Protein 2A4K (pdb70)

CATH classification: 3.40.50.720

Nearest PDB structures (foldseek):
  2a4k-assembly1_A  TM=1.004E+00  e=2.371E-47  Thermus thermophilus
  4bnu-assembly1_A  TM=8.474E-01  e=8.443E-18  Pseudomonas aeruginosa PAO1
  4bo5-assembly1_B  TM=8.144E-01  e=1.724E-17  Pseudomonas aeruginosa PAO1
  4bnt-assembly1_A  TM=8.355E-01  e=8.589E-17  Pseudomonas aeruginosa PAO1
  4bny-assembly1_C  TM=8.023E-01  e=1.557E-16  Pseudomonas aeruginosa PAO1

Solvent-accessible surface area: 18572 Å² total; per-residue (Å²): 79,59,0,64,73,23,9,0,0,0,1,9,0,17,53,23,16,0,120,14,0,0,64,5,0,20,165,34,41,4,16,0,0,0,0,16,82,83,116,83,112,1,57,62,4,22,86,74,27,185,34,126,29,45,48,20,78,14,55,7,29,62,77,173,21,4,102,49,1,2,47,72,2,62,151,92,41,59,49,2,39,0,0,0,1,3,6,10,17,20,106,71,31,141,116,146,148,52,112,92,120,44,88,113,49,18,72,44,2,4,83,28,0,0,107,9,0,5,116,37,0,74,103,39,3,0,0,0,0,2,5,35,0,36,56,37,48,81,186,22,30,57,76,29,81,73,9,174,130,26,14,6,6,26,1,66,75,7,0,88,112,22,4,102,87,22,0,4,0,0,2,0,0,4,5,14,12,116,24,111,76,14,87,77,55,55,105,173,22,49,107,123,26,25,70,46,6,41,28,47,85,14,0,125,17,71,15,0,0,40,0,0,0,0,0,0,1,104,22,1,24,0,1,0,3,10,21,0,39,1,2,0,1,26,26,41,137,79,0,89,75,30,8,1,0,0,0,7,0,5,49,39,19,0,108,13,0,1,67,15,0,15,168,45,39,4,18,0,0,0,0,22,91,78,120,65,101,1,60,125,10,23,81,90,30,104,39,120,28,41,48,11,80,15,77,18,27,60,84,162,22,4,100,50,2,1,60,85,1,62,160,97,46,59,53,1,49,0,0,0,1,3,14,12,67,87,125,86,76,81,119,188,79,26,84,63,3,3,86,29,1,0,131,47,0,3,118,33,2,53,78,57,0,0,0,0,0,2,40,208,160,42,24,33,5,32,0,91,73,10,0,67,99,16,7,148,78,24,0,6,0,0,0,0,20,22,24,82,37,143,118,84,147,134,48,84,69,6,10,48,28,29,78,6,0,121,24,72,22,0,0,32,0,0,0,0,0,5,0,142,21,2,34,1,2,4,5,11,17,0,82,0,4,0,1,122,33,19,173

Secondary structure (DSSP, 8-state):
-TTTT-EEEEESTTSHHHHHHHHHHHHTT-EEEEEES-HHHHHHHHHT--SSEEEEE--TTSHHHHHHHHHHHHHHHS---EEEEGGGGTTTT--HHHHHHHHHHHHHHHHHHHHHHHHH--TT-EEEEE---TT--HHHHHHHHH-SSHHHHHHHHHHHHHTTTT-EEEEEEE-SB--GGGTTS-HHHHHHHHHTSTT-SPBPHHHHHHHHHHHHSGGGTT--S-EEEESTTTTT-/--TT-EEEEESTTSHHHHHHHHHHHHTT-EEEEEES-HHHHHHHHHT-SSSEEEEE--TTSHHHHHHHHHHHHHHHS---EEEEGGGG--HHHHHHHHHHHHHHHHHHHHHPPTT-EEEEE---HHHHHHHHHHHHHGGGT-EEEEEEE-SB--TTGGGGGSTTSS-B-HHHHHHHHHHHHSGGGTT--S-EEEESTTTT--

B-factor: mean 21.91, std 10.9, range [2.0, 64.1]

Sequence (439 aa):
GRLSGKTILVTGAASGIGRAALDLFAREGASLVAVDREERLLAEAVAALEAEAIAVVADVSDPKAVEAVFAEALEEFGRLHGVAHFAGVAHSALPLEAWEKVLRVNLTGSFLVARKAGEVLEEGGSLVLTGSVAGLGAFGLAHYAAGKLGVVGLARTLALELARKGVRVNVLLPGLIQTPMTAGLPPWAWEQEVGASPLGRAGRPEEVAQAALFLLSEESAYITGQALYVDGGRSIVRLSGKTILVTGAASGIGRAALDLFAREGASLVAVDREERLLAEAVAALEAEAIAVVADVSDPKAVEAVFAEALEEFGRLHGVAHFAGVAWEKVLRVNLTGSFLVARKAGEVLEEGGSLVLTGKLGVVGLARTLALELARKGVRVNVLLPGLIQAWEQEVGASPLGRAGRPEEVAQAALFLLSEESAYITGQALYVDGGRSIV

Structure (mmCIF, N/CA/C/O backbone):
data_2A4K
#
_entry.id   2A4K
#
_cell.length_a   55.013
_cell.length_b   91.565
_cell.length_c   54.847
_cell.angle_alpha   90.00
_cell.angle_beta   104.24
_cell.angle_gamma   90.00
#
_symmetry.space_group_name_H-M   'P 1 21 1'
#
loop_
_entity.id
_entity.type
_entity.pdbx_description
1 polymer '3-oxoacyl-[acyl carrier protein] reductase'
2 non-polymer 'UNKNOWN ATOM OR ION'
3 water water
#
loop_
_atom_site.group_PDB
_atom_site.id
_atom_site.type_symbol
_atom_site.label_atom_id
_atom_site.label_alt_id
_atom_site.label_comp_id
_atom_site.label_asym_id
_atom_site.label_entity_id
_atom_site.label_seq_id
_atom_site.pdbx_PDB_ins_code
_atom_site.Cartn_x
_atom_site.Cartn_y
_atom_site.Cartn_z
_atom_site.occupancy
_atom_site.B_iso_or_equiv
_atom_site.auth_seq_id
_atom_site.auth_comp_id
_atom_site.auth_asym_id
_atom_site.auth_atom_id
_atom_site.pdbx_PDB_model_num
ATOM 1 N N . GLY A 1 2 ? 22.084 26.676 29.121 1.00 20.14 2 GLY A N 1
ATOM 2 C CA . GLY A 1 2 ? 22.941 27.621 29.897 1.00 21.23 2 GLY A CA 1
ATOM 3 C C . GLY A 1 2 ? 23.840 26.896 30.883 1.00 22.59 2 GLY A C 1
ATOM 4 O O . GLY A 1 2 ? 23.674 25.695 31.118 1.00 20.48 2 GLY A O 1
ATOM 5 N N . ARG A 1 3 ? 24.780 27.639 31.468 1.00 23.14 3 ARG A N 1
ATOM 6 C CA . ARG A 1 3 ? 25.796 27.068 32.362 1.00 24.42 3 ARG A CA 1
ATOM 7 C C . ARG A 1 3 ? 25.245 26.571 33.697 1.00 23.73 3 ARG A C 1
ATOM 8 O O . ARG A 1 3 ? 25.891 25.759 34.359 1.00 26.72 3 ARG A O 1
ATOM 16 N N . LEU A 1 4 ? 24.062 27.051 34.078 1.00 21.00 4 LEU A N 1
ATOM 17 C CA . LEU A 1 4 ? 23.337 26.539 35.257 1.00 20.93 4 LEU A CA 1
ATOM 18 C C . LEU A 1 4 ? 21.952 25.951 34.931 1.00 21.71 4 LEU A C 1
ATOM 19 O O . LEU A 1 4 ? 21.088 25.913 35.808 1.00 19.41 4 LEU A O 1
ATOM 24 N N . SER A 1 5 ? 21.739 25.496 33.690 1.00 22.73 5 SER A N 1
ATOM 25 C CA . SER A 1 5 ? 20.413 24.976 33.276 1.00 25.07 5 SER A CA 1
ATOM 26 C C . SER A 1 5 ? 19.988 23.800 34.133 1.00 24.23 5 SER A C 1
ATOM 27 O O . SER A 1 5 ? 20.817 22.963 34.483 1.00 24.87 5 SER A O 1
ATOM 30 N N . GLY A 1 6 ? 18.699 23.745 34.467 1.00 23.52 6 GLY A N 1
ATOM 31 C CA . GLY A 1 6 ? 18.158 22.656 35.291 1.00 24.50 6 GLY A CA 1
ATOM 32 C C . GLY A 1 6 ? 18.572 22.673 36.766 1.00 23.64 6 GLY A C 1
ATOM 33 O O . GLY A 1 6 ? 18.251 21.748 37.502 1.00 24.81 6 GLY A O 1
ATOM 34 N N . LYS A 1 7 ? 19.270 23.724 37.195 1.00 20.62 7 LYS A N 1
ATOM 35 C CA . LYS A 1 7 ? 19.715 23.852 38.579 1.00 18.47 7 LYS A CA 1
ATOM 36 C C . LYS A 1 7 ? 18.906 24.907 39.313 1.00 15.76 7 LYS A C 1
ATOM 37 O O . LYS A 1 7 ? 18.545 25.925 38.732 1.00 16.11 7 LYS A O 1
ATOM 43 N N . THR A 1 8 ? 18.607 24.631 40.580 1.00 13.73 8 THR A N 1
ATOM 44 C CA . THR A 1 8 ? 18.053 25.607 41.505 1.00 14.75 8 THR A CA 1
ATOM 45 C C . THR A 1 8 ? 19.136 26.072 42.478 1.00 14.12 8 THR A C 1
ATOM 46 O O . THR A 1 8 ? 19.814 25.254 43.116 1.00 14.17 8 THR A O 1
ATOM 50 N N . ILE A 1 9 ? 19.261 27.392 42.590 1.00 14.17 9 ILE A N 1
ATOM 51 C CA . ILE A 1 9 ? 20.256 28.078 43.400 1.00 9.84 9 ILE A CA 1
ATOM 52 C C . ILE A 1 9 ? 19.578 29.008 44.426 1.00 10.68 9 ILE A C 1
ATOM 53 O O . ILE A 1 9 ? 18.711 29.803 44.073 1.00 9.63 9 ILE A O 1
ATOM 58 N N . LEU A 1 10 ? 19.994 28.893 45.688 1.00 11.25 10 LEU A N 1
ATOM 59 C CA . LEU A 1 10 ? 19.622 29.814 46.755 1.00 10.84 10 LEU A CA 1
ATOM 60 C C . LEU A 1 10 ? 20.756 30.852 46.911 1.00 12.32 10 LEU A C 1
ATOM 61 O O . LEU A 1 10 ? 21.952 30.498 47.005 1.00 12.39 10 LEU A O 1
ATOM 66 N N . VAL A 1 11 ? 20.366 32.124 46.934 1.00 12.19 11 VAL A N 1
ATOM 67 C CA . VAL A 1 11 ? 21.286 33.251 47.014 1.00 12.97 11 VAL A CA 1
ATOM 68 C C . VAL A 1 11 ? 20.921 34.131 48.212 1.00 14.07 11 VAL A C 1
ATOM 69 O O . VAL A 1 11 ? 19.844 34.752 48.222 1.00 13.79 11 VAL A O 1
ATOM 73 N N . THR A 1 12 ? 21.806 34.202 49.207 1.00 12.68 12 THR A N 1
ATOM 74 C CA . THR A 1 12 ? 21.606 35.156 50.304 1.00 13.18 12 THR A CA 1
ATOM 75 C C . THR A 1 12 ? 22.294 36.486 49.941 1.00 13.90 12 THR A C 1
ATOM 76 O O . THR A 1 12 ? 23.151 36.522 49.043 1.00 12.88 12 THR A O 1
ATOM 80 N N . GLY A 1 13 ? 21.921 37.573 50.628 1.00 15.39 13 GLY A N 1
ATOM 81 C CA . GLY A 1 13 ? 22.378 38.942 50.262 1.00 12.61 13 GLY A CA 1
ATOM 82 C C . GLY A 1 13 ? 22.018 39.284 48.820 1.00 14.21 13 GLY A C 1
ATOM 83 O O . GLY A 1 13 ? 22.773 39.972 48.137 1.00 13.33 13 GLY A O 1
ATOM 84 N N . ALA A 1 14 ? 20.858 38.798 48.366 1.00 15.67 14 ALA A N 1
ATOM 85 C CA . ALA A 1 14 ? 20.394 38.926 46.960 1.00 16.57 14 ALA A CA 1
ATOM 86 C C . ALA A 1 14 ? 19.964 40.332 46.508 1.00 18.60 14 ALA A C 1
ATOM 87 O O . ALA A 1 14 ? 19.846 40.582 45.302 1.00 17.50 14 ALA A O 1
ATOM 89 N N . ALA A 1 15 ? 19.698 41.231 47.456 1.00 19.83 15 ALA A N 1
ATOM 90 C CA . ALA A 1 15 ? 19.404 42.632 47.110 1.00 25.55 15 ALA A CA 1
ATOM 91 C C . ALA A 1 15 ? 20.668 43.529 47.060 1.00 27.97 15 ALA A C 1
ATOM 92 O O . ALA A 1 15 ? 20.627 44.606 46.477 1.00 31.33 15 ALA A O 1
ATOM 94 N N . SER A 1 16 ? 21.782 43.086 47.665 1.00 30.46 16 SER A N 1
ATOM 95 C CA . SER A 1 16 ? 23.066 43.838 47.637 1.00 29.57 16 SER A CA 1
ATOM 96 C C . SER A 1 16 ? 23.624 43.925 46.226 1.00 26.90 16 SER A C 1
ATOM 97 O O . SER A 1 16 ? 23.088 43.296 45.329 1.00 30.76 16 SER A O 1
ATOM 100 N N . GLY A 1 17 ? 24.678 44.723 46.035 1.00 24.01 17 GLY A N 1
ATOM 101 C CA . GLY A 1 17 ? 25.340 44.883 44.748 1.00 18.31 17 GLY A CA 1
ATOM 102 C C . GLY A 1 17 ? 25.801 43.582 44.116 1.00 16.32 17 GLY A C 1
ATOM 103 O O . GLY A 1 17 ? 25.358 43.225 43.012 1.00 16.88 17 GLY A O 1
ATOM 104 N N . ILE A 1 18 ? 26.686 42.873 44.818 1.00 15.41 18 ILE A N 1
ATOM 105 C CA . ILE A 1 18 ? 27.191 41.565 44.368 1.00 17.12 18 ILE A CA 1
ATOM 106 C C . ILE A 1 18 ? 26.082 40.506 44.274 1.00 15.77 18 ILE A C 1
ATOM 107 O O . ILE A 1 18 ? 25.978 39.809 43.267 1.00 14.86 18 ILE A O 1
ATOM 112 N N . GLY A 1 19 ? 25.256 40.401 45.314 1.00 16.83 19 GLY A N 1
ATOM 113 C CA . GLY A 1 19 ? 24.128 39.474 45.317 1.00 17.71 19 GLY A CA 1
ATOM 114 C C . GLY A 1 19 ? 23.189 39.662 44.132 1.00 20.80 19 GLY A C 1
ATOM 115 O O . GLY A 1 19 ? 22.782 38.672 43.501 1.00 19.86 19 GLY A O 1
ATOM 116 N N . ARG A 1 20 ? 22.864 40.926 43.824 1.00 20.97 20 ARG A N 1
ATOM 117 C CA . ARG A 1 20 ? 21.978 41.265 42.698 1.00 23.97 20 ARG A CA 1
ATOM 118 C C . ARG A 1 20 ? 22.589 40.986 41.314 1.00 22.32 20 ARG A C 1
ATOM 119 O O . ARG A 1 20 ? 21.887 40.520 40.402 1.00 21.76 20 ARG A O 1
ATOM 127 N N . ALA A 1 21 ? 23.882 41.281 41.152 1.00 20.93 21 ALA A N 1
ATOM 128 C CA . ALA A 1 21 ? 24.614 40.898 39.933 1.00 18.21 21 ALA A CA 1
ATOM 129 C C . ALA A 1 21 ? 24.644 39.362 39.798 1.00 16.41 21 ALA A C 1
ATOM 130 O O . ALA A 1 21 ? 24.630 38.846 38.697 1.00 17.44 21 ALA A O 1
ATOM 132 N N . ALA A 1 22 ? 24.670 38.634 40.910 1.00 15.89 22 ALA A N 1
ATOM 133 C CA . ALA A 1 22 ? 24.622 37.163 40.810 1.00 18.28 22 ALA A CA 1
ATOM 134 C C . ALA A 1 22 ? 23.225 36.649 40.378 1.00 20.02 22 ALA A C 1
ATOM 135 O O . ALA A 1 22 ? 23.116 35.774 39.495 1.00 19.39 22 ALA A O 1
ATOM 137 N N . LEU A 1 23 ? 22.167 37.200 40.975 1.00 19.89 23 LEU A N 1
ATOM 138 C CA . LEU A 1 23 ? 20.793 36.881 40.545 1.00 20.73 23 LEU A CA 1
ATOM 139 C C . LEU A 1 23 ? 20.609 37.017 39.036 1.00 20.49 23 LEU A C 1
ATOM 140 O O . LEU A 1 23 ? 20.046 36.134 38.388 1.00 22.08 23 LEU A O 1
ATOM 145 N N . ASP A 1 24 ? 21.081 38.134 38.495 1.00 21.55 24 ASP A N 1
ATOM 146 C CA . ASP A 1 24 ? 20.933 38.458 37.071 1.00 22.70 24 ASP A CA 1
ATOM 147 C C . ASP A 1 24 ? 21.723 37.507 36.202 1.00 21.22 24 ASP A C 1
ATOM 148 O O . ASP A 1 24 ? 21.207 37.039 35.190 1.00 22.30 24 ASP A O 1
ATOM 153 N N . LEU A 1 25 ? 22.972 37.229 36.600 1.00 17.42 25 LEU A N 1
ATOM 154 C CA . LEU A 1 25 ? 23.848 36.306 35.864 1.00 15.38 25 LEU A CA 1
ATOM 155 C C . LEU A 1 25 ? 23.351 34.865 35.912 1.00 12.63 25 LEU A C 1
ATOM 156 O O . LEU A 1 25 ? 23.312 34.207 34.880 1.00 13.23 25 LEU A O 1
ATOM 161 N N . PHE A 1 26 ? 22.975 34.379 37.098 1.00 12.37 26 PHE A N 1
ATOM 162 C CA . PHE A 1 26 ? 22.471 33.002 37.247 1.00 12.92 26 PHE A CA 1
ATOM 163 C C . PHE A 1 26 ? 21.147 32.801 36.467 1.00 14.42 26 PHE A C 1
ATOM 164 O O . PHE A 1 26 ? 20.947 31.758 35.838 1.00 13.16 26 PHE A O 1
ATOM 172 N N . ALA A 1 27 ? 20.262 33.801 36.519 1.00 12.59 27 ALA A N 1
ATOM 173 C CA . ALA A 1 27 ? 19.035 33.808 35.713 1.00 15.52 27 ALA A CA 1
ATOM 174 C C . ALA A 1 27 ? 19.345 33.734 34.206 1.00 16.56 27 ALA A C 1
ATOM 175 O O . ALA A 1 27 ? 18.775 32.899 33.506 1.00 15.21 27 ALA A O 1
ATOM 177 N N . ARG A 1 28 ? 20.259 34.581 33.716 1.00 17.95 28 ARG A N 1
ATOM 178 C CA . ARG A 1 28 ? 20.686 34.530 32.298 1.00 21.49 28 ARG A CA 1
ATOM 179 C C . ARG A 1 28 ? 21.260 33.179 31.892 1.00 20.80 28 ARG A C 1
ATOM 180 O O . ARG A 1 28 ? 21.188 32.814 30.722 1.00 20.62 28 ARG A O 1
ATOM 188 N N . GLU A 1 29 ? 21.806 32.432 32.861 1.00 19.12 29 GLU A N 1
ATOM 189 C CA . GLU A 1 29 ? 22.381 31.098 32.613 1.00 15.99 29 GLU A CA 1
ATOM 190 C C . GLU A 1 29 ? 21.443 29.918 32.891 1.00 16.69 29 GLU A C 1
ATOM 191 O O . GLU A 1 29 ? 21.889 28.763 32.920 1.00 13.44 29 GLU A O 1
ATOM 197 N N . GLY A 1 30 ? 20.156 30.197 33.113 1.00 16.44 30 GLY A N 1
ATOM 198 C CA . GLY A 1 30 ? 19.158 29.130 33.141 1.00 15.73 30 GLY A CA 1
ATOM 199 C C . GLY A 1 30 ? 18.762 28.597 34.510 1.00 17.86 30 GLY A C 1
ATOM 200 O O . GLY A 1 30 ? 17.906 27.716 34.599 1.00 17.93 30 GLY A O 1
ATOM 201 N N . ALA A 1 31 ? 19.369 29.135 35.569 1.00 16.35 31 ALA A N 1
ATOM 202 C CA . ALA A 1 31 ? 19.058 28.724 36.935 1.00 16.38 31 ALA A CA 1
ATOM 203 C C . ALA A 1 31 ? 17.668 29.182 37.362 1.00 15.31 31 ALA A C 1
ATOM 204 O O . ALA A 1 31 ? 17.208 30.231 36.929 1.00 14.18 31 ALA A O 1
ATOM 206 N N . SER A 1 32 ? 17.018 28.395 38.217 1.00 14.96 32 SER A N 1
ATOM 207 C CA . SER A 1 32 ? 15.838 28.877 38.957 1.00 15.69 32 SER A CA 1
ATOM 208 C C . SER A 1 32 ? 16.310 29.281 40.370 1.00 16.08 32 SER A C 1
ATOM 209 O O . SER A 1 32 ? 17.281 28.723 40.898 1.00 13.13 32 SER A O 1
ATOM 212 N N . LEU A 1 33 ? 15.655 30.276 40.965 1.00 16.30 33 LEU A N 1
ATOM 213 C CA . LEU A 1 33 ? 16.261 31.005 42.083 1.00 14.41 33 LEU A CA 1
ATOM 214 C C . LEU A 1 33 ? 15.342 31.236 43.291 1.00 16.54 33 LEU A C 1
ATOM 215 O O . LEU A 1 33 ? 14.145 31.512 43.133 1.00 15.89 33 LEU A O 1
ATOM 220 N N . VAL A 1 34 ? 15.934 31.088 44.483 1.00 12.53 34 VAL A N 1
ATOM 221 C CA . VAL A 1 34 ? 15.347 31.466 45.744 1.00 10.68 34 VAL A CA 1
ATOM 222 C C . VAL A 1 34 ? 16.197 32.657 46.218 1.00 13.63 34 VAL A C 1
ATOM 223 O O . VAL A 1 34 ? 17.336 32.468 46.670 1.00 11.57 34 VAL A O 1
ATOM 227 N N . ALA A 1 35 ? 15.666 33.877 46.078 1.00 12.54 35 ALA A N 1
ATOM 228 C CA . ALA A 1 35 ? 16.418 35.084 46.421 1.00 14.79 35 ALA A CA 1
ATOM 229 C C . ALA A 1 35 ? 16.074 35.535 47.843 1.00 16.65 35 ALA A C 1
ATOM 230 O O . ALA A 1 35 ? 14.903 35.825 48.152 1.00 17.04 35 ALA A O 1
ATOM 232 N N . VAL A 1 36 ? 17.106 35.575 48.690 1.00 15.36 36 VAL A N 1
ATOM 233 C CA . VAL A 1 36 ? 16.970 35.865 50.114 1.00 15.76 36 VAL A CA 1
ATOM 234 C C . VAL A 1 36 ? 17.744 37.125 50.546 1.00 18.93 36 VAL A C 1
ATOM 235 O O . VAL A 1 36 ? 18.934 37.312 50.197 1.00 18.88 36 VAL A O 1
ATOM 239 N N . ASP A 1 37 ? 17.055 37.975 51.312 1.00 18.66 37 ASP A N 1
ATOM 240 C CA . ASP A 1 37 ? 17.623 39.197 51.875 1.00 22.28 37 ASP A CA 1
ATOM 241 C C . ASP A 1 37 ? 16.723 39.744 53.002 1.00 24.83 37 ASP A C 1
ATOM 242 O O . ASP A 1 37 ? 15.558 39.350 53.118 1.00 25.53 37 ASP A O 1
ATOM 247 N N . ARG A 1 38 ? 17.276 40.642 53.817 1.00 29.03 38 ARG A N 1
ATOM 248 C CA . ARG A 1 38 ? 16.566 41.305 54.929 1.00 34.04 38 ARG A CA 1
ATOM 249 C C . ARG A 1 38 ? 15.705 42.489 54.494 1.00 35.18 38 ARG A C 1
ATOM 250 O O . ARG A 1 38 ? 14.616 42.680 55.027 1.00 34.45 38 ARG A O 1
ATOM 258 N N . GLU A 1 39 ? 16.196 43.274 53.531 1.00 38.75 39 GLU A N 1
ATOM 259 C CA . GLU A 1 39 ? 15.472 44.450 53.021 1.00 40.74 39 GLU A CA 1
ATOM 260 C C . GLU A 1 39 ? 14.411 44.050 51.989 1.00 40.24 39 GLU A C 1
ATOM 261 O O . GLU A 1 39 ? 14.743 43.664 50.864 1.00 41.60 39 GLU A O 1
ATOM 267 N N . GLU A 1 40 ? 13.144 44.154 52.393 1.00 40.62 40 GLU A N 1
ATOM 268 C CA . GLU A 1 40 ? 11.977 43.732 51.598 1.00 41.01 40 GLU A CA 1
ATOM 269 C C . GLU A 1 40 ? 11.773 44.481 50.277 1.00 40.43 40 GLU A C 1
ATOM 270 O O . GLU A 1 40 ? 11.631 43.844 49.221 1.00 40.76 40 GLU A O 1
ATOM 276 N N . ARG A 1 41 ? 11.756 45.815 50.332 1.00 39.51 41 ARG A N 1
ATOM 277 C CA . ARG A 1 41 ? 11.478 46.634 49.143 1.00 39.30 41 ARG A CA 1
ATOM 278 C C . ARG A 1 41 ? 12.576 46.524 48.085 1.00 38.32 41 ARG A C 1
ATOM 279 O O . ARG A 1 41 ? 12.289 46.531 46.877 1.00 38.17 41 ARG A O 1
ATOM 281 N N . LEU A 1 42 ? 13.822 46.425 48.551 1.00 36.59 42 LEU A N 1
ATOM 282 C CA . LEU A 1 42 ? 14.972 46.219 47.678 1.00 36.56 42 LEU A CA 1
ATOM 283 C C . LEU A 1 42 ? 14.980 44.830 47.035 1.00 33.84 42 LEU A C 1
ATOM 284 O O . LEU A 1 42 ? 15.377 44.694 45.877 1.00 34.72 42 LEU A O 1
ATOM 289 N N . LEU A 1 43 ? 14.532 43.821 47.783 1.00 31.11 43 LEU A N 1
ATOM 290 C CA . LEU A 1 43 ? 14.443 42.437 47.291 1.00 29.57 43 LEU A CA 1
ATOM 291 C C . LEU A 1 43 ? 13.262 42.223 46.334 1.00 31.43 43 LEU A C 1
ATOM 292 O O . LEU A 1 43 ? 13.377 41.469 45.355 1.00 30.34 43 LEU A O 1
ATOM 297 N N . ALA A 1 44 ? 12.130 42.874 46.626 1.00 32.04 44 ALA A N 1
ATOM 298 C CA . ALA A 1 44 ? 10.927 42.769 45.789 1.00 32.36 44 ALA A CA 1
ATOM 299 C C . ALA A 1 44 ? 11.179 43.342 44.401 1.00 31.48 44 ALA A C 1
ATOM 300 O O . ALA A 1 44 ? 10.766 42.750 43.401 1.00 32.84 44 ALA A O 1
ATOM 302 N N . GLU A 1 45 ? 11.869 44.480 44.350 1.00 30.68 45 GLU A N 1
ATOM 303 C CA . GLU A 1 45 ? 12.196 45.149 43.086 1.00 32.71 45 GLU A CA 1
ATOM 304 C C . GLU A 1 45 ? 13.214 44.355 42.258 1.00 32.84 45 GLU A C 1
ATOM 305 O O . GLU A 1 45 ? 13.036 44.167 41.047 1.00 32.55 45 GLU A O 1
ATOM 307 N N . ALA A 1 46 ? 14.269 43.892 42.933 1.00 31.62 46 ALA A N 1
ATOM 308 C CA . ALA A 1 46 ? 15.321 43.076 42.341 1.00 28.93 46 ALA A CA 1
ATOM 309 C C . ALA A 1 46 ? 14.780 41.819 41.652 1.00 26.98 46 ALA A C 1
ATOM 310 O O . ALA A 1 46 ? 15.178 41.509 40.525 1.00 26.08 46 ALA A O 1
ATOM 312 N N . VAL A 1 47 ? 13.878 41.108 42.326 1.00 26.77 47 VAL A N 1
ATOM 313 C CA . VAL A 1 47 ? 13.310 39.855 41.798 1.00 29.85 47 VAL A CA 1
ATOM 314 C C . VAL A 1 47 ? 12.309 40.081 40.651 1.00 32.35 47 VAL A C 1
ATOM 315 O O . VAL A 1 47 ? 12.281 39.302 39.691 1.00 33.46 47 VAL A O 1
ATOM 319 N N . ALA A 1 48 ? 11.512 41.145 40.762 1.00 34.34 48 ALA A N 1
ATOM 320 C CA . ALA A 1 48 ? 10.489 41.490 39.767 1.00 37.20 48 ALA A CA 1
ATOM 321 C C . ALA A 1 48 ? 11.089 41.707 38.384 1.00 38.20 48 ALA A C 1
ATOM 322 O O . ALA A 1 48 ? 10.482 41.329 37.380 1.00 39.26 48 ALA A O 1
ATOM 324 N N . ALA A 1 49 ? 12.286 42.300 38.352 1.00 39.06 49 ALA A N 1
ATOM 325 C CA . ALA A 1 49 ? 13.017 42.585 37.110 1.00 38.96 49 ALA A CA 1
ATOM 326 C C . ALA A 1 49 ? 13.604 41.352 36.411 1.00 39.49 49 ALA A C 1
ATOM 327 O O . ALA A 1 49 ? 13.933 41.427 35.219 1.00 40.33 49 ALA A O 1
ATOM 329 N N . LEU A 1 50 ? 13.743 40.233 37.133 1.00 38.47 50 LEU A N 1
ATOM 330 C CA . LEU A 1 50 ? 14.284 39.002 36.545 1.00 39.42 50 LEU A CA 1
ATOM 331 C C . LEU A 1 50 ? 13.253 38.351 35.634 1.00 41.01 50 LEU A C 1
ATOM 332 O O . LEU A 1 50 ? 12.048 38.458 35.880 1.00 43.43 50 LEU A O 1
ATOM 337 N N . GLU A 1 51 ? 13.725 37.682 34.587 1.00 41.00 51 GLU A N 1
ATOM 338 C CA . GLU A 1 51 ? 12.836 36.939 33.690 1.00 43.06 51 GLU A CA 1
ATOM 339 C C . GLU A 1 51 ? 13.057 35.443 33.877 1.00 41.95 51 GLU A C 1
ATOM 340 O O . GLU A 1 51 ? 13.160 34.679 32.910 1.00 44.04 51 GLU A O 1
ATOM 346 N N . ALA A 1 52 ? 13.123 35.034 35.140 1.00 38.84 52 ALA A N 1
ATOM 347 C CA . ALA A 1 52 ? 13.412 33.650 35.490 1.00 33.93 52 ALA A CA 1
ATOM 348 C C . ALA A 1 52 ? 12.380 33.122 36.481 1.00 29.66 52 ALA A C 1
ATOM 349 O O . ALA A 1 52 ? 11.596 33.904 37.041 1.00 28.95 52 ALA A O 1
ATOM 351 N N . GLU A 1 53 ? 12.368 31.798 36.663 1.00 25.97 53 GLU A N 1
ATOM 352 C CA . GLU A 1 53 ? 11.617 31.152 37.738 1.00 24.45 53 GLU A CA 1
ATOM 353 C C . GLU A 1 53 ? 12.287 31.551 39.023 1.00 22.54 53 GLU A C 1
ATOM 354 O O . GLU A 1 53 ? 13.428 31.153 39.264 1.00 21.92 53 GLU A O 1
ATOM 360 N N . ALA A 1 54 ? 11.584 32.325 39.847 1.00 21.51 54 ALA A N 1
ATOM 361 C CA . ALA A 1 54 ? 12.165 32.852 41.074 1.00 19.93 54 ALA A CA 1
ATOM 362 C C . ALA A 1 54 ? 11.123 33.185 42.132 1.00 21.36 54 ALA A C 1
ATOM 363 O O . ALA A 1 54 ? 10.062 33.705 41.816 1.00 21.70 54 ALA A O 1
ATOM 365 N N . ILE A 1 55 ? 11.441 32.860 43.389 1.00 20.94 55 ILE A N 1
ATOM 366 C CA . ILE A 1 55 ? 10.694 33.355 44.544 1.00 19.19 55 ILE A CA 1
ATOM 367 C C . ILE A 1 55 ? 11.603 34.255 45.389 1.00 18.82 55 ILE A C 1
ATOM 368 O O . ILE A 1 55 ? 12.835 34.090 45.399 1.00 17.77 55 ILE A O 1
ATOM 373 N N . ALA A 1 56 ? 10.986 35.219 46.066 1.00 20.10 56 ALA A N 1
ATOM 374 C CA . ALA A 1 56 ? 11.670 36.152 46.959 1.00 22.16 56 ALA A CA 1
ATOM 375 C C . ALA A 1 56 ? 11.253 35.828 48.385 1.00 23.99 56 ALA A C 1
ATOM 376 O O . ALA A 1 56 ? 10.054 35.653 48.660 1.00 25.97 56 ALA A O 1
ATOM 378 N N . VAL A 1 57 ? 12.235 35.727 49.285 1.00 23.87 57 VAL A N 1
ATOM 379 C CA . VAL A 1 57 ? 11.960 35.454 50.691 1.00 23.39 57 VAL A CA 1
ATOM 380 C C . VAL A 1 57 ? 12.706 36.440 51.603 1.00 25.08 57 VAL A C 1
ATOM 381 O O . VAL A 1 57 ? 13.946 36.466 51.628 1.00 24.72 57 VAL A O 1
ATOM 385 N N . VAL A 1 58 ? 11.933 37.235 52.349 1.00 24.15 58 VAL A N 1
ATOM 386 C CA . VAL A 1 58 ? 12.449 38.158 53.367 1.00 23.49 58 VAL A CA 1
ATOM 387 C C . VAL A 1 58 ? 12.814 37.367 54.632 1.00 22.56 58 VAL A C 1
ATOM 388 O O . VAL A 1 58 ? 11.957 36.754 55.247 1.00 23.23 58 VAL A O 1
ATOM 392 N N . ALA A 1 59 ? 14.095 37.388 55.006 1.00 21.90 59 ALA A N 1
ATOM 393 C CA . ALA A 1 59 ? 14.612 36.635 56.154 1.00 20.21 59 ALA A CA 1
ATOM 394 C C . ALA A 1 59 ? 15.942 37.203 56.639 1.00 19.46 59 ALA A C 1
ATOM 395 O O . ALA A 1 59 ? 16.708 37.777 55.836 1.00 19.60 59 ALA A O 1
ATOM 397 N N . ASP A 1 60 ? 16.199 37.031 57.942 1.00 18.83 60 ASP A N 1
ATOM 398 C CA . ASP A 1 60 ? 17.485 37.361 58.600 1.00 17.98 60 ASP A CA 1
ATOM 399 C C . ASP A 1 60 ? 18.239 36.050 58.771 1.00 15.33 60 ASP A C 1
ATOM 400 O O . ASP A 1 60 ? 17.857 35.217 59.593 1.00 15.95 60 ASP A O 1
ATOM 405 N N . VAL A 1 61 ? 19.310 35.856 58.003 1.00 14.68 61 VAL A N 1
ATOM 406 C CA . VAL A 1 61 ? 20.060 34.582 58.063 1.00 13.20 61 VAL A CA 1
ATOM 407 C C . VAL A 1 61 ? 20.955 34.391 59.313 1.00 18.25 61 VAL A C 1
ATOM 408 O O . VAL A 1 61 ? 21.619 33.356 59.439 1.00 19.86 61 VAL A O 1
ATOM 412 N N . SER A 1 62 ? 20.977 35.365 60.228 1.00 19.48 62 SER A N 1
ATOM 413 C CA . SER A 1 62 ? 21.574 35.121 61.543 1.00 22.03 62 SER A CA 1
ATOM 414 C C . SER A 1 62 ? 20.564 34.492 62.509 1.00 22.65 62 SER A C 1
ATOM 415 O O . SER A 1 62 ? 20.940 34.046 63.587 1.00 22.63 62 SER A O 1
ATOM 418 N N . ASP A 1 63 ? 19.291 34.439 62.108 1.00 23.33 63 ASP A N 1
ATOM 419 C CA . ASP A 1 63 ? 18.233 33.784 62.903 1.00 21.53 63 ASP A CA 1
ATOM 420 C C . ASP A 1 63 ? 18.073 32.309 62.468 1.00 19.87 63 ASP A C 1
ATOM 421 O O . ASP A 1 63 ? 17.644 32.044 61.338 1.00 20.73 63 ASP A O 1
ATOM 426 N N . PRO A 1 64 ? 18.408 31.352 63.364 1.00 20.22 64 PRO A N 1
ATOM 427 C CA . PRO A 1 64 ? 18.343 29.918 63.055 1.00 20.72 64 PRO A CA 1
ATOM 428 C C . PRO A 1 64 ? 16.967 29.440 62.558 1.00 23.12 64 PRO A C 1
ATOM 429 O O . PRO A 1 64 ? 16.918 28.512 61.748 1.00 23.44 64 PRO A O 1
ATOM 433 N N . LYS A 1 65 ? 15.882 30.063 63.032 1.00 23.37 65 LYS A N 1
ATOM 434 C CA . LYS A 1 65 ? 14.516 29.685 62.615 1.00 26.05 65 LYS A CA 1
ATOM 435 C C . LYS A 1 65 ? 14.128 30.259 61.255 1.00 23.77 65 LYS A C 1
ATOM 436 O O . LYS A 1 65 ? 13.360 29.638 60.513 1.00 23.56 65 LYS A O 1
ATOM 442 N N . ALA A 1 66 ? 14.646 31.448 60.939 1.00 22.16 66 ALA A N 1
ATOM 443 C CA . ALA A 1 66 ? 14.506 32.027 59.601 1.00 21.01 66 ALA A CA 1
ATOM 444 C C . ALA A 1 66 ? 15.221 31.166 58.541 1.00 20.59 66 ALA A C 1
ATOM 445 O O . ALA A 1 66 ? 14.682 30.951 57.472 1.00 23.68 66 ALA A O 1
ATOM 447 N N . VAL A 1 67 ? 16.425 30.681 58.860 1.00 21.75 67 VAL A N 1
ATOM 448 C CA . VAL A 1 67 ? 17.229 29.784 57.997 1.00 18.60 67 VAL A CA 1
ATOM 449 C C . VAL A 1 67 ? 16.506 28.460 57.717 1.00 19.59 67 VAL A C 1
ATOM 450 O O . VAL A 1 67 ? 16.415 28.044 56.563 1.00 17.43 67 VAL A O 1
ATOM 454 N N . GLU A 1 68 ? 15.993 27.804 58.763 1.00 22.32 68 GLU A N 1
ATOM 455 C CA . GLU A 1 68 ? 15.208 26.564 58.582 1.00 25.35 68 GLU A CA 1
ATOM 456 C C . GLU A 1 68 ? 14.018 26.806 57.651 1.00 23.00 68 GLU A C 1
ATOM 457 O O . GLU A 1 68 ? 13.764 26.016 56.744 1.00 24.08 68 GLU A O 1
ATOM 463 N N . ALA A 1 69 ? 13.313 27.913 57.880 1.00 21.85 69 ALA A N 1
ATOM 464 C CA . ALA A 1 69 ? 12.145 28.289 57.092 1.00 22.17 69 ALA A CA 1
ATOM 465 C C . ALA A 1 69 ? 12.486 28.611 55.633 1.00 21.95 69 ALA A C 1
ATOM 466 O O . ALA A 1 69 ? 11.799 28.133 54.736 1.00 23.17 69 ALA A O 1
ATOM 468 N N . VAL A 1 70 ? 13.539 29.390 55.388 1.00 21.26 70 VAL A N 1
ATOM 469 C CA . VAL A 1 70 ? 13.908 29.723 53.998 1.00 23.00 70 VAL A CA 1
ATOM 470 C C . VAL A 1 70 ? 14.320 28.490 53.173 1.00 20.54 70 VAL A C 1
ATOM 471 O O . VAL A 1 70 ? 13.963 28.382 51.994 1.00 21.38 70 VAL A O 1
ATOM 475 N N . PHE A 1 71 ? 15.047 27.561 53.789 1.00 17.85 71 PHE A N 1
ATOM 476 C CA . PHE A 1 71 ? 15.381 26.301 53.115 1.00 17.21 71 PHE A CA 1
ATOM 477 C C . PHE A 1 71 ? 14.163 25.397 52.897 1.00 16.48 71 PHE A C 1
ATOM 478 O O . PHE A 1 71 ? 14.091 24.724 51.876 1.00 19.65 71 PHE A O 1
ATOM 486 N N . ALA A 1 72 ? 13.215 25.394 53.836 1.00 17.45 72 ALA A N 1
ATOM 487 C CA . ALA A 1 72 ? 11.981 24.596 53.713 1.00 20.85 72 ALA A CA 1
ATOM 488 C C . ALA A 1 72 ? 11.120 25.123 52.567 1.00 20.36 72 ALA A C 1
ATOM 489 O O . ALA A 1 72 ? 10.590 24.352 51.788 1.00 19.17 72 ALA A O 1
ATOM 491 N N . GLU A 1 73 ? 11.016 26.446 52.482 1.00 21.11 73 GLU A N 1
ATOM 492 C CA . GLU A 1 73 ? 10.320 27.127 51.405 1.00 23.54 73 GLU A CA 1
ATOM 493 C C . GLU A 1 73 ? 10.927 26.826 50.036 1.00 23.01 73 GLU A C 1
ATOM 494 O O . GLU A 1 73 ? 10.191 26.578 49.071 1.00 23.24 73 GLU A O 1
ATOM 500 N N . ALA A 1 74 ? 12.258 26.848 49.961 1.00 20.98 74 ALA A N 1
ATOM 501 C CA . ALA A 1 74 ? 12.996 26.514 48.738 1.00 21.32 74 ALA A CA 1
ATOM 502 C C . ALA A 1 74 ? 12.698 25.107 48.221 1.00 20.36 74 ALA A C 1
ATOM 503 O O . ALA A 1 74 ? 12.508 24.920 47.025 1.00 23.16 74 ALA A O 1
ATOM 505 N N . LEU A 1 75 ? 12.664 24.124 49.116 1.00 20.16 75 LEU A N 1
ATOM 506 C CA . LEU A 1 75 ? 12.332 22.734 48.737 1.00 20.22 75 LEU A CA 1
ATOM 507 C C . LEU A 1 75 ? 10.852 22.536 48.343 1.00 20.58 75 LEU A C 1
ATOM 508 O O . LEU A 1 75 ? 10.562 21.796 47.403 1.00 16.68 75 LEU A O 1
ATOM 513 N N . GLU A 1 76 ? 9.941 23.205 49.054 1.00 20.30 76 GLU A N 1
ATOM 514 C CA . GLU A 1 76 ? 8.507 23.130 48.762 1.00 25.34 76 GLU A CA 1
ATOM 515 C C . GLU A 1 76 ? 8.196 23.716 47.390 1.00 23.88 76 GLU A C 1
ATOM 516 O O . GLU A 1 76 ? 7.360 23.182 46.662 1.00 24.24 76 GLU A O 1
ATOM 522 N N . GLU A 1 77 ? 8.894 24.793 47.041 1.00 22.31 77 GLU A N 1
ATOM 523 C CA . GLU A 1 77 ? 8.755 25.428 45.734 1.00 22.52 77 GLU A CA 1
ATOM 524 C C . GLU A 1 77 ? 9.370 24.605 44.598 1.00 22.76 77 GLU A C 1
ATOM 525 O O . GLU A 1 77 ? 8.703 24.373 43.590 1.00 21.49 77 GLU A O 1
ATOM 531 N N . PHE A 1 78 ? 10.629 24.173 44.767 1.00 21.98 78 PHE A N 1
ATOM 532 C CA . PHE A 1 78 ? 11.408 23.581 43.656 1.00 19.86 78 PHE A CA 1
ATOM 533 C C . PHE A 1 78 ? 11.788 22.074 43.757 1.00 19.84 78 PHE A C 1
ATOM 534 O O . PHE A 1 78 ? 12.395 21.527 42.831 1.00 18.73 78 PHE A O 1
ATOM 542 N N . GLY A 1 79 ? 11.446 21.410 44.860 1.00 20.96 79 GLY A N 1
ATOM 543 C CA . GLY A 1 79 ? 11.707 19.968 45.002 1.00 23.11 79 GLY A CA 1
ATOM 544 C C . GLY A 1 79 ? 13.108 19.580 45.480 1.00 26.15 79 GLY A C 1
ATOM 545 O O . GLY A 1 79 ? 13.240 18.780 46.423 1.00 25.79 79 GLY A O 1
ATOM 546 N N . ARG A 1 80 ? 14.136 20.136 44.824 1.00 24.63 80 ARG A N 1
ATOM 547 C CA . ARG A 1 80 ? 15.541 19.921 45.186 1.00 25.18 80 ARG A CA 1
ATOM 548 C C . ARG A 1 80 ? 16.425 21.182 45.009 1.00 25.74 80 ARG A C 1
ATOM 549 O O . ARG A 1 80 ? 16.057 22.123 44.293 1.00 24.62 80 ARG A O 1
ATOM 552 N N . LEU A 1 81 ? 17.577 21.188 45.682 1.00 21.90 81 LEU A N 1
ATOM 553 C CA . LEU A 1 81 ? 18.489 22.324 45.679 1.00 20.25 81 LEU A CA 1
ATOM 554 C C . LEU A 1 81 ? 19.884 21.885 45.208 1.00 17.01 81 LEU A C 1
ATOM 555 O O . LEU A 1 81 ? 20.429 20.898 45.689 1.00 13.24 81 LEU A O 1
ATOM 560 N N . HIS A 1 82 ? 20.443 22.633 44.261 1.00 15.50 82 HIS A N 1
ATOM 561 C CA . HIS A 1 82 ? 21.742 22.293 43.658 1.00 14.84 82 HIS A CA 1
ATOM 562 C C . HIS A 1 82 ? 22.898 23.194 44.113 1.00 10.82 82 HIS A C 1
ATOM 563 O O . HIS A 1 82 ? 24.054 22.767 44.113 1.00 6.98 82 HIS A O 1
ATOM 570 N N . GLY A 1 83 ? 22.594 24.430 44.505 1.00 10.84 83 GLY A N 1
ATOM 571 C CA . GLY A 1 83 ? 23.648 25.335 44.983 1.00 11.91 83 GLY A CA 1
ATOM 572 C C . GLY A 1 83 ? 23.199 26.432 45.926 1.00 12.94 83 GLY A C 1
ATOM 573 O O . GLY A 1 83 ? 22.015 26.822 45.947 1.00 13.29 83 GLY A O 1
ATOM 574 N N . VAL A 1 84 ? 24.154 26.923 46.713 1.00 10.84 84 VAL A N 1
ATOM 575 C CA . VAL A 1 84 ? 23.938 28.044 47.623 1.00 10.49 84 VAL A CA 1
ATOM 576 C C . VAL A 1 84 ? 25.117 28.999 47.481 1.00 11.84 84 VAL A C 1
ATOM 577 O O . VAL A 1 84 ? 26.285 28.601 47.657 1.00 12.19 84 VAL A O 1
ATOM 581 N N . ALA A 1 85 ? 24.795 30.244 47.144 1.00 10.81 85 ALA A N 1
ATOM 582 C CA . ALA A 1 85 ? 25.764 31.327 47.054 1.00 9.06 85 ALA A CA 1
ATOM 583 C C . ALA A 1 85 ? 25.451 32.299 48.198 1.00 10.98 85 ALA A C 1
ATOM 584 O O . ALA A 1 85 ? 24.489 33.090 48.134 1.00 11.36 85 ALA A O 1
ATOM 586 N N . HIS A 1 86 ? 26.262 32.217 49.252 1.00 8.27 86 HIS A N 1
ATOM 587 C CA . HIS A 1 86 ? 26.039 32.990 50.473 1.00 7.43 86 HIS A CA 1
ATOM 588 C C . HIS A 1 86 ? 26.715 34.348 50.441 1.00 7.75 86 HIS A C 1
ATOM 589 O O . HIS A 1 86 ? 27.767 34.530 51.061 1.00 6.61 86 HIS A O 1
ATOM 596 N N . PHE A 1 87 ? 26.110 35.315 49.742 1.00 8.87 87 PHE A N 1
ATOM 597 C CA . PHE A 1 87 ? 26.703 36.671 49.691 1.00 12.01 87 PHE A CA 1
ATOM 598 C C . PHE A 1 87 ? 26.416 37.524 50.932 1.00 13.74 87 PHE A C 1
ATOM 599 O O . PHE A 1 87 ? 26.998 38.586 51.067 1.00 15.76 87 PHE A O 1
ATOM 607 N N . ALA A 1 88 ? 25.523 37.075 51.819 1.00 14.47 88 ALA A N 1
ATOM 608 C CA . ALA A 1 88 ? 25.291 37.738 53.122 1.00 15.94 88 ALA A CA 1
ATOM 609 C C . ALA A 1 88 ? 26.544 37.668 54.003 1.00 16.25 88 ALA A C 1
ATOM 610 O O . ALA A 1 88 ? 26.673 38.417 54.978 1.00 16.91 88 ALA A O 1
ATOM 612 N N . GLY A 1 89 ? 27.460 36.765 53.655 1.00 15.98 89 GLY A N 1
ATOM 613 C CA . GLY A 1 89 ? 28.757 36.627 54.344 1.00 17.87 89 GLY A CA 1
ATOM 614 C C . GLY A 1 89 ? 29.634 37.858 54.231 1.00 18.52 89 GLY A C 1
ATOM 615 O O . GLY A 1 89 ? 30.589 38.018 54.991 1.00 20.98 89 GLY A O 1
ATOM 616 N N . VAL A 1 90 ? 29.315 38.736 53.284 1.00 21.22 90 VAL A N 1
ATOM 617 C CA . VAL A 1 90 ? 29.996 40.039 53.180 1.00 22.89 90 VAL A CA 1
ATOM 618 C C . VAL A 1 90 ? 29.034 41.239 53.327 1.00 26.27 90 VAL A C 1
ATOM 619 O O . VAL A 1 90 ? 29.375 42.365 52.949 1.00 28.56 90 VAL A O 1
ATOM 623 N N . ALA A 1 91 ? 27.838 41.006 53.875 1.00 28.56 91 ALA A N 1
ATOM 624 C CA . ALA A 1 91 ? 26.889 42.105 54.149 1.00 28.97 91 ALA A CA 1
ATOM 625 C C . ALA A 1 91 ? 27.537 43.176 55.029 1.00 29.44 91 ALA A C 1
ATOM 626 O O . ALA A 1 91 ? 28.273 42.858 55.980 1.00 26.24 91 ALA A O 1
ATOM 628 N N . HIS A 1 92 ? 27.268 44.432 54.667 1.00 32.50 92 HIS A N 1
ATOM 629 C CA . HIS A 1 92 ? 27.722 45.648 55.379 1.00 36.63 92 HIS A CA 1
ATOM 630 C C . HIS A 1 92 ? 29.237 45.821 55.365 1.00 38.41 92 HIS A C 1
ATOM 631 O O . HIS A 1 92 ? 29.816 46.425 56.268 1.00 38.97 92 HIS A O 1
ATOM 638 N N . SER A 1 93 ? 29.853 45.287 54.313 1.00 42.55 93 SER A N 1
ATOM 639 C CA . SER A 1 93 ? 31.300 45.359 54.060 1.00 47.41 93 SER A CA 1
ATOM 640 C C . SER A 1 93 ? 31.857 46.789 54.115 1.00 49.11 93 SER A C 1
ATOM 641 O O . SER A 1 93 ? 32.817 47.055 54.839 1.00 49.42 93 SER A O 1
ATOM 644 N N . ALA A 1 94 ? 31.238 47.697 53.360 1.00 51.47 94 ALA A N 1
ATOM 645 C CA . ALA A 1 94 ? 31.640 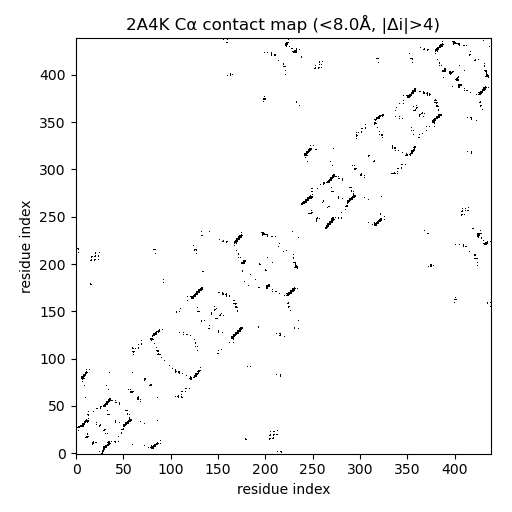49.108 53.333 1.00 53.36 94 ALA A CA 1
ATOM 646 C C . ALA A 1 94 ? 31.039 49.924 54.488 1.00 53.87 94 ALA A C 1
ATOM 647 O O . ALA A 1 94 ? 30.880 51.143 54.370 1.00 55.33 94 ALA A O 1
ATOM 649 N N . LEU A 1 95 ? 30.722 49.244 55.597 1.00 54.99 95 LEU A N 1
ATOM 650 C CA . LEU A 1 95 ? 30.126 49.847 56.810 1.00 54.53 95 LEU A CA 1
ATOM 651 C C . LEU A 1 95 ? 28.877 50.682 56.497 1.00 54.41 95 LEU A C 1
ATOM 652 O O . LEU A 1 95 ? 27.908 50.695 57.259 1.00 54.14 95 LEU A O 1
ATOM 657 N N . PRO A 1 100 ? 34.117 52.413 63.510 1.00 52.56 100 PRO A N 1
ATOM 658 C CA . PRO A 1 100 ? 34.341 52.258 64.943 1.00 53.38 100 PRO A CA 1
ATOM 659 C C . PRO A 1 100 ? 34.521 50.789 65.321 1.00 54.14 100 PRO A C 1
ATOM 660 O O . PRO A 1 100 ? 33.554 50.022 65.292 1.00 55.51 100 PRO A O 1
ATOM 664 N N . LEU A 1 101 ? 35.756 50.420 65.669 1.00 53.11 101 LEU A N 1
ATOM 665 C CA . LEU A 1 101 ? 36.150 49.053 66.031 1.00 52.83 101 LEU A CA 1
ATOM 666 C C . LEU A 1 101 ? 35.042 48.171 66.649 1.00 53.86 101 LEU A C 1
ATOM 667 O O . LEU A 1 101 ? 34.888 47.004 66.264 1.00 52.24 101 LEU A O 1
ATOM 672 N N . GLU A 1 102 ? 34.292 48.746 67.594 1.00 54.83 102 GLU A N 1
ATOM 673 C CA . GLU A 1 102 ? 33.189 48.072 68.293 1.00 56.51 102 GLU A CA 1
ATOM 674 C C . GLU A 1 102 ? 32.071 47.633 67.342 1.00 55.93 102 GLU A C 1
ATOM 675 O O . GLU A 1 102 ? 31.628 46.481 67.383 1.00 56.22 102 GLU A O 1
ATOM 681 N N . ALA A 1 103 ? 31.631 48.564 66.496 1.00 54.92 103 ALA A N 1
ATOM 682 C CA . ALA A 1 103 ? 30.595 48.323 65.494 1.00 53.39 103 ALA A CA 1
ATOM 683 C C . ALA A 1 103 ? 31.082 47.406 64.370 1.00 51.81 103 ALA A C 1
ATOM 684 O O . ALA A 1 103 ? 30.295 46.637 63.808 1.00 51.55 103 ALA A O 1
ATOM 686 N N . TRP A 1 104 ? 32.374 47.504 64.051 1.00 47.91 104 TRP A N 1
ATOM 687 C CA . TRP A 1 104 ? 33.015 46.656 63.050 1.00 45.19 104 TRP A CA 1
ATOM 688 C C . TRP A 1 104 ? 33.090 45.196 63.507 1.00 43.51 104 TRP A C 1
ATOM 689 O O . TRP A 1 104 ? 32.891 44.286 62.692 1.00 41.84 104 TRP A O 1
ATOM 700 N N . GLU A 1 105 ? 33.375 44.984 64.795 1.00 40.82 105 GLU A N 1
ATOM 701 C CA . GLU A 1 105 ? 33.475 43.635 65.353 1.00 40.58 105 GLU A CA 1
ATOM 702 C C . GLU A 1 105 ? 32.120 42.915 65.351 1.00 38.46 105 GLU A C 1
ATOM 703 O O . GLU A 1 105 ? 32.057 41.727 65.001 1.00 35.19 105 GLU A O 1
ATOM 709 N N . LYS A 1 106 ? 31.050 43.632 65.722 1.00 37.32 106 LYS A N 1
ATOM 710 C CA . LYS A 1 106 ? 29.702 43.043 65.748 1.00 36.09 106 LYS A CA 1
ATOM 711 C C . LYS A 1 106 ? 29.218 42.666 64.342 1.00 33.41 106 LYS A C 1
ATOM 712 O O . LYS A 1 106 ? 28.547 41.662 64.190 1.00 31.51 106 LYS A O 1
ATOM 718 N N . VAL A 1 107 ? 29.582 43.460 63.334 1.00 31.68 107 VAL A N 1
ATOM 719 C CA . VAL A 1 107 ? 29.292 43.150 61.926 1.00 30.47 107 VAL A CA 1
ATOM 720 C C . VAL A 1 107 ? 29.968 41.835 61.520 1.00 29.94 107 VAL A C 1
ATOM 721 O O . VAL A 1 107 ? 29.328 40.965 60.915 1.00 29.22 107 VAL A O 1
ATOM 725 N N . LEU A 1 108 ? 31.252 41.696 61.855 1.00 28.68 108 LEU A N 1
ATOM 726 C CA . LEU A 1 108 ? 31.989 40.458 61.553 1.00 28.60 108 LEU A CA 1
ATOM 727 C C . LEU A 1 108 ? 31.445 39.263 62.327 1.00 24.24 108 LEU A C 1
ATOM 728 O O . LEU A 1 108 ? 31.307 38.178 61.771 1.00 22.62 108 LEU A O 1
ATOM 733 N N . ARG A 1 109 ? 31.141 39.481 63.604 1.00 22.92 109 ARG A N 1
ATOM 734 C CA . ARG A 1 109 ? 30.601 38.434 64.479 1.00 20.72 109 ARG A CA 1
ATOM 735 C C . ARG A 1 109 ? 29.249 37.897 63.967 1.00 19.65 109 ARG A C 1
ATOM 736 O O . ARG A 1 109 ? 29.076 36.682 63.803 1.00 15.88 109 ARG A O 1
ATOM 744 N N . VAL A 1 110 ? 28.318 38.815 63.703 1.00 18.71 110 VAL A N 1
ATOM 745 C CA . VAL A 1 110 ? 26.987 38.511 63.165 1.00 19.80 110 VAL A CA 1
ATOM 746 C C . VAL A 1 110 ? 27.059 37.851 61.780 1.00 18.27 110 VAL A C 1
ATOM 747 O O . VAL A 1 110 ? 26.293 36.928 61.495 1.00 18.75 110 VAL A O 1
ATOM 751 N N . ASN A 1 111 ? 27.968 38.326 60.926 1.00 16.62 111 ASN A N 1
ATOM 752 C CA . ASN A 1 111 ? 28.183 37.713 59.614 1.00 16.79 111 ASN A CA 1
ATOM 753 C C . ASN A 1 111 ? 28.673 36.275 59.727 1.00 17.70 111 ASN A C 1
ATOM 754 O O . ASN A 1 111 ? 28.235 35.416 58.966 1.00 17.81 111 ASN A O 1
ATOM 759 N N . LEU A 1 112 ? 29.563 36.018 60.687 1.00 16.41 112 LEU A N 1
ATOM 760 C CA . LEU A 1 112 ? 30.095 34.667 60.919 1.00 16.21 112 LEU A CA 1
ATOM 761 C C . LEU A 1 112 ? 28.983 33.730 61.430 1.00 17.14 112 LEU A C 1
ATOM 762 O O . LEU A 1 112 ? 28.926 32.548 61.042 1.00 18.83 112 LEU A O 1
ATOM 767 N N . THR A 1 113 ? 28.100 34.262 62.276 1.00 14.85 113 THR A N 1
ATOM 768 C CA . THR A 1 113 ? 26.925 33.511 62.726 1.00 16.59 113 THR A CA 1
ATOM 769 C C . THR A 1 113 ? 26.067 33.062 61.546 1.00 14.58 113 THR A C 1
ATOM 770 O O . THR A 1 113 ? 25.710 31.897 61.469 1.00 14.86 113 THR A O 1
ATOM 774 N N . GLY A 1 114 ? 25.752 33.986 60.639 1.00 16.00 114 GLY A N 1
ATOM 775 C CA . GLY A 1 114 ? 24.955 33.676 59.438 1.00 14.81 114 GLY A CA 1
ATOM 776 C C . GLY A 1 114 ? 25.614 32.636 58.549 1.00 15.79 114 GLY A C 1
ATOM 777 O O . GLY A 1 114 ? 24.922 31.792 57.990 1.00 17.99 114 GLY A O 1
ATOM 778 N N . SER A 1 115 ? 26.947 32.703 58.430 1.00 13.93 115 SER A N 1
ATOM 779 C CA . SER A 1 115 ? 27.754 31.775 57.610 1.00 14.90 115 SER A CA 1
ATOM 780 C C . SER A 1 115 ? 27.710 30.363 58.159 1.00 13.70 115 SER A C 1
ATOM 781 O O . SER A 1 115 ? 27.587 29.418 57.398 1.00 12.84 115 SER A O 1
ATOM 784 N N . PHE A 1 116 ? 27.814 30.241 59.485 1.00 14.99 116 PHE A N 1
ATOM 785 C CA . PHE A 1 116 ? 27.666 28.969 60.174 1.00 16.71 116 PHE A CA 1
ATOM 786 C C . PHE A 1 116 ? 26.322 28.327 59.873 1.00 15.76 116 PHE A C 1
ATOM 787 O O . PHE A 1 116 ? 26.273 27.171 59.497 1.00 17.66 116 PHE A O 1
ATOM 795 N N . LEU A 1 117 ? 25.241 29.086 60.037 1.00 14.34 117 LEU A N 1
ATOM 796 C CA . LEU A 1 117 ? 23.879 28.545 59.949 1.00 11.73 117 LEU A CA 1
ATOM 797 C C . LEU A 1 117 ? 23.483 28.194 58.535 1.00 12.02 117 LEU A C 1
ATOM 798 O O . LEU A 1 117 ? 22.841 27.156 58.312 1.00 11.82 117 LEU A O 1
ATOM 803 N N . VAL A 1 118 ? 23.837 29.058 57.579 1.00 11.73 118 VAL A N 1
ATOM 804 C CA . VAL A 1 118 ? 23.529 28.7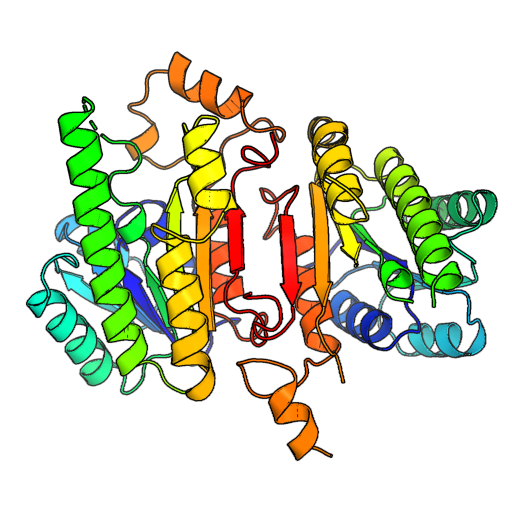72 56.160 1.00 12.11 118 VAL A CA 1
ATOM 805 C C . VAL A 1 118 ? 24.361 27.552 55.670 1.00 13.02 118 VAL A C 1
ATOM 806 O O . VAL A 1 118 ? 23.825 26.653 55.027 1.00 12.22 118 VAL A O 1
ATOM 810 N N . ALA A 1 119 ? 25.644 27.518 56.036 1.00 13.68 119 ALA A N 1
ATOM 811 C CA . ALA A 1 119 ? 26.533 26.400 55.703 1.00 16.11 119 ALA A CA 1
ATOM 812 C C . ALA A 1 119 ? 26.051 25.045 56.204 1.00 17.61 119 ALA A C 1
ATOM 813 O O . ALA A 1 119 ? 26.088 24.067 55.445 1.00 18.10 119 ALA A O 1
ATOM 815 N N . ARG A 1 120 ? 25.621 24.983 57.470 1.00 16.90 120 ARG A N 1
ATOM 816 C CA . ARG A 1 120 ? 25.125 23.731 58.062 1.00 19.35 120 ARG A CA 1
ATOM 817 C C . ARG A 1 120 ? 23.840 23.268 57.423 1.00 16.53 120 ARG A C 1
ATOM 818 O O . ARG A 1 120 ? 23.708 22.086 57.104 1.00 15.33 120 ARG A O 1
ATOM 826 N N . LYS A 1 121 ? 22.899 24.192 57.239 1.00 15.52 121 LYS A N 1
ATOM 827 C CA . LYS A 1 121 ? 21.628 23.832 56.605 1.00 16.85 121 LYS A CA 1
ATOM 828 C C . LYS A 1 121 ? 21.820 23.448 55.135 1.00 15.04 121 LYS A C 1
ATOM 829 O O . LYS A 1 121 ? 21.210 22.478 54.689 1.00 16.57 121 LYS A O 1
ATOM 833 N N . ALA A 1 122 ? 22.655 24.196 54.400 1.00 13.81 122 ALA A N 1
ATOM 834 C CA . ALA A 1 122 ? 22.981 23.835 53.022 1.00 15.07 122 ALA A CA 1
ATOM 835 C C . ALA A 1 122 ? 23.589 22.429 52.995 1.00 16.04 122 ALA A C 1
ATOM 836 O O . ALA A 1 122 ? 23.238 21.610 52.140 1.00 16.79 122 ALA A O 1
ATOM 838 N N . GLY A 1 123 ? 24.482 22.148 53.942 1.00 13.48 123 GLY A N 1
ATOM 839 C CA . GLY A 1 123 ? 25.071 20.827 54.066 1.00 15.23 123 GLY A CA 1
ATOM 840 C C . GLY A 1 123 ? 24.051 19.707 54.222 1.00 18.28 123 GLY A C 1
ATOM 841 O O . GLY A 1 123 ? 24.239 18.604 53.680 1.00 18.34 123 GLY A O 1
ATOM 842 N N . GLU A 1 124 ? 22.981 19.979 54.967 1.00 19.45 124 GLU A N 1
ATOM 843 C CA . GLU A 1 124 ? 21.905 19.001 55.168 1.00 22.34 124 GLU A CA 1
ATOM 844 C C . GLU A 1 124 ? 21.083 18.742 53.918 1.00 18.38 124 GLU A C 1
ATOM 845 O O . GLU A 1 124 ? 20.768 17.597 53.640 1.00 17.63 124 GLU A O 1
ATOM 851 N N . VAL A 1 125 ? 20.741 19.794 53.174 1.00 18.61 125 VAL A N 1
ATOM 852 C CA . VAL A 1 125 ? 19.718 19.693 52.100 1.00 18.04 125 VAL A CA 1
ATOM 853 C C . VAL A 1 125 ? 20.271 19.559 50.668 1.00 19.24 125 VAL A C 1
ATOM 854 O O . VAL A 1 125 ? 19.574 19.061 49.758 1.00 17.99 125 VAL A O 1
ATOM 858 N N . LEU A 1 126 ? 21.508 20.025 50.463 1.00 18.30 126 LEU A N 1
ATOM 859 C CA . LEU A 1 126 ? 22.171 19.885 49.169 1.00 18.61 126 LEU A CA 1
ATOM 860 C C . LEU A 1 126 ? 22.362 18.425 48.819 1.00 20.96 126 LEU A C 1
ATOM 861 O O . LEU A 1 126 ? 22.728 17.617 49.662 1.00 20.52 126 LEU A O 1
ATOM 866 N N . GLU A 1 127 ? 22.099 18.079 47.573 1.00 25.68 127 GLU A N 1
ATOM 867 C CA . GLU A 1 127 ? 22.248 16.687 47.183 1.00 29.47 127 GLU A CA 1
ATOM 868 C C . GLU A 1 127 ? 23.613 16.430 46.575 1.00 28.72 127 GLU A C 1
ATOM 869 O O . GLU A 1 127 ? 24.401 17.366 46.382 1.00 28.21 127 GLU A O 1
ATOM 875 N N . GLU A 1 128 ? 23.881 15.158 46.288 1.00 27.83 128 GLU A N 1
ATOM 876 C CA . GLU A 1 128 ? 25.133 14.720 45.672 1.00 27.48 128 GLU A CA 1
ATOM 877 C C . GLU A 1 128 ? 25.510 15.610 44.493 1.00 23.36 128 GLU A C 1
ATOM 878 O O . GLU A 1 128 ? 24.674 15.882 43.640 1.00 21.07 128 GLU A O 1
ATOM 881 N N . GLY A 1 129 ? 26.767 16.059 44.470 1.00 21.47 129 GLY A N 1
ATOM 882 C CA . GLY A 1 129 ? 27.288 16.944 43.419 1.00 20.99 129 GLY A CA 1
ATOM 883 C C . GLY A 1 129 ? 26.977 18.425 43.627 1.00 20.53 129 GLY A C 1
ATOM 884 O O . GLY A 1 129 ? 27.350 19.264 42.788 1.00 19.93 129 GLY A O 1
ATOM 885 N N . GLY A 1 130 ? 26.299 18.751 44.733 1.00 14.47 130 GLY A N 1
ATOM 886 C CA . GLY A 1 130 ? 25.936 20.145 45.052 1.00 13.20 130 GLY A CA 1
ATOM 887 C C . GLY A 1 130 ? 27.116 21.034 45.417 1.00 14.54 130 GLY A C 1
ATOM 888 O O . GLY A 1 130 ? 28.248 20.549 45.631 1.00 15.12 130 GLY A O 1
ATOM 889 N N . SER A 1 131 ? 26.859 22.344 45.499 1.00 13.15 131 SER A N 1
ATOM 890 C CA . SER A 1 131 ? 27.923 23.320 45.675 1.00 8.48 131 SER A CA 1
ATOM 891 C C . SER A 1 131 ? 27.497 24.466 46.584 1.00 7.24 131 SER A C 1
ATOM 892 O O . SER A 1 131 ? 26.557 25.199 46.283 1.00 4.75 131 SER A O 1
ATOM 895 N N . LEU A 1 132 ? 28.186 24.589 47.712 1.00 6.96 132 LEU A N 1
ATOM 896 C CA . LEU A 1 132 ? 28.021 25.701 48.637 1.00 8.24 132 LEU A CA 1
ATOM 897 C C . LEU A 1 132 ? 29.183 26.710 48.502 1.00 9.71 132 LEU A C 1
ATOM 898 O O . LEU A 1 132 ? 30.351 26.347 48.675 1.00 7.58 132 LEU A O 1
ATOM 903 N N . VAL A 1 133 ? 28.852 27.965 48.177 1.00 10.09 133 VAL A N 1
ATOM 904 C CA . VAL A 1 133 ? 29.860 29.019 48.025 1.00 10.00 133 VAL A CA 1
ATOM 905 C C . VAL A 1 133 ? 29.722 29.989 49.189 1.00 12.08 133 VAL A C 1
ATOM 906 O O . VAL A 1 133 ? 28.703 30.691 49.313 1.00 13.14 133 VAL A O 1
ATOM 910 N N . LEU A 1 134 ? 30.733 30.003 50.060 1.00 10.25 134 LEU A N 1
ATOM 911 C CA . LEU A 1 134 ? 30.766 30.949 51.167 1.00 9.87 134 LEU A CA 1
ATOM 912 C C . LEU A 1 134 ? 31.527 32.198 50.715 1.00 12.07 134 LEU A C 1
ATOM 913 O O . LEU A 1 134 ? 32.116 32.203 49.633 1.00 9.55 134 LEU A O 1
ATOM 918 N N . THR A 1 135 ? 31.499 33.258 51.521 1.00 10.25 135 THR A N 1
ATOM 919 C CA . THR A 1 135 ? 32.217 34.484 51.177 1.00 10.65 135 THR A CA 1
ATOM 920 C C . THR A 1 135 ? 32.938 35.104 52.385 1.00 11.89 135 THR A C 1
ATOM 921 O O . THR A 1 135 ? 32.562 34.881 53.551 1.00 14.23 135 THR A O 1
ATOM 925 N N . GLY A 1 136 ? 33.980 35.880 52.100 1.00 13.47 136 GLY A N 1
ATOM 926 C CA . GLY A 1 136 ? 34.676 36.701 53.115 1.00 13.54 136 GLY A CA 1
ATOM 927 C C . GLY A 1 136 ? 35.327 37.839 52.355 1.00 13.40 136 GLY A C 1
ATOM 928 O O . GLY A 1 136 ? 35.530 37.701 51.168 1.00 15.82 136 GLY A O 1
ATOM 929 N N . SER A 1 137 ? 35.649 38.946 53.027 1.00 12.80 137 SER A N 1
ATOM 930 C CA . SER A 1 137 ? 36.206 40.148 52.398 1.00 13.82 137 SER A CA 1
ATOM 931 C C . SER A 1 137 ? 37.654 40.373 52.828 1.00 15.73 137 SER A C 1
ATOM 932 O O . SER A 1 137 ? 37.965 40.357 54.029 1.00 14.22 137 SER A O 1
ATOM 935 N N . VAL A 1 138 ? 38.531 40.574 51.845 1.00 14.41 138 VAL A N 1
ATOM 936 C CA . VAL A 1 138 ? 39.955 40.875 52.103 1.00 14.60 138 VAL A CA 1
ATOM 937 C C . VAL A 1 138 ? 40.319 42.342 51.791 1.00 15.10 138 VAL A C 1
ATOM 938 O O . VAL A 1 138 ? 41.504 42.693 51.764 1.00 17.41 138 VAL A O 1
ATOM 942 N N . ALA A 1 139 ? 39.300 43.175 51.567 1.00 13.39 139 ALA A N 1
ATOM 943 C CA . ALA A 1 139 ? 39.454 44.625 51.412 1.00 16.18 139 ALA A CA 1
ATOM 944 C C . ALA A 1 139 ? 39.861 45.269 52.745 1.00 18.53 139 ALA A C 1
ATOM 945 O O . ALA A 1 139 ? 39.336 44.913 53.806 1.00 17.26 139 ALA A O 1
ATOM 947 N N . GLY A 1 140 ? 40.809 46.204 52.676 1.00 20.78 140 GLY A N 1
ATOM 948 C CA . GLY A 1 140 ? 41.317 46.927 53.850 1.00 20.64 140 GLY A CA 1
ATOM 949 C C . GLY A 1 140 ? 42.136 46.15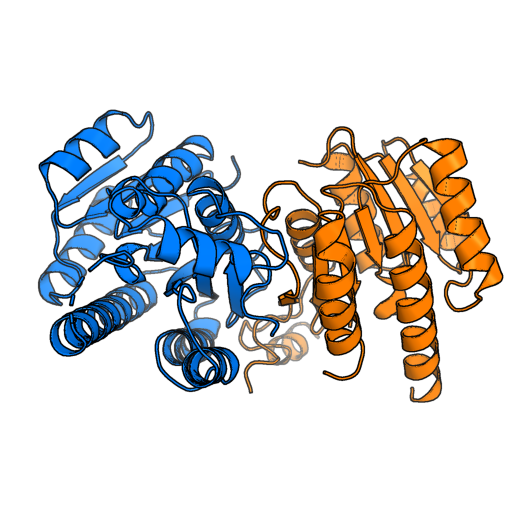8 54.884 1.00 22.53 140 GLY A C 1
ATOM 950 O O . GLY A 1 140 ? 42.374 46.691 55.948 1.00 24.53 140 GLY A O 1
ATOM 951 N N . LEU A 1 141 ? 42.578 44.926 54.593 1.00 22.29 141 LEU A N 1
ATOM 952 C CA . LEU A 1 141 ? 43.332 44.120 55.571 1.00 20.81 141 LEU A CA 1
ATOM 953 C C . LEU A 1 141 ? 44.824 44.441 55.596 1.00 21.97 141 LEU A C 1
ATOM 954 O O . LEU A 1 141 ? 45.408 44.728 54.547 1.00 23.16 141 LEU A O 1
ATOM 959 N N . GLY A 1 142 ? 45.432 44.383 56.788 1.00 20.84 142 GLY A N 1
ATOM 960 C CA . GLY A 1 142 ? 46.896 44.451 56.950 1.00 19.02 142 GLY A CA 1
ATOM 961 C C . GLY A 1 142 ? 47.509 43.056 57.160 1.00 20.62 142 GLY A C 1
ATOM 962 O O . GLY A 1 142 ? 46.822 42.034 57.003 1.00 20.79 142 GLY A O 1
ATOM 963 N N . ALA A 1 143 ? 48.791 43.030 57.529 1.00 20.16 143 ALA A N 1
ATOM 964 C CA . ALA A 1 143 ? 49.610 41.821 57.710 1.00 20.55 143 ALA A CA 1
ATOM 965 C C . ALA A 1 143 ? 48.964 40.671 58.474 1.00 23.40 143 ALA A C 1
ATOM 966 O O . ALA A 1 143 ? 49.077 39.525 58.047 1.00 24.68 143 ALA A O 1
ATOM 968 N N . PHE A 1 144 ? 48.302 40.971 59.595 1.00 25.22 144 PHE A N 1
ATOM 969 C CA . PHE A 1 144 ? 47.667 39.937 60.420 1.00 26.51 144 PHE A CA 1
ATOM 970 C C . PHE A 1 144 ? 46.324 39.446 59.857 1.00 23.97 144 PHE A C 1
ATOM 971 O O . PHE A 1 144 ? 46.001 38.256 59.954 1.00 22.64 144 PHE A O 1
ATOM 979 N N . GLY A 1 145 ? 45.555 40.360 59.276 1.00 19.83 145 GLY A N 1
ATOM 980 C CA . GLY A 1 145 ? 44.310 40.012 58.609 1.00 20.95 145 GLY A CA 1
ATOM 981 C C . GLY A 1 145 ? 44.553 39.004 57.499 1.00 20.83 145 GLY A C 1
ATOM 982 O O . GLY A 1 145 ? 43.826 38.007 57.384 1.00 19.98 145 GLY A O 1
ATOM 983 N N . LEU A 1 146 ? 45.592 39.274 56.704 1.00 21.05 146 LEU A N 1
ATOM 984 C CA . LEU A 1 146 ? 46.013 38.420 55.594 1.00 21.25 146 LEU A CA 1
ATOM 985 C C . LEU A 1 146 ? 46.539 37.063 56.079 1.00 21.29 146 LEU A C 1
ATOM 986 O O . LEU A 1 146 ? 46.242 36.025 55.468 1.00 19.99 146 LEU A O 1
ATOM 991 N N . ALA A 1 147 ? 47.321 37.064 57.166 1.00 19.89 147 ALA A N 1
ATOM 992 C CA . ALA A 1 147 ? 47.816 35.815 57.747 1.00 19.35 147 ALA A CA 1
ATOM 993 C C . ALA A 1 147 ? 46.656 34.933 58.210 1.00 21.23 147 ALA A C 1
ATOM 994 O O . ALA A 1 147 ? 46.682 33.712 58.004 1.00 24.40 147 ALA A O 1
ATOM 996 N N . HIS A 1 148 ? 45.634 35.551 58.816 1.00 23.03 148 HIS A N 1
ATOM 997 C CA . HIS A 1 148 ? 44.414 34.853 59.257 1.00 21.01 148 HIS A CA 1
ATOM 998 C C . HIS A 1 148 ? 43.719 34.143 58.078 1.00 21.53 148 HIS A C 1
ATOM 999 O O . HIS A 1 148 ? 43.318 32.981 58.199 1.00 19.68 148 HIS A O 1
ATOM 1006 N N . TYR A 1 149 ? 43.589 34.836 56.945 1.00 21.00 149 TYR A N 1
ATOM 1007 C CA . TYR A 1 149 ? 43.023 34.215 55.739 1.00 20.95 149 TYR A CA 1
ATOM 1008 C C . TYR A 1 149 ? 43.969 33.179 55.129 1.00 19.26 149 TYR A C 1
ATOM 1009 O O . TYR A 1 149 ? 43.564 32.039 54.900 1.00 18.77 149 TYR A O 1
ATOM 1018 N N . ALA A 1 150 ? 45.226 33.562 54.910 1.00 17.68 150 ALA A N 1
ATOM 1019 C CA . ALA A 1 150 ? 46.221 32.650 54.350 1.00 19.25 150 ALA A CA 1
ATOM 1020 C C . ALA A 1 150 ? 46.366 31.330 55.119 1.00 21.47 150 ALA A C 1
ATOM 1021 O O . ALA A 1 150 ? 46.482 30.274 54.483 1.00 22.38 150 ALA A O 1
ATOM 1023 N N . ALA A 1 151 ? 46.363 31.378 56.462 1.00 21.55 151 ALA A N 1
ATOM 1024 C CA . ALA A 1 151 ? 46.531 30.141 57.281 1.00 22.49 151 ALA A CA 1
ATOM 1025 C C . ALA A 1 151 ? 45.390 29.103 57.112 1.00 21.37 151 ALA A C 1
ATOM 1026 O O . ALA A 1 151 ? 45.619 27.885 57.198 1.00 20.16 151 ALA A O 1
ATOM 1028 N N . GLY A 1 152 ? 44.173 29.595 56.882 1.00 19.88 152 GLY A N 1
ATOM 1029 C CA . GLY A 1 152 ? 43.021 28.734 56.608 1.00 20.68 152 GLY A CA 1
ATOM 1030 C C . GLY A 1 152 ? 42.491 27.867 57.744 1.00 23.01 152 GLY A C 1
ATOM 1031 O O . GLY A 1 152 ? 41.644 26.994 57.514 1.00 24.66 152 GLY A O 1
ATOM 1032 N N . LYS A 1 153 ? 42.963 28.125 58.964 1.00 21.73 153 LYS A N 1
ATOM 1033 C CA . LYS A 1 153 ? 42.561 27.377 60.156 1.00 22.28 153 LYS A CA 1
ATOM 1034 C C . LYS A 1 153 ? 41.277 27.875 60.823 1.00 21.02 153 LYS A C 1
ATOM 1035 O O . LYS A 1 153 ? 40.494 27.061 61.334 1.00 21.12 153 LYS A O 1
ATOM 1041 N N . LEU A 1 154 ? 41.077 29.200 60.828 1.00 17.75 154 LEU A N 1
ATOM 1042 C CA . LEU A 1 154 ? 39.967 29.846 61.555 1.00 13.72 154 LEU A CA 1
ATOM 1043 C C . LEU A 1 154 ? 39.055 30.698 60.665 1.00 11.98 154 LEU A C 1
ATOM 1044 O O . LEU A 1 154 ? 39.249 30.757 59.442 1.00 9.53 154 LEU A O 1
ATOM 1049 N N . GLY A 1 155 ? 38.053 31.347 61.264 1.00 10.52 155 GLY A N 1
ATOM 1050 C CA . GLY A 1 155 ? 37.099 32.187 60.507 1.00 11.23 155 GLY A CA 1
ATOM 1051 C C . GLY A 1 155 ? 36.433 31.440 59.359 1.00 12.51 155 GLY A C 1
ATOM 1052 O O . GLY A 1 155 ? 36.333 30.209 59.398 1.00 13.56 155 GLY A O 1
ATOM 1053 N N . VAL A 1 156 ? 36.005 32.168 58.328 1.00 12.88 156 VAL A N 1
ATOM 1054 C CA . VAL A 1 156 ? 35.250 31.576 57.203 1.00 12.88 156 VAL A CA 1
ATOM 1055 C C . VAL A 1 156 ? 36.019 30.486 56.406 1.00 14.33 156 VAL A C 1
ATOM 1056 O O . VAL A 1 156 ? 35.416 29.493 55.963 1.00 15.66 156 VAL A O 1
ATOM 1060 N N . VAL A 1 157 ? 37.333 30.662 56.241 1.00 13.53 157 VAL A N 1
ATOM 1061 C CA . VAL A 1 157 ? 38.135 29.682 55.496 1.00 14.15 157 VAL A CA 1
ATOM 1062 C C . VAL A 1 157 ? 38.255 28.356 56.267 1.00 13.90 157 VAL A C 1
ATOM 1063 O O . VAL A 1 157 ? 38.190 27.282 55.663 1.00 11.50 157 VAL A O 1
ATOM 1067 N N . GLY A 1 158 ? 38.437 28.457 57.584 1.00 14.61 158 GLY A N 1
ATOM 1068 C CA . GLY A 1 158 ? 38.420 27.310 58.494 1.00 14.61 158 GLY A CA 1
ATOM 1069 C C . GLY A 1 158 ? 37.094 26.570 58.417 1.00 15.60 158 GLY A C 1
ATOM 1070 O O . GLY A 1 158 ? 37.082 25.355 58.242 1.00 16.72 158 GLY A O 1
ATOM 1071 N N . LEU A 1 159 ? 35.982 27.298 58.528 1.00 14.32 159 LEU A N 1
ATOM 1072 C CA . LEU A 1 159 ? 34.649 26.709 58.368 1.00 15.50 159 LEU A CA 1
ATOM 1073 C C . LEU A 1 159 ? 34.509 25.915 57.053 1.00 14.09 159 LEU A C 1
ATOM 1074 O O . LEU A 1 159 ? 34.186 24.738 57.081 1.00 14.83 159 LEU A O 1
ATOM 1079 N N . ALA A 1 160 ? 34.763 26.576 55.925 1.00 13.55 160 ALA A N 1
ATOM 1080 C CA . ALA A 1 160 ? 34.675 25.966 54.584 1.00 14.60 160 ALA A CA 1
ATOM 1081 C C . ALA A 1 160 ? 35.560 24.728 54.403 1.00 13.16 160 ALA A C 1
ATOM 1082 O O . ALA A 1 160 ? 35.123 23.727 53.829 1.00 13.88 160 ALA A O 1
ATOM 1084 N N . ARG A 1 161 ? 36.794 24.800 54.893 1.00 13.92 161 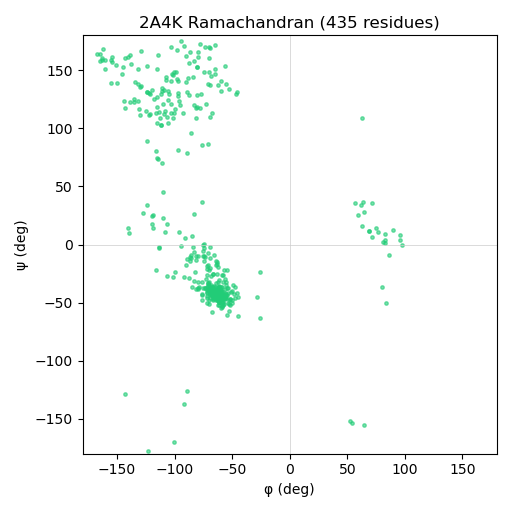ARG A N 1
ATOM 1085 C CA . ARG A 1 161 ? 37.724 23.683 54.773 1.00 18.44 161 ARG A CA 1
ATOM 1086 C C . ARG A 1 161 ? 37.304 22.491 55.641 1.00 18.40 161 ARG A C 1
ATOM 1087 O O . ARG A 1 161 ? 37.401 21.347 55.194 1.00 18.59 161 ARG A O 1
ATOM 1095 N N . THR A 1 162 ? 36.813 22.773 56.854 1.00 19.36 162 THR A N 1
ATOM 1096 C CA . THR A 1 162 ? 36.238 21.755 57.757 1.00 17.57 162 THR A CA 1
ATOM 1097 C C . THR A 1 162 ? 34.980 21.137 57.156 1.00 17.01 162 THR A C 1
ATOM 1098 O O . THR A 1 162 ? 34.843 19.928 57.152 1.00 17.12 162 THR A O 1
ATOM 1102 N N . LEU A 1 163 ? 34.066 21.961 56.651 1.00 14.53 163 LEU A N 1
ATOM 1103 C CA . LEU A 1 163 ? 32.848 21.436 56.010 1.00 16.20 163 LEU A CA 1
ATOM 1104 C C . LEU A 1 163 ? 33.136 20.645 54.719 1.00 15.63 163 LEU A C 1
ATOM 1105 O O . LEU A 1 163 ? 32.510 19.623 54.482 1.00 15.27 163 LEU A O 1
ATOM 1110 N N . ALA A 1 164 ? 34.083 21.123 53.907 1.00 14.98 164 ALA A N 1
ATOM 1111 C CA . ALA A 1 164 ? 34.503 20.417 52.681 1.00 16.65 164 ALA A CA 1
ATOM 1112 C C . ALA A 1 164 ? 34.855 18.952 52.971 1.00 15.51 164 ALA A C 1
ATOM 1113 O O . ALA A 1 164 ? 34.398 18.063 52.257 1.00 12.90 164 ALA A O 1
ATOM 1115 N N . LEU A 1 165 ? 35.644 18.723 54.027 1.00 15.25 165 LEU A N 1
ATOM 1116 C CA . LEU A 1 165 ? 36.002 17.366 54.469 1.00 17.73 165 LEU A CA 1
ATOM 1117 C C . LEU A 1 165 ? 34.800 16.525 54.938 1.00 18.62 165 LEU A C 1
ATOM 1118 O O . LEU A 1 165 ? 34.697 15.337 54.615 1.00 21.99 165 LEU A O 1
ATOM 1123 N N . GLU A 1 166 ? 33.898 17.148 55.681 1.00 19.28 166 GLU A N 1
ATOM 1124 C CA . GLU A 1 166 ? 32.734 16.456 56.231 1.00 21.74 166 GLU A CA 1
ATOM 1125 C C . GLU A 1 166 ? 31.686 16.089 55.171 1.00 20.69 166 GLU A C 1
ATOM 1126 O O . GLU A 1 166 ? 31.118 15.000 55.243 1.00 19.60 166 GLU A O 1
ATOM 1132 N N . LEU A 1 167 ? 31.456 16.991 54.200 1.00 18.83 167 LEU A N 1
ATOM 1133 C CA . LEU A 1 167 ? 30.429 16.844 53.136 1.00 16.42 167 LEU A CA 1
ATOM 1134 C C . LEU A 1 167 ? 30.893 16.127 51.858 1.00 16.88 167 LEU A C 1
ATOM 1135 O O . LEU A 1 167 ? 30.077 15.760 51.008 1.00 16.62 167 LEU A O 1
ATOM 1140 N N . ALA A 1 168 ? 32.202 15.937 51.721 1.00 18.16 168 ALA A N 1
ATOM 1141 C CA . ALA A 1 168 ? 32.799 15.258 50.574 1.00 19.01 168 ALA A CA 1
ATOM 1142 C C . ALA A 1 168 ? 32.233 13.827 50.366 1.00 21.53 168 ALA A C 1
ATOM 1143 O O . ALA A 1 168 ? 32.168 13.336 49.237 1.00 20.46 168 ALA A O 1
ATOM 1145 N N . ARG A 1 169 ? 31.817 13.174 51.449 1.00 24.41 169 ARG A N 1
ATOM 1146 C CA . ARG A 1 169 ? 31.230 11.824 51.353 1.00 29.63 169 ARG A CA 1
ATOM 1147 C C . ARG A 1 169 ? 29.880 11.861 50.633 1.00 30.55 169 ARG A C 1
ATOM 1148 O O . ARG A 1 169 ? 29.600 11.017 49.790 1.00 32.59 169 ARG A O 1
ATOM 1150 N N . LYS A 1 170 ? 29.069 12.860 50.967 1.00 31.03 170 LYS A N 1
ATOM 1151 C CA . LYS A 1 170 ? 27.795 13.146 50.302 1.00 32.73 170 LYS A CA 1
ATOM 1152 C C . LYS A 1 170 ? 27.999 13.705 48.869 1.00 30.34 170 LYS A C 1
ATOM 1153 O O . LYS A 1 170 ? 27.039 13.872 48.126 1.00 32.82 170 LYS A O 1
ATOM 1159 N N . GLY A 1 171 ? 29.248 13.991 48.488 1.00 28.39 171 GLY A N 1
ATOM 1160 C CA . GLY A 1 171 ? 29.565 14.581 47.179 1.00 25.94 171 GLY A CA 1
ATOM 1161 C C . GLY A 1 171 ? 29.422 16.111 47.082 1.00 25.19 171 GLY A C 1
ATOM 1162 O O . GLY A 1 171 ? 29.511 16.674 45.977 1.00 26.31 171 GLY A O 1
ATOM 1163 N N . VAL A 1 172 ? 29.215 16.782 48.221 1.00 19.34 172 VAL A N 1
ATOM 1164 C CA . VAL A 1 172 ? 28.999 18.235 48.237 1.00 17.39 172 VAL A CA 1
ATOM 1165 C C . VAL A 1 172 ? 30.335 18.996 48.317 1.00 15.15 172 VAL A C 1
ATOM 1166 O O . VAL A 1 172 ? 31.173 18.734 49.188 1.00 11.19 172 VAL A O 1
ATOM 1170 N N . ARG A 1 173 ? 30.509 19.946 47.398 1.00 13.35 173 ARG A N 1
ATOM 1171 C CA . ARG A 1 173 ? 31.676 20.842 47.387 1.00 11.38 173 ARG A CA 1
ATOM 1172 C C . ARG A 1 173 ? 31.469 22.111 48.229 1.00 13.05 173 ARG A C 1
ATOM 1173 O O . ARG A 1 173 ? 30.351 22.662 48.302 1.00 14.62 173 ARG A O 1
ATOM 1181 N N . VAL A 1 174 ? 32.536 22.562 48.890 1.00 11.05 174 VAL A N 1
ATOM 1182 C CA . VAL A 1 174 ? 32.493 23.798 49.662 1.00 9.19 174 VAL A CA 1
ATOM 1183 C C . VAL A 1 174 ? 33.746 24.592 49.357 1.00 10.92 174 VAL A C 1
ATOM 1184 O O . VAL A 1 174 ? 34.858 24.092 49.487 1.00 13.88 174 VAL A O 1
ATOM 1188 N N . ASN A 1 175 ? 33.533 25.837 48.940 1.00 9.73 175 ASN A N 1
ATOM 1189 C CA . ASN A 1 175 ? 34.585 26.746 48.561 1.00 8.59 175 ASN A CA 1
ATOM 1190 C C . ASN A 1 175 ? 34.261 28.126 49.106 1.00 7.91 175 ASN A C 1
ATOM 1191 O O . ASN A 1 175 ? 33.113 28.409 49.478 1.00 7.71 175 ASN A O 1
ATOM 1196 N N . VAL A 1 176 ? 35.260 28.996 49.151 1.00 9.04 176 VAL A N 1
ATOM 1197 C CA . VAL A 1 176 ? 35.024 30.379 49.582 1.00 10.43 176 VAL A CA 1
ATOM 1198 C C . VAL A 1 176 ? 35.584 31.428 48.600 1.00 11.32 176 VAL A C 1
ATOM 1199 O O . VAL A 1 176 ? 36.683 31.282 48.080 1.00 14.32 176 VAL A O 1
ATOM 1203 N N . LEU A 1 177 ? 34.777 32.456 48.349 1.00 12.00 177 LEU A N 1
ATOM 1204 C CA . LEU A 1 177 ? 35.120 33.603 47.549 1.00 11.69 177 LEU A CA 1
ATOM 1205 C C . LEU A 1 177 ? 35.560 34.737 48.457 1.00 13.03 177 LEU A C 1
ATOM 1206 O O . LEU A 1 177 ? 34.828 35.096 49.386 1.00 10.30 177 LEU A O 1
ATOM 1211 N N . LEU A 1 178 ? 36.738 35.302 48.169 1.00 11.42 178 LEU A N 1
ATOM 1212 C CA . LEU A 1 178 ? 37.300 36.417 48.927 1.00 11.46 178 LEU A CA 1
ATOM 1213 C C . LEU A 1 178 ? 37.419 37.681 48.040 1.00 13.20 178 LEU A C 1
ATOM 1214 O O . LEU A 1 178 ? 38.503 37.989 47.524 1.00 14.14 178 LEU A O 1
ATOM 1219 N N . PRO A 1 179 ? 36.300 38.419 47.842 1.00 14.31 179 PRO A N 1
ATOM 1220 C CA . PRO A 1 179 ? 36.434 39.670 47.052 1.00 12.31 179 PRO A CA 1
ATOM 1221 C C . PRO A 1 179 ? 37.307 40.704 47.750 1.00 10.91 179 PRO A C 1
ATOM 1222 O O . PRO A 1 179 ? 37.305 40.768 48.978 1.00 9.55 179 PRO A O 1
ATOM 1226 N N . GLY A 1 180 ? 38.049 41.494 46.973 1.00 11.74 180 GLY A N 1
ATOM 1227 C CA . GLY A 1 180 ? 38.792 42.641 47.515 1.00 12.98 180 GLY A CA 1
ATOM 1228 C C . GLY A 1 180 ? 37.921 43.884 47.499 1.00 13.67 180 GLY A C 1
ATOM 1229 O O . GLY A 1 180 ? 36.819 43.878 48.026 1.00 15.10 180 GLY A O 1
ATOM 1230 N N . LEU A 1 181 ? 38.418 44.954 46.890 1.00 15.22 181 LEU A N 1
ATOM 1231 C CA . LEU A 1 181 ? 37.628 46.183 46.714 1.00 15.92 181 LEU A CA 1
ATOM 1232 C C . LEU A 1 181 ? 36.690 46.026 45.513 1.00 11.97 181 LEU A C 1
ATOM 1233 O O . LEU A 1 181 ? 37.141 45.819 44.400 1.00 11.56 181 LEU A O 1
ATOM 1238 N N . ILE A 1 182 ? 35.387 46.103 45.753 1.00 10.76 182 ILE A N 1
ATOM 1239 C CA . ILE A 1 182 ? 34.391 45.929 44.698 1.00 12.18 182 ILE A CA 1
ATOM 1240 C C . ILE A 1 182 ? 33.554 47.194 44.639 1.00 13.10 182 ILE A C 1
ATOM 1241 O O . ILE A 1 182 ? 33.072 47.641 45.664 1.00 13.12 182 ILE A O 1
ATOM 1246 N N . GLN A 1 183 ? 33.397 47.769 43.448 1.00 16.64 183 GLN A N 1
ATOM 1247 C CA . GLN A 1 183 ? 32.608 48.992 43.255 1.00 22.54 183 GLN A CA 1
ATOM 1248 C C . GLN A 1 183 ? 31.068 48.762 43.281 1.00 25.37 183 GLN A C 1
ATOM 1249 O O . GLN A 1 183 ? 30.442 48.578 42.242 1.00 26.11 183 GLN A O 1
ATOM 1255 N N . THR A 1 184 ? 30.479 48.773 44.477 1.00 30.27 184 THR A N 1
ATOM 1256 C CA . THR A 1 184 ? 29.014 48.699 44.654 1.00 34.53 184 THR A CA 1
ATOM 1257 C C . THR A 1 184 ? 28.467 50.105 44.991 1.00 37.80 184 THR A C 1
ATOM 1258 O O . THR A 1 184 ? 29.266 51.016 45.226 1.00 38.13 184 THR A O 1
ATOM 1262 N N . PRO A 1 185 ? 27.119 50.303 44.992 1.00 40.84 185 PRO A N 1
ATOM 1263 C CA . PRO A 1 185 ? 26.587 51.639 45.331 1.00 42.14 185 PRO A CA 1
ATOM 1264 C C . PRO A 1 185 ? 26.946 52.121 46.744 1.00 42.91 185 PRO A C 1
ATOM 1265 O O . PRO A 1 185 ? 27.210 53.305 46.932 1.00 43.25 185 PRO A O 1
ATOM 1269 N N . MET A 1 186 ? 26.965 51.206 47.712 1.00 44.28 186 MET A N 1
ATOM 1270 C CA . MET A 1 186 ? 27.365 51.507 49.093 1.00 45.64 186 MET A CA 1
ATOM 1271 C C . MET A 1 186 ? 28.834 51.953 49.260 1.00 46.88 186 MET A C 1
ATOM 1272 O O . MET A 1 186 ? 29.202 52.468 50.321 1.00 48.36 186 MET A O 1
ATOM 1274 N N . THR A 1 187 ? 29.658 51.752 48.228 1.00 47.06 187 THR A N 1
ATOM 1275 C CA . THR A 1 187 ? 31.067 52.179 48.252 1.00 47.58 187 THR A CA 1
ATOM 1276 C C . THR A 1 187 ? 31.250 53.629 47.811 1.00 48.54 187 THR A C 1
ATOM 1277 O O . THR A 1 187 ? 32.333 54.185 47.980 1.00 49.36 187 THR A O 1
ATOM 1281 N N . ALA A 1 188 ? 30.195 54.222 47.242 1.00 48.91 188 ALA A N 1
ATOM 1282 C CA . ALA A 1 188 ? 30.186 55.626 46.813 1.00 48.66 188 ALA A CA 1
ATOM 1283 C C . ALA A 1 188 ? 30.415 56.565 47.991 1.00 48.31 188 ALA A C 1
ATOM 1284 O O . ALA A 1 188 ? 31.178 57.526 47.881 1.00 48.82 188 ALA A O 1
ATOM 1286 N N . GLY A 1 189 ? 29.762 56.270 49.115 1.00 47.14 189 GLY A N 1
ATOM 1287 C CA . GLY A 1 189 ? 29.951 57.017 50.357 1.00 47.47 189 GLY A CA 1
ATOM 1288 C C . GLY A 1 189 ? 31.242 56.710 51.110 1.00 47.47 189 GLY A C 1
ATOM 1289 O O . GLY A 1 189 ? 31.247 56.681 52.348 1.00 48.64 189 GLY A O 1
ATOM 1290 N N . LEU A 1 190 ? 32.329 56.465 50.371 1.00 44.87 190 LEU A N 1
ATOM 1291 C CA . LEU A 1 190 ? 33.656 56.325 50.966 1.00 42.62 190 LEU A CA 1
ATOM 1292 C C . LEU A 1 190 ? 34.451 57.597 50.739 1.00 39.61 190 LEU A C 1
ATOM 1293 O O . LEU A 1 190 ? 34.359 58.192 49.661 1.00 39.70 190 LEU A O 1
ATOM 1298 N N . PRO A 1 191 ? 35.235 58.025 51.749 1.00 37.37 191 PRO A N 1
ATOM 1299 C CA . PRO A 1 191 ? 36.152 59.125 51.473 1.00 34.84 191 PRO A CA 1
ATOM 1300 C C . PRO A 1 191 ? 37.108 58.695 50.359 1.00 32.30 191 PRO A C 1
ATOM 1301 O O . PRO A 1 191 ? 37.638 57.571 50.420 1.00 30.68 191 PRO A O 1
ATOM 1305 N N . PRO A 1 192 ? 37.292 59.554 49.326 1.00 30.16 192 PRO A N 1
ATOM 1306 C CA . PRO A 1 192 ? 38.230 59.301 48.214 1.00 28.05 192 PRO A CA 1
ATOM 1307 C C . PRO A 1 192 ? 39.656 58.881 48.618 1.00 25.27 192 PRO A C 1
ATOM 1308 O O . PRO A 1 192 ? 40.263 58.072 47.921 1.00 25.58 192 PRO A O 1
ATOM 1312 N N . TRP A 1 193 ? 40.176 59.414 49.722 1.00 22.86 193 TRP A N 1
ATOM 1313 C CA . TRP A 1 193 ? 41.515 59.037 50.214 1.00 20.53 193 TRP A CA 1
ATOM 1314 C C . TRP A 1 193 ? 41.585 57.538 50.570 1.00 18.49 193 TRP A C 1
ATOM 1315 O O . TRP A 1 193 ? 42.616 56.894 50.333 1.00 15.51 193 TRP A O 1
ATOM 1326 N N . ALA A 1 194 ? 40.488 57.002 51.118 1.00 16.50 194 ALA A N 1
ATOM 1327 C CA . ALA A 1 194 ? 40.404 55.583 51.518 1.00 18.07 194 ALA A CA 1
ATOM 1328 C C . ALA A 1 194 ? 40.224 54.652 50.310 1.00 17.24 194 ALA A C 1
ATOM 1329 O O . ALA A 1 194 ? 40.869 53.610 50.215 1.00 16.51 194 ALA A O 1
ATOM 1331 N N . TRP A 1 195 ? 39.356 55.052 49.390 1.00 19.51 195 TRP A N 1
ATOM 1332 C CA . TRP A 1 195 ? 39.203 54.400 48.093 1.00 22.85 195 TRP A CA 1
ATOM 1333 C C . TRP A 1 195 ? 40.540 54.265 47.337 1.00 24.31 195 TRP A C 1
ATOM 1334 O O . TRP A 1 195 ? 40.867 53.171 46.845 1.00 24.51 195 TRP A O 1
ATOM 1345 N N . GLU A 1 196 ? 41.304 55.361 47.273 1.00 23.49 196 GLU A N 1
ATOM 1346 C CA . GLU A 1 196 ? 42.616 55.394 46.593 1.00 25.26 196 GLU A CA 1
ATOM 1347 C C . GLU A 1 196 ? 43.694 54.610 47.315 1.00 25.40 196 GLU A C 1
ATOM 1348 O O . GLU A 1 196 ? 44.540 53.990 46.681 1.00 25.57 196 GLU A O 1
ATOM 1354 N N . GLN A 1 197 ? 43.679 54.652 48.643 1.00 24.75 197 GLN A N 1
ATOM 1355 C CA . GLN A 1 197 ? 44.572 53.825 49.439 1.00 26.05 197 GLN A CA 1
ATOM 1356 C C . GLN A 1 197 ? 44.367 52.349 49.048 1.00 24.25 197 GLN A C 1
ATOM 1357 O O . GLN A 1 197 ? 45.329 51.629 48.832 1.00 22.64 197 GLN A O 1
ATOM 1363 N N . GLU A 1 198 ? 43.101 51.929 48.936 1.00 24.53 198 GLU A N 1
ATOM 1364 C CA . GLU A 1 198 ? 42.737 50.546 48.562 1.00 24.88 198 GLU A CA 1
ATOM 1365 C C . GLU A 1 198 ? 43.037 50.169 47.108 1.00 23.89 198 GLU A C 1
ATOM 1366 O O . GLU A 1 198 ? 43.491 49.057 46.863 1.00 25.53 198 GLU A O 1
ATOM 1372 N N . VAL A 1 199 ? 42.782 51.083 46.161 1.00 23.44 199 VAL A N 1
ATOM 1373 C CA . VAL A 1 199 ? 43.147 50.885 44.740 1.00 21.41 199 VAL A CA 1
ATOM 1374 C C . VAL A 1 199 ? 44.669 50.744 44.655 1.00 22.39 199 VAL A C 1
ATOM 1375 O O . VAL A 1 199 ? 45.173 49.790 44.047 1.00 22.81 199 VAL A O 1
ATOM 1379 N N . GLY A 1 200 ? 45.392 51.670 45.294 1.00 20.97 200 GLY A N 1
ATOM 1380 C CA . GLY A 1 200 ? 46.856 51.627 45.376 1.00 19.98 200 GLY A CA 1
ATOM 1381 C C . GLY A 1 200 ? 47.468 50.367 45.995 1.00 21.34 200 GLY A C 1
ATOM 1382 O O . GLY A 1 200 ? 48.643 50.065 45.748 1.00 22.69 200 GLY A O 1
ATOM 1383 N N . ALA A 1 201 ? 46.693 49.637 46.802 1.00 21.10 201 ALA A N 1
ATOM 1384 C CA . ALA A 1 201 ? 47.166 48.369 47.410 1.00 20.55 201 ALA A CA 1
ATOM 1385 C C . ALA A 1 201 ? 46.961 47.106 46.522 1.00 19.54 201 ALA A C 1
ATOM 1386 O O . ALA A 1 201 ? 47.497 46.032 46.819 1.00 14.39 201 ALA A O 1
ATOM 1388 N N . SER A 1 202 ? 46.194 47.263 45.444 1.00 18.94 202 SER A N 1
ATOM 1389 C CA . SER A 1 202 ? 45.903 46.189 44.489 1.00 19.52 202 SER A CA 1
ATOM 1390 C C . SER A 1 202 ? 46.786 46.323 43.246 1.00 16.13 202 SER A C 1
ATOM 1391 O O . SER A 1 202 ? 46.629 47.282 42.497 1.00 16.55 202 SER A O 1
ATOM 1394 N N . PRO A 1 203 ? 47.714 45.362 43.020 1.00 15.50 203 PRO A N 1
ATOM 1395 C CA . PRO A 1 203 ? 48.641 45.388 41.856 1.00 14.44 203 PRO A CA 1
ATOM 1396 C C . PRO A 1 203 ? 47.963 45.730 40.509 1.00 16.05 203 PRO A C 1
ATOM 1397 O O . PRO A 1 203 ? 48.515 46.520 39.741 1.00 16.22 203 PRO A O 1
ATOM 1401 N N . LEU A 1 204 ? 46.774 45.181 40.241 1.00 15.52 204 LEU A N 1
ATOM 1402 C CA . LEU A 1 204 ? 46.052 45.501 38.996 1.00 17.42 204 LEU A CA 1
ATOM 1403 C C . LEU A 1 204 ? 45.579 46.978 38.879 1.00 18.60 204 LEU A C 1
ATOM 1404 O O . LEU A 1 204 ? 45.142 47.414 37.817 1.00 18.51 204 LEU A O 1
ATOM 1409 N N . GLY A 1 205 ? 45.695 47.744 39.962 1.00 19.38 205 GLY A N 1
ATOM 1410 C CA . GLY A 1 205 ? 45.403 49.187 39.934 1.00 18.50 205 GLY A CA 1
ATOM 1411 C C . GLY A 1 205 ? 43.986 49.647 39.630 1.00 17.80 205 GLY A C 1
ATOM 1412 O O . GLY A 1 205 ? 43.802 50.669 38.969 1.00 18.41 205 GLY A O 1
ATOM 1413 N N . ARG A 1 206 ? 42.991 48.905 40.122 1.00 16.07 206 ARG A N 1
ATOM 1414 C CA . ARG A 1 206 ? 41.574 49.266 40.012 1.00 15.04 206 ARG A CA 1
ATOM 1415 C C . ARG A 1 206 ? 40.718 48.488 41.032 1.00 15.18 206 ARG A C 1
ATOM 1416 O O . ARG A 1 206 ? 41.198 47.542 41.680 1.00 13.47 206 ARG A O 1
ATOM 1424 N N . ALA A 1 207 ? 39.464 48.916 41.172 1.00 14.17 207 ALA A N 1
ATOM 1425 C CA . ALA A 1 207 ? 38.437 48.198 41.919 1.00 14.89 207 ALA A CA 1
ATOM 1426 C C . ALA A 1 207 ? 37.858 47.087 41.063 1.00 14.66 207 ALA A C 1
ATOM 1427 O O . ALA A 1 207 ? 37.862 47.188 39.846 1.00 15.27 207 ALA A O 1
ATOM 1429 N N . GLY A 1 208 ? 37.362 46.025 41.694 1.00 16.55 208 GLY A N 1
ATOM 1430 C CA . GLY A 1 208 ? 36.617 44.973 40.978 1.00 16.02 208 GLY A CA 1
ATOM 1431 C C . GLY A 1 208 ? 35.186 45.413 40.721 1.00 16.46 208 GLY A C 1
ATOM 1432 O O . GLY A 1 208 ? 34.704 46.343 41.375 1.00 17.17 208 GLY A O 1
ATOM 1433 N N . ARG A 1 209 ? 34.513 44.762 39.771 1.00 16.04 209 ARG A N 1
ATOM 1434 C CA . ARG A 1 209 ? 33.070 44.981 39.517 1.00 18.34 209 ARG A CA 1
ATOM 1435 C C . ARG A 1 209 ? 32.231 43.862 40.163 1.00 13.93 209 ARG A C 1
ATOM 1436 O O . ARG A 1 209 ? 32.705 42.727 40.236 1.00 14.59 209 ARG A O 1
ATOM 1444 N N . PRO A 1 210 ? 30.985 44.170 40.622 1.00 12.85 210 PRO A N 1
ATOM 1445 C CA . PRO A 1 210 ? 30.065 43.147 41.166 1.00 12.35 210 PRO A CA 1
ATOM 1446 C C . PRO A 1 210 ? 29.924 41.886 40.284 1.00 14.97 210 PRO A C 1
ATOM 1447 O O . PRO A 1 210 ? 29.919 40.752 40.795 1.00 10.08 210 PRO A O 1
ATOM 1451 N N . GLU A 1 211 ? 29.828 42.117 38.971 1.00 17.34 211 GLU A N 1
ATOM 1452 C CA . GLU A 1 211 ? 29.712 41.092 37.936 1.00 17.89 211 GLU A CA 1
ATOM 1453 C C . GLU A 1 211 ? 30.883 40.105 37.943 1.00 16.23 211 GLU A C 1
ATOM 1454 O O . GLU A 1 211 ? 30.701 38.935 37.620 1.00 14.78 211 GLU A O 1
ATOM 1460 N N . GLU A 1 212 ? 32.078 40.580 38.311 1.00 13.99 212 GLU A N 1
ATOM 1461 C CA . GLU A 1 212 ? 33.288 39.734 38.300 1.00 13.92 212 GLU A CA 1
ATOM 1462 C C . GLU A 1 212 ? 33.261 38.736 39.462 1.00 13.52 212 GLU A C 1
ATOM 1463 O O . GLU A 1 212 ? 33.684 37.590 39.319 1.00 14.25 212 GLU A O 1
ATOM 1469 N N . VAL A 1 213 ? 32.750 39.176 40.603 1.00 13.11 213 VAL A N 1
ATOM 1470 C CA . VAL A 1 213 ? 32.582 38.301 41.775 1.00 13.27 213 VAL A CA 1
ATOM 1471 C C . VAL A 1 213 ? 31.478 37.268 41.460 1.00 13.33 213 VAL A C 1
ATOM 1472 O O . VAL A 1 213 ? 31.593 36.103 41.853 1.00 12.78 213 VAL A O 1
ATOM 1476 N N . ALA A 1 214 ? 30.435 37.704 40.739 1.00 11.02 214 ALA A N 1
ATOM 1477 C CA . ALA A 1 214 ? 29.337 36.819 40.310 1.00 11.26 214 ALA A CA 1
ATOM 1478 C C . ALA A 1 214 ? 29.805 35.740 39.326 1.00 11.06 214 ALA A C 1
ATOM 1479 O O . ALA A 1 214 ? 29.324 34.628 39.371 1.00 13.76 214 ALA A O 1
ATOM 1481 N N . GLN A 1 215 ? 30.737 36.078 38.433 1.00 11.76 215 GLN A N 1
ATOM 1482 C CA . GLN A 1 215 ? 31.311 35.103 37.504 1.00 10.79 215 GLN A CA 1
ATOM 1483 C C . GLN A 1 215 ? 32.169 34.064 38.256 1.00 11.40 215 GLN A C 1
ATOM 1484 O O . GLN A 1 215 ? 32.158 32.884 37.898 1.00 11.01 215 GLN A O 1
ATOM 1490 N N . ALA A 1 216 ? 32.894 34.487 39.299 1.00 10.33 216 ALA A N 1
ATOM 1491 C CA . ALA A 1 216 ? 33.691 33.538 40.085 1.00 9.70 216 ALA A CA 1
ATOM 1492 C C . ALA A 1 216 ? 32.771 32.534 40.795 1.00 10.08 216 ALA A C 1
ATOM 1493 O O . ALA A 1 216 ? 33.055 31.337 40.818 1.00 10.78 216 ALA A O 1
ATOM 1495 N N . ALA A 1 217 ? 31.663 33.032 41.339 1.00 7.42 217 ALA A N 1
ATOM 1496 C CA . ALA A 1 217 ? 30.665 32.198 41.989 1.00 9.42 217 ALA A CA 1
ATOM 1497 C C . ALA A 1 217 ? 29.996 31.236 40.998 1.00 10.33 217 ALA A C 1
ATOM 1498 O O . ALA A 1 217 ? 29.803 30.071 41.310 1.00 9.58 217 ALA A O 1
ATOM 1500 N N . LEU A 1 218 ? 29.668 31.715 39.798 1.00 11.34 218 LEU A N 1
ATOM 1501 C CA . LEU A 1 218 ? 29.058 30.856 38.770 1.00 10.90 218 LEU A CA 1
ATOM 1502 C C . LEU A 1 218 ? 29.972 29.692 38.411 1.00 10.25 218 LEU A C 1
ATOM 1503 O O . LEU A 1 218 ? 29.500 28.556 38.239 1.00 9.83 218 LEU A O 1
ATOM 1508 N N . PHE A 1 219 ? 31.275 29.972 38.287 1.00 12.67 219 PHE A N 1
ATOM 1509 C CA . PHE A 1 219 ? 32.278 28.911 38.048 1.00 11.48 219 PHE A CA 1
ATOM 1510 C C . PHE A 1 219 ? 32.230 27.869 39.164 1.00 10.11 219 PHE A C 1
ATOM 1511 O O . PHE A 1 219 ? 32.165 26.665 38.904 1.00 9.87 219 PHE A O 1
ATOM 1519 N N . LEU A 1 220 ? 32.210 28.348 40.401 1.00 10.74 220 LEU A N 1
ATOM 1520 C CA . LEU A 1 220 ? 32.170 27.470 41.581 1.00 11.75 220 LEU A CA 1
ATOM 1521 C C . LEU A 1 220 ? 30.852 26.692 41.778 1.00 12.36 220 LEU A C 1
ATOM 1522 O O . LEU A 1 220 ? 30.864 25.616 42.350 1.00 13.36 220 LEU A O 1
ATOM 1527 N N . LEU A 1 221 ? 29.732 27.221 41.292 1.00 12.86 221 LEU A N 1
ATOM 1528 C CA . LEU A 1 221 ? 28.440 26.529 41.387 1.00 12.80 221 LEU A CA 1
ATOM 1529 C C . LEU A 1 221 ? 28.161 25.563 40.224 1.00 12.32 221 LEU A C 1
ATOM 1530 O O . LEU A 1 221 ? 27.436 24.590 40.395 1.00 13.38 221 LEU A O 1
ATOM 1535 N N . SER A 1 222 ? 28.723 25.839 39.047 1.00 12.77 222 SER A N 1
ATOM 1536 C CA . SER A 1 222 ? 28.477 25.038 37.828 1.00 12.00 222 SER A CA 1
ATOM 1537 C C . SER A 1 222 ? 29.278 23.740 37.830 1.00 13.20 222 SER A C 1
ATOM 1538 O O . SER A 1 222 ? 30.131 23.542 38.688 1.00 12.88 222 SER A O 1
ATOM 1541 N N . GLU A 1 223 ? 29.013 22.876 36.851 1.00 14.37 223 GLU A N 1
ATOM 1542 C CA . GLU A 1 223 ? 29.688 21.561 36.745 1.00 17.83 223 GLU A CA 1
ATOM 1543 C C . GLU A 1 223 ? 31.138 21.628 36.229 1.00 17.40 223 GLU A C 1
ATOM 1544 O O . GLU A 1 223 ? 31.864 20.624 36.204 1.00 17.80 223 GLU A O 1
ATOM 1550 N N . GLU A 1 224 ? 31.551 22.819 35.842 1.00 16.63 224 GLU A N 1
ATOM 1551 C CA . GLU A 1 224 ? 32.899 23.061 35.355 1.00 19.99 224 GLU A CA 1
ATOM 1552 C C . GLU A 1 224 ? 33.939 23.081 36.481 1.00 17.02 224 GLU A C 1
ATOM 1553 O O . GLU A 1 224 ? 35.137 23.064 36.218 1.00 19.51 224 GLU A O 1
ATOM 1559 N N . SER A 1 225 ? 33.477 23.087 37.733 1.00 13.79 225 SER A N 1
ATOM 1560 C CA . SER A 1 225 ? 34.369 23.010 38.874 1.00 12.00 225 SER A CA 1
ATOM 1561 C C . SER A 1 225 ? 33.995 21.815 39.769 1.00 11.36 225 SER A C 1
ATOM 1562 O O . SER A 1 225 ? 34.126 21.889 41.000 1.00 10.47 225 SER A O 1
ATOM 1565 N N . ALA A 1 226 ? 33.525 20.728 39.161 1.00 11.50 226 ALA A N 1
ATOM 1566 C CA . ALA A 1 226 ? 33.071 19.531 39.918 1.00 11.89 226 ALA A CA 1
ATOM 1567 C C . ALA A 1 226 ? 34.163 18.839 40.744 1.00 8.51 226 ALA A C 1
ATOM 1568 O O . ALA A 1 226 ? 33.853 18.094 41.651 1.00 9.88 226 ALA A O 1
ATOM 1570 N N . TYR A 1 227 ? 35.434 19.075 40.445 1.00 7.71 227 TYR A N 1
ATOM 1571 C CA . TYR A 1 227 ? 36.502 18.406 41.223 1.00 12.16 227 TYR A CA 1
ATOM 1572 C C . TYR A 1 227 ? 37.226 19.363 42.191 1.00 11.99 227 TYR A C 1
ATOM 1573 O O . TYR A 1 227 ? 38.326 19.070 42.661 1.00 11.75 227 TYR A O 1
ATOM 1582 N N . ILE A 1 228 ? 36.600 20.510 42.468 1.00 12.69 228 ILE A N 1
ATOM 1583 C CA . ILE A 1 228 ? 37.223 21.563 43.275 1.00 11.67 228 ILE A CA 1
ATOM 1584 C C . ILE A 1 228 ? 36.453 21.788 44.596 1.00 12.13 228 ILE A C 1
ATOM 1585 O O . ILE A 1 228 ? 35.258 22.174 44.591 1.00 6.54 228 ILE A O 1
ATOM 1590 N N . THR A 1 229 ? 37.154 21.561 45.715 1.00 9.64 229 THR A N 1
ATOM 1591 C CA . THR A 1 229 ? 36.588 21.781 47.036 1.00 9.98 229 THR A CA 1
ATOM 1592 C C . THR A 1 229 ? 37.684 22.161 48.050 1.00 11.64 229 THR A C 1
ATOM 1593 O O . THR A 1 229 ? 38.850 21.808 47.863 1.00 10.74 229 THR A O 1
ATOM 1597 N N . GLY A 1 230 ? 37.290 22.886 49.102 1.00 9.67 230 GLY A N 1
ATOM 1598 C CA . GLY A 1 230 ? 38.211 23.434 50.100 1.00 10.16 230 GLY A CA 1
ATOM 1599 C C . GLY A 1 230 ? 39.048 24.650 49.685 1.00 13.04 230 GLY A C 1
ATOM 1600 O O . GLY A 1 230 ? 40.022 25.002 50.375 1.00 10.38 230 GLY A O 1
ATOM 1601 N N . GLN A 1 231 ? 38.683 25.298 48.576 1.00 10.66 231 GLN A N 1
ATOM 1602 C CA . GLN A 1 231 ? 39.502 26.382 48.019 1.00 12.69 231 GLN A CA 1
ATOM 1603 C C . GLN A 1 231 ? 39.057 27.800 48.404 1.00 10.55 231 GLN A C 1
ATOM 1604 O O . GLN A 1 231 ? 37.867 28.090 48.456 1.00 11.78 231 GLN A O 1
ATOM 1610 N N . ALA A 1 232 ? 40.029 28.663 48.659 1.00 8.41 232 ALA A N 1
ATOM 1611 C CA . ALA A 1 232 ? 39.794 30.086 48.855 1.00 10.18 232 ALA A CA 1
ATOM 1612 C C . ALA A 1 232 ? 40.217 30.794 47.575 1.00 9.62 232 ALA A C 1
ATOM 1613 O O . ALA A 1 232 ? 41.411 30.787 47.201 1.00 8.86 232 ALA A O 1
ATOM 1615 N N . LEU A 1 233 ? 39.224 31.365 46.895 1.00 9.14 233 LEU A N 1
ATOM 1616 C CA . LEU A 1 233 ? 39.432 32.054 45.627 1.00 9.91 233 LEU A CA 1
ATOM 1617 C C . LEU A 1 233 ? 39.323 33.559 45.837 1.00 11.84 233 LEU A C 1
ATOM 1618 O O . LEU A 1 233 ? 38.225 34.105 46.098 1.00 9.78 233 LEU A O 1
ATOM 1623 N N . TYR A 1 234 ? 40.485 34.208 45.722 1.00 12.28 234 TYR A N 1
ATOM 1624 C CA . TYR A 1 234 ? 40.650 35.644 45.885 1.00 13.86 234 TYR A CA 1
ATOM 1625 C C . TYR A 1 234 ? 40.308 36.418 44.605 1.00 13.30 234 TYR A C 1
ATOM 1626 O O . TYR A 1 234 ? 40.943 36.197 43.580 1.00 13.57 234 TYR A O 1
ATOM 1635 N N . VAL A 1 235 ? 39.324 37.322 44.686 1.00 10.97 235 VAL A N 1
ATOM 1636 C CA . VAL A 1 235 ? 38.923 38.199 43.579 1.00 10.46 235 VAL A CA 1
ATOM 1637 C C . VAL A 1 235 ? 39.245 39.632 44.046 1.00 13.16 235 VAL A C 1
ATOM 1638 O O . VAL A 1 235 ? 38.343 40.412 44.420 1.00 9.87 235 VAL A O 1
ATOM 1642 N N . ASP A 1 236 ? 40.550 39.946 44.036 1.00 11.22 236 ASP A N 1
ATOM 1643 C CA . ASP A 1 236 ? 41.099 41.128 44.717 1.00 12.64 236 ASP A CA 1
ATOM 1644 C C . ASP A 1 236 ? 42.199 41.868 43.918 1.00 13.11 236 ASP A C 1
ATOM 1645 O O . ASP A 1 236 ? 42.873 42.749 44.458 1.00 12.63 236 ASP A O 1
ATOM 1650 N N . GLY A 1 237 ? 42.372 41.481 42.649 1.00 12.92 237 GLY A N 1
ATOM 1651 C CA . GLY A 1 237 ? 43.386 42.031 41.769 1.00 10.87 237 GLY A CA 1
ATOM 1652 C C . GLY A 1 237 ? 44.798 41.834 42.289 1.00 11.76 237 GLY A C 1
ATOM 1653 O O . GLY A 1 237 ? 45.678 42.601 41.959 1.00 11.87 237 GLY A O 1
ATOM 1654 N N . GLY A 1 238 ? 45.010 40.812 43.115 1.00 12.52 238 GLY A N 1
ATOM 1655 C CA . GLY A 1 238 ? 46.345 40.521 43.646 1.00 11.64 238 GLY A CA 1
ATOM 1656 C C . GLY A 1 238 ? 46.690 41.212 44.950 1.00 11.60 238 GLY A C 1
ATOM 1657 O O . GLY A 1 238 ? 47.848 41.188 45.370 1.00 11.91 238 GLY A O 1
ATOM 1658 N N . ARG A 1 239 ? 45.689 41.798 45.608 1.00 14.10 239 ARG A N 1
ATOM 1659 C CA . ARG A 1 239 ? 45.907 42.637 46.794 1.00 17.34 239 ARG A CA 1
ATOM 1660 C C . ARG A 1 239 ? 46.570 41.856 47.921 1.00 18.77 239 ARG A C 1
ATOM 1661 O O . ARG A 1 239 ? 47.421 42.395 48.644 1.00 18.08 239 ARG A O 1
ATOM 1669 N N . SER A 1 240 ? 46.170 40.590 48.059 1.00 17.42 240 SER A N 1
ATOM 1670 C CA . SER A 1 240 ? 46.629 39.720 49.150 1.00 19.17 240 SER A CA 1
ATOM 1671 C C . SER A 1 240 ? 48.000 39.066 48.921 1.00 20.25 240 SER A C 1
ATOM 1672 O O . SER A 1 240 ? 48.562 38.469 49.851 1.00 19.95 240 SER A O 1
ATOM 1675 N N . ILE A 1 241 ? 48.545 39.163 47.708 1.00 22.06 241 ILE A N 1
ATOM 1676 C CA . ILE A 1 241 ? 49.849 38.540 47.438 1.00 26.18 241 ILE A CA 1
ATOM 1677 C C . ILE A 1 241 ? 50.907 39.109 48.400 1.00 29.07 241 ILE A C 1
ATOM 1678 O O . ILE A 1 241 ? 51.600 38.347 49.072 1.00 29.69 241 ILE A O 1
ATOM 1683 N N . VAL A 1 242 ? 51.007 40.434 48.475 1.00 31.53 242 VAL A N 1
ATOM 1684 C CA . VAL A 1 242 ? 51.947 41.074 49.408 1.00 36.54 242 VAL A CA 1
ATOM 1685 C C . VAL A 1 242 ? 51.295 42.247 50.160 1.00 37.64 242 VAL A C 1
ATOM 1686 O O . VAL A 1 242 ? 51.763 42.651 51.222 1.00 39.23 242 VAL A O 1
ATOM 1690 N N . ARG B 1 3 ? 33.528 31.858 24.728 1.00 24.35 3 ARG B N 1
ATOM 1691 C CA . ARG B 1 3 ? 34.305 32.262 25.967 1.00 28.20 3 ARG B CA 1
ATOM 1692 C C . ARG B 1 3 ? 35.760 32.620 25.670 1.00 26.19 3 ARG B C 1
ATOM 1693 O O . ARG B 1 3 ? 36.346 33.408 26.407 1.00 28.72 3 ARG B O 1
ATOM 1701 N N . LEU B 1 4 ? 36.334 32.043 24.604 1.00 23.93 4 LEU B N 1
ATOM 1702 C CA . LEU B 1 4 ? 37.666 32.447 24.128 1.00 21.32 4 LEU B CA 1
ATOM 1703 C C . LEU B 1 4 ? 37.687 33.015 22.693 1.00 21.79 4 LEU B C 1
ATOM 1704 O O . LEU B 1 4 ? 38.759 33.146 22.102 1.00 20.45 4 LEU B O 1
ATOM 1709 N N . SER B 1 5 ? 36.516 33.358 22.146 1.00 22.96 5 SER B N 1
ATOM 1710 C CA . SER B 1 5 ? 36.419 33.915 20.774 1.00 25.15 5 SER B CA 1
ATOM 1711 C C . SER B 1 5 ? 37.352 35.120 20.575 1.00 24.15 5 SER B C 1
ATOM 1712 O O . SER B 1 5 ? 37.424 36.007 21.428 1.00 24.57 5 SER B O 1
ATOM 1715 N N . GLY B 1 6 ? 38.072 35.127 19.461 1.00 23.20 6 GLY B N 1
ATOM 1716 C CA . GLY B 1 6 ? 39.001 36.210 19.149 1.00 24.06 6 GLY B CA 1
ATOM 1717 C C . GLY B 1 6 ? 40.403 36.078 19.732 1.00 24.04 6 GLY B C 1
ATOM 1718 O O . GLY B 1 6 ? 41.296 36.848 19.373 1.00 26.41 6 GLY B O 1
ATOM 1719 N N . LYS B 1 7 ? 40.611 35.100 20.612 1.00 21.50 7 LYS B N 1
ATOM 1720 C CA . LYS B 1 7 ? 41.889 34.979 21.340 1.00 18.99 7 LYS B CA 1
ATOM 1721 C C . LYS B 1 7 ? 42.835 33.912 20.817 1.00 13.63 7 LYS B C 1
ATOM 1722 O O . LYS B 1 7 ? 42.408 32.872 20.347 1.00 11.98 7 LYS B O 1
ATOM 1728 N N . THR B 1 8 ? 44.127 34.194 20.926 1.00 10.95 8 THR B N 1
ATOM 1729 C CA . THR B 1 8 ? 45.166 33.236 20.642 1.00 9.78 8 THR B CA 1
ATOM 1730 C C . THR B 1 8 ? 45.766 32.775 21.953 1.00 8.18 8 THR B C 1
ATOM 1731 O O . THR B 1 8 ? 46.221 33.604 22.743 1.00 9.37 8 THR B O 1
ATOM 1735 N N . ILE B 1 9 ? 45.758 31.453 22.163 1.00 8.85 9 ILE B N 1
ATOM 1736 C CA . ILE B 1 9 ? 46.306 30.794 23.342 1.00 9.49 9 ILE B CA 1
ATOM 1737 C C . ILE B 1 9 ? 47.456 29.849 22.937 1.00 11.41 9 ILE B C 1
ATOM 1738 O O . ILE B 1 9 ? 47.266 28.987 22.090 1.00 13.32 9 ILE B O 1
ATOM 1743 N N . LEU B 1 10 ? 48.634 30.015 23.546 1.00 11.84 10 LEU B N 1
ATOM 1744 C CA . LEU B 1 10 ? 49.730 29.043 23.398 1.00 14.49 10 LEU B CA 1
ATOM 1745 C C . LEU B 1 10 ? 49.609 27.963 24.469 1.00 14.48 10 LEU B C 1
ATOM 1746 O O . LEU B 1 10 ? 49.444 28.276 25.634 1.00 15.76 10 LEU B O 1
ATOM 1751 N N . VAL B 1 11 ? 49.697 26.694 24.062 1.00 15.79 11 VAL B N 1
ATOM 1752 C CA . VAL B 1 11 ? 49.558 25.556 24.971 1.00 13.86 11 VAL B CA 1
ATOM 1753 C C . VAL B 1 11 ? 50.791 24.654 24.948 1.00 14.20 11 VAL B C 1
ATOM 1754 O O . VAL B 1 11 ? 51.042 23.997 23.935 1.00 16.09 11 VAL B O 1
ATOM 1758 N N . THR B 1 12 ? 51.554 24.615 26.049 1.00 13.79 12 THR B N 1
ATOM 1759 C CA . THR B 1 12 ? 52.649 23.634 26.173 1.00 13.41 12 THR B CA 1
ATOM 1760 C C . THR B 1 12 ? 52.165 22.286 26.768 1.00 15.49 12 THR B C 1
ATOM 1761 O O . THR B 1 12 ? 51.147 22.227 27.461 1.00 14.89 12 THR B O 1
ATOM 1765 N N . GLY B 1 13 ? 52.896 21.204 26.486 1.00 18.57 13 GLY B N 1
ATOM 1766 C CA . GLY B 1 13 ? 52.493 19.851 26.902 1.00 15.16 13 GLY B CA 1
ATOM 1767 C C . GLY B 1 13 ? 51.170 19.465 26.278 1.00 17.46 13 GLY B C 1
ATOM 1768 O O . GLY B 1 13 ? 50.377 18.750 26.888 1.00 18.15 13 GLY B O 1
ATOM 1769 N N . ALA B 1 14 ? 50.949 19.936 25.052 1.00 18.48 14 ALA B N 1
ATOM 1770 C CA . ALA B 1 14 ? 49.671 19.822 24.338 1.00 19.90 14 ALA B CA 1
ATOM 1771 C C . ALA B 1 14 ? 49.345 18.430 23.790 1.00 22.06 14 ALA B C 1
ATOM 1772 O O . ALA B 1 14 ? 48.194 18.183 23.393 1.00 21.87 14 ALA B O 1
ATOM 1774 N N . ALA B 1 15 ? 50.343 17.541 23.751 1.00 22.12 15 ALA B N 1
ATOM 1775 C CA . ALA B 1 15 ? 50.100 16.129 23.424 1.00 25.46 15 ALA B CA 1
ATOM 1776 C C . ALA B 1 15 ? 49.730 15.298 24.657 1.00 25.22 15 ALA B C 1
ATOM 1777 O O . ALA B 1 15 ? 49.254 14.189 24.506 1.00 27.33 15 ALA B O 1
ATOM 1779 N N . SER B 1 16 ? 49.942 15.830 25.867 1.00 27.22 16 SER B N 1
ATOM 1780 C CA . SER B 1 16 ? 49.607 15.116 27.121 1.00 26.64 16 SER B CA 1
ATOM 1781 C C . SER B 1 16 ? 48.107 15.012 27.296 1.00 26.28 16 SER B C 1
ATOM 1782 O O . SER B 1 16 ? 47.368 15.768 26.674 1.00 30.80 16 SER B O 1
ATOM 1785 N N . GLY B 1 17 ? 47.656 14.075 28.133 1.00 26.43 17 GLY B N 1
ATOM 1786 C CA . GLY B 1 17 ? 46.230 13.914 28.452 1.00 22.23 17 GLY B CA 1
ATOM 1787 C C . GLY B 1 17 ? 45.544 15.246 28.730 1.00 22.30 17 GLY B C 1
ATOM 1788 O O . GLY B 1 17 ? 44.629 15.625 28.010 1.00 22.62 17 GLY B O 1
ATOM 1789 N N . ILE B 1 18 ? 46.006 15.956 29.766 1.00 20.90 18 ILE B N 1
ATOM 1790 C CA . ILE B 1 18 ? 45.466 17.272 30.145 1.00 20.40 18 ILE B CA 1
ATOM 1791 C C . ILE B 1 18 ? 45.651 18.331 29.053 1.00 19.87 18 ILE B C 1
ATOM 1792 O O . ILE B 1 18 ? 44.714 19.078 28.748 1.00 17.02 18 ILE B O 1
ATOM 1797 N N . GLY B 1 19 ? 46.854 18.375 28.466 1.00 20.98 19 GLY B N 1
ATOM 1798 C CA . GLY B 1 19 ? 47.161 19.275 27.356 1.00 19.18 19 GLY B CA 1
ATOM 1799 C C . GLY B 1 19 ? 46.152 19.147 26.233 1.00 22.25 19 GLY B C 1
ATOM 1800 O O . GLY B 1 19 ? 45.647 20.158 25.734 1.00 21.79 19 GLY B O 1
ATOM 1801 N N . ARG B 1 20 ? 45.845 17.899 25.862 1.00 24.50 20 ARG B N 1
ATOM 1802 C CA . ARG B 1 20 ? 44.914 17.574 24.773 1.00 27.96 20 ARG B CA 1
ATOM 1803 C C . ARG B 1 20 ? 43.457 17.934 25.066 1.00 24.68 20 ARG B C 1
ATOM 1804 O O . ARG B 1 20 ? 42.754 18.433 24.183 1.00 24.15 20 ARG B O 1
ATOM 1812 N N . ALA B 1 21 ? 42.992 17.652 26.288 1.00 22.59 21 ALA B N 1
ATOM 1813 C CA . ALA B 1 21 ? 41.632 18.048 26.708 1.00 21.06 21 ALA B CA 1
ATOM 1814 C C . ALA B 1 21 ? 41.464 19.579 26.639 1.00 17.14 21 ALA B C 1
ATOM 1815 O O . ALA B 1 21 ? 40.421 20.066 26.230 1.00 19.73 21 ALA B O 1
ATOM 1817 N N . ALA B 1 22 ? 42.505 20.316 27.018 1.00 16.49 22 ALA B N 1
ATOM 1818 C CA . ALA B 1 22 ? 42.557 21.785 26.853 1.00 15.61 22 ALA B CA 1
ATOM 1819 C C . ALA B 1 22 ? 42.440 22.255 25.396 1.00 16.12 22 ALA B C 1
ATOM 1820 O O . ALA B 1 22 ? 41.570 23.089 25.086 1.00 17.33 22 ALA B O 1
ATOM 1822 N N . LEU B 1 23 ? 43.297 21.743 24.508 1.00 16.30 23 LEU B N 1
ATOM 1823 C CA . LEU B 1 23 ? 43.185 22.035 23.061 1.00 16.17 23 LEU B CA 1
ATOM 1824 C C . LEU B 1 23 ? 41.761 21.871 22.519 1.00 17.38 23 LEU B C 1
ATOM 1825 O O . LEU B 1 23 ? 41.264 22.740 21.800 1.00 16.40 23 LEU B O 1
ATOM 1830 N N . ASP B 1 24 ? 41.110 20.762 22.882 1.00 17.93 24 ASP B N 1
ATOM 1831 C CA . ASP B 1 24 ? 39.748 20.451 22.426 1.00 19.19 24 ASP B CA 1
ATOM 1832 C C . ASP B 1 24 ? 38.707 21.427 22.983 1.00 18.83 24 ASP B C 1
ATOM 1833 O O . ASP B 1 24 ? 37.868 21.938 22.226 1.00 22.84 24 ASP B O 1
ATOM 1838 N N . LEU B 1 25 ? 38.761 21.684 24.292 1.00 15.09 25 LEU B N 1
ATOM 1839 C CA . LEU B 1 25 ? 37.859 22.649 24.943 1.00 13.15 25 LEU B CA 1
ATOM 1840 C C . LEU B 1 25 ? 38.098 24.081 24.462 1.00 12.66 25 LEU B C 1
ATOM 1841 O O . LEU B 1 25 ? 37.137 24.797 24.171 1.00 14.79 25 LEU B O 1
ATOM 1846 N N . PHE B 1 26 ? 39.363 24.507 24.375 1.00 11.08 26 PHE B N 1
ATOM 1847 C CA . PHE B 1 26 ? 39.666 25.876 23.897 1.00 12.07 26 PHE B CA 1
ATOM 1848 C C . PHE B 1 26 ? 39.189 26.101 22.460 1.00 13.85 26 PHE B C 1
ATOM 1849 O O . PHE B 1 26 ? 38.670 27.178 22.169 1.00 16.62 26 PHE B O 1
ATOM 1857 N N . ALA B 1 27 ? 39.348 25.091 21.585 1.00 13.28 27 ALA B N 1
ATOM 1858 C CA . ALA B 1 27 ? 38.848 25.149 20.180 1.00 16.67 27 ALA B CA 1
ATOM 1859 C C . ALA B 1 27 ? 37.313 25.306 20.083 1.00 18.44 27 ALA B C 1
ATOM 1860 O O . ALA B 1 27 ? 36.810 26.144 19.318 1.00 22.08 27 ALA B O 1
ATOM 1862 N N . ARG B 1 28 ? 36.577 24.515 20.867 1.00 18.49 28 ARG B N 1
ATOM 1863 C CA . ARG B 1 28 ? 35.103 24.596 20.918 1.00 19.73 28 ARG B CA 1
ATOM 1864 C C . ARG B 1 28 ? 34.631 25.950 21.450 1.00 19.88 28 ARG B C 1
ATOM 1865 O O . ARG B 1 28 ? 33.523 26.413 21.123 1.00 20.59 28 ARG B O 1
ATOM 1873 N N . GLU B 1 29 ? 35.486 26.605 22.247 1.00 19.09 29 GLU B N 1
ATOM 1874 C CA . GLU B 1 29 ? 35.181 27.936 22.779 1.00 16.57 29 GLU B CA 1
ATOM 1875 C C . GLU B 1 29 ? 35.672 29.111 21.894 1.00 17.76 29 GLU B C 1
ATOM 1876 O O . GLU B 1 29 ? 35.564 30.283 22.290 1.00 19.57 29 GLU B O 1
ATOM 1882 N N . GLY B 1 30 ? 36.200 28.805 20.707 1.00 14.31 30 GLY B N 1
ATOM 1883 C CA . GLY B 1 30 ? 36.535 29.847 19.711 1.00 15.06 30 GLY B CA 1
ATOM 1884 C C . GLY B 1 30 ? 37.967 30.372 19.655 1.00 16.46 30 GLY B C 1
ATOM 1885 O O . GLY B 1 30 ? 38.238 31.343 18.929 1.00 18.00 30 GLY B O 1
ATOM 1886 N N . ALA B 1 31 ? 38.879 29.740 20.402 1.00 12.87 31 ALA B N 1
ATOM 1887 C CA . ALA B 1 31 ? 40.287 30.155 20.447 1.00 14.61 31 ALA B CA 1
ATOM 1888 C C . ALA B 1 31 ? 41.094 29.654 19.260 1.00 15.58 31 ALA B C 1
ATOM 1889 O O . ALA B 1 31 ? 40.772 28.631 18.663 1.00 17.85 31 ALA B O 1
ATOM 1891 N N . SER B 1 32 ? 42.144 30.402 18.938 1.00 17.69 32 SER B N 1
ATOM 1892 C CA . SER B 1 32 ? 43.156 30.018 17.978 1.00 17.84 32 SER B CA 1
ATOM 1893 C C . SER B 1 32 ? 44.319 29.543 18.805 1.00 17.23 32 SER B C 1
ATOM 1894 O O . SER B 1 32 ? 44.583 30.089 19.879 1.00 15.62 32 SER B O 1
ATOM 1897 N N . LEU B 1 33 ? 45.030 28.547 18.298 1.00 16.21 33 LEU B N 1
ATOM 1898 C CA . LEU B 1 33 ? 45.943 27.774 19.129 1.00 15.12 33 LEU B CA 1
ATOM 1899 C C . LEU B 1 33 ? 47.341 27.564 18.571 1.00 16.23 33 LEU B C 1
ATOM 1900 O O . LEU B 1 33 ? 47.507 27.298 17.375 1.00 16.57 33 LEU B O 1
ATOM 1905 N N . VAL B 1 34 ? 48.330 27.692 19.456 1.00 12.13 34 VAL B N 1
ATOM 1906 C CA . VAL B 1 34 ? 49.703 27.280 19.174 1.00 11.47 34 VAL B CA 1
ATOM 1907 C C . VAL B 1 34 ? 50.014 26.134 20.129 1.00 13.69 34 VAL B C 1
ATOM 1908 O O . VAL B 1 34 ? 50.221 26.354 21.336 1.00 13.54 34 VAL B O 1
ATOM 1912 N N . ALA B 1 35 ? 50.023 24.913 19.583 1.00 13.09 35 ALA B N 1
ATOM 1913 C CA . ALA B 1 35 ? 50.209 23.708 20.363 1.00 14.25 35 ALA B CA 1
ATOM 1914 C C . ALA B 1 35 ? 51.678 23.286 20.335 1.00 16.14 35 ALA B C 1
ATOM 1915 O O . ALA B 1 35 ? 52.263 23.074 19.258 1.00 13.63 35 ALA B O 1
ATOM 1917 N N . VAL B 1 36 ? 52.256 23.166 21.534 1.00 15.00 36 VAL B N 1
ATOM 1918 C CA . VAL B 1 36 ? 53.685 22.918 21.709 1.00 16.02 36 VAL B CA 1
ATOM 1919 C C . VAL B 1 36 ? 53.925 21.672 22.546 1.00 19.11 36 VAL B C 1
ATOM 1920 O O . VAL B 1 36 ? 53.329 21.513 23.628 1.00 20.26 36 VAL B O 1
ATOM 1924 N N . ASP B 1 37 ? 54.801 20.795 22.053 1.00 21.26 37 ASP B N 1
ATOM 1925 C CA . ASP B 1 37 ? 55.212 19.575 22.782 1.00 25.42 37 ASP B CA 1
ATOM 1926 C C . ASP B 1 37 ? 56.503 19.004 22.183 1.00 27.09 37 ASP B C 1
ATOM 1927 O O . ASP B 1 37 ? 56.830 19.304 21.037 1.00 26.12 37 ASP B O 1
ATOM 1932 N N . ARG B 1 38 ? 57.232 18.195 22.956 1.00 31.73 38 ARG B N 1
ATOM 1933 C CA . ARG B 1 38 ? 58.482 17.566 22.467 1.00 36.81 38 ARG B CA 1
ATOM 1934 C C . ARG B 1 38 ? 58.220 16.295 21.649 1.00 40.70 38 ARG B C 1
ATOM 1935 O O . ARG B 1 38 ? 59.052 15.903 20.828 1.00 42.09 38 ARG B O 1
ATOM 1938 N N . GLU B 1 39 ? 57.066 15.668 21.884 1.00 44.11 39 GLU B N 1
ATOM 1939 C CA . GLU B 1 39 ? 56.660 14.456 21.182 1.00 47.46 39 GLU B CA 1
ATOM 1940 C C . GLU B 1 39 ? 55.958 14.797 19.862 1.00 48.59 39 GLU B C 1
ATOM 1941 O O . GLU B 1 39 ? 54.752 15.077 19.825 1.00 49.47 39 GLU B O 1
ATOM 1947 N N . GLU B 1 40 ? 56.756 14.765 18.797 1.00 49.23 40 GLU B N 1
ATOM 1948 C CA . GLU B 1 40 ? 56.377 15.082 17.422 1.00 50.35 40 GLU B CA 1
ATOM 1949 C C . GLU B 1 40 ? 55.162 14.279 16.932 1.00 50.71 40 GLU B C 1
ATOM 1950 O O . GLU B 1 40 ? 54.202 14.858 16.417 1.00 50.72 40 GLU B O 1
ATOM 1956 N N . ARG B 1 41 ? 55.215 12.956 17.116 1.00 50.92 41 ARG B N 1
ATOM 1957 C CA . ARG B 1 41 ? 54.195 12.016 16.630 1.00 50.25 41 ARG B CA 1
ATOM 1958 C C . ARG B 1 41 ? 52.773 12.263 17.169 1.00 48.50 41 ARG B C 1
ATOM 1959 O O . ARG B 1 41 ? 51.824 12.389 16.390 1.00 47.74 41 ARG B O 1
ATOM 1961 N N . LEU B 1 42 ? 52.642 12.326 18.492 1.00 46.61 42 LEU B N 1
ATOM 1962 C CA . LEU B 1 42 ? 51.340 12.499 19.152 1.00 44.92 42 LEU B CA 1
ATOM 1963 C C . LEU B 1 42 ? 50.755 13.904 18.962 1.00 43.13 42 LEU B C 1
ATOM 1964 O O . LEU B 1 42 ? 49.539 14.057 18.836 1.00 44.65 42 LEU B O 1
ATOM 1969 N N . LEU B 1 43 ? 51.625 14.914 18.935 1.00 40.15 43 LEU B N 1
ATOM 1970 C CA . LEU B 1 43 ? 51.227 16.312 18.731 1.00 38.08 43 LEU B CA 1
ATOM 1971 C C . LEU B 1 43 ? 50.625 16.551 17.334 1.00 38.96 43 LEU B C 1
ATOM 1972 O O . LEU B 1 43 ? 49.659 17.309 17.188 1.00 38.12 43 LEU B O 1
ATOM 1977 N N . ALA B 1 44 ? 51.199 15.904 16.319 1.00 39.56 44 ALA B N 1
ATOM 1978 C CA . ALA B 1 44 ? 50.691 15.989 14.941 1.00 41.20 44 ALA B CA 1
ATOM 1979 C C . ALA B 1 44 ? 49.265 15.448 14.845 1.00 40.74 44 ALA B C 1
ATOM 1980 O O . ALA B 1 44 ? 48.434 15.981 14.091 1.00 39.81 44 ALA B O 1
ATOM 1982 N N . GLU B 1 45 ? 49.002 14.396 15.622 1.00 40.11 45 GLU B N 1
ATOM 1983 C CA . GLU B 1 45 ? 47.693 13.757 15.677 1.00 41.85 45 GLU B CA 1
ATOM 1984 C C . GLU B 1 45 ? 46.679 14.642 16.415 1.00 40.73 45 GLU B C 1
ATOM 1985 O O . GLU B 1 45 ? 45.555 14.839 15.937 1.00 40.42 45 GLU B O 1
ATOM 1991 N N . ALA B 1 46 ? 47.109 15.179 17.562 1.00 38.64 46 ALA B N 1
ATOM 1992 C CA . ALA B 1 46 ? 46.312 16.051 18.425 1.00 36.01 46 ALA B CA 1
ATOM 1993 C C . ALA B 1 46 ? 45.751 17.284 17.716 1.00 33.93 46 ALA B C 1
ATOM 1994 O O . ALA B 1 46 ? 44.587 17.623 17.913 1.00 34.16 46 ALA B O 1
ATOM 1996 N N . VAL B 1 47 ? 46.574 17.930 16.889 1.00 32.15 47 VAL B N 1
ATOM 1997 C CA . VAL B 1 47 ? 46.196 19.156 16.171 1.00 30.81 47 VAL B CA 1
ATOM 1998 C C . VAL B 1 47 ? 45.351 18.871 14.918 1.00 32.55 47 VAL B C 1
ATOM 1999 O O . VAL B 1 47 ? 44.425 19.625 14.607 1.00 32.88 47 VAL B O 1
ATOM 2003 N N . ALA B 1 48 ? 45.664 17.782 14.215 1.00 34.63 48 ALA B N 1
ATOM 2004 C CA . ALA B 1 48 ? 44.912 17.364 13.021 1.00 35.57 48 ALA B CA 1
ATOM 2005 C C . ALA B 1 48 ? 43.420 17.218 13.308 1.00 35.94 48 ALA B C 1
ATOM 2006 O O . ALA B 1 48 ? 42.582 17.575 12.468 1.00 36.13 48 ALA B O 1
ATOM 2008 N N . ALA B 1 49 ? 43.111 16.720 14.509 1.00 36.16 49 ALA B N 1
ATOM 2009 C CA . ALA B 1 49 ? 41.741 16.440 14.949 1.00 34.64 49 ALA B CA 1
ATOM 2010 C C . ALA B 1 49 ? 40.921 17.690 15.228 1.00 35.06 49 ALA B C 1
ATOM 2011 O O . ALA B 1 49 ? 39.691 17.624 15.216 1.00 36.79 49 ALA B O 1
ATOM 2013 N N . LEU B 1 50 ? 41.592 18.821 15.471 1.00 33.03 50 LEU B N 1
ATOM 2014 C CA . LEU B 1 50 ? 40.905 20.085 15.784 1.00 32.73 50 LEU B CA 1
ATOM 2015 C C . LEU B 1 50 ? 40.120 20.701 14.622 1.00 34.45 50 LEU B C 1
ATOM 2016 O O . LEU B 1 50 ? 40.518 20.598 13.457 1.00 36.11 50 LEU B O 1
ATOM 2021 N N . GLU B 1 51 ? 39.000 21.334 14.962 1.00 36.37 51 GLU B N 1
ATOM 2022 C CA . GLU B 1 51 ? 38.225 22.146 14.029 1.00 37.60 51 GLU B CA 1
ATOM 2023 C C . GLU B 1 51 ? 38.377 23.592 14.494 1.00 38.67 51 GLU B C 1
ATOM 2024 O O . GLU B 1 51 ? 37.438 24.212 15.020 1.00 41.11 51 GLU B O 1
ATOM 2026 N N . ALA B 1 52 ? 39.593 24.105 14.313 1.00 35.93 52 ALA B N 1
ATOM 2027 C CA . ALA B 1 52 ? 39.993 25.430 14.765 1.00 29.76 52 ALA B CA 1
ATOM 2028 C C . ALA B 1 52 ? 41.264 25.842 14.047 1.00 24.13 52 ALA B C 1
ATOM 2029 O O . ALA B 1 52 ? 41.969 24.996 13.513 1.00 21.66 52 ALA B O 1
ATOM 2031 N N . GLU B 1 53 ? 41.535 27.147 14.045 1.00 21.27 53 GLU B N 1
ATOM 2032 C CA . GLU B 1 53 ? 42.792 27.697 13.559 1.00 21.49 53 GLU B CA 1
ATOM 2033 C C . GLU B 1 53 ? 43.892 27.297 14.531 1.00 20.22 53 GLU B C 1
ATOM 2034 O O . GLU B 1 53 ? 43.935 27.803 15.658 1.00 18.53 53 GLU B O 1
ATOM 2040 N N . ALA B 1 54 ? 44.773 26.393 14.100 1.00 17.39 54 ALA B N 1
ATOM 2041 C CA . ALA B 1 54 ? 45.808 25.862 14.973 1.00 18.00 54 ALA B CA 1
ATOM 2042 C C . ALA B 1 54 ? 47.129 25.557 14.252 1.00 19.74 54 ALA B C 1
ATOM 2043 O O . ALA B 1 54 ? 47.142 25.200 13.069 1.00 18.89 54 ALA B O 1
ATOM 2045 N N . ILE B 1 55 ? 48.237 25.734 14.972 1.00 19.28 55 ILE B N 1
ATOM 2046 C CA . ILE B 1 55 ? 49.557 25.269 14.511 1.00 20.86 55 I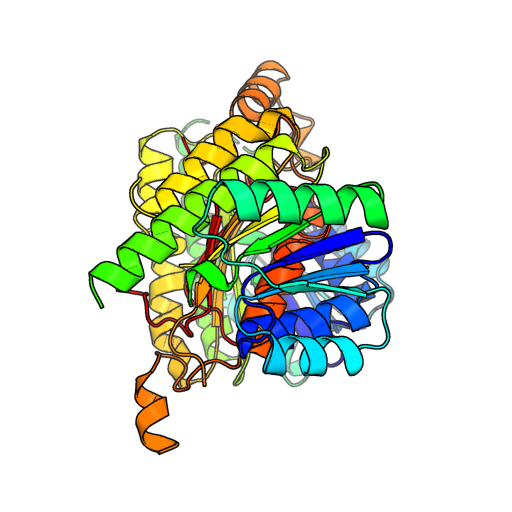LE B CA 1
ATOM 2047 C C . ILE B 1 55 ? 50.172 24.347 15.565 1.00 21.06 55 ILE B C 1
ATOM 2048 O O . ILE B 1 55 ? 49.851 24.441 16.748 1.00 22.87 55 ILE B O 1
ATOM 2053 N N . ALA B 1 56 ? 51.031 23.447 15.120 1.00 21.15 56 ALA B N 1
ATOM 2054 C CA . ALA B 1 56 ? 51.762 22.558 16.004 1.00 21.83 56 ALA B CA 1
ATOM 2055 C C . ALA B 1 56 ? 53.226 22.970 15.953 1.00 23.50 56 ALA B C 1
ATOM 2056 O O . ALA B 1 56 ? 53.756 23.222 14.868 1.00 25.98 56 ALA B O 1
ATOM 2058 N N . VAL B 1 57 ? 53.874 23.069 17.117 1.00 24.06 57 VAL B N 1
ATOM 2059 C CA . VAL B 1 57 ? 55.297 23.431 17.184 1.00 23.33 57 VAL B CA 1
ATOM 2060 C C . VAL B 1 57 ? 56.030 22.427 18.061 1.00 24.93 57 VAL B C 1
ATOM 2061 O O . VAL B 1 57 ? 55.815 22.393 19.273 1.00 26.88 57 VAL B O 1
ATOM 2065 N N . VAL B 1 58 ? 56.894 21.622 17.442 1.00 24.77 58 VAL B N 1
ATOM 2066 C CA . VAL B 1 58 ? 57.769 20.677 18.133 1.00 25.70 58 VAL B CA 1
ATOM 2067 C C . VAL B 1 58 ? 58.891 21.448 18.839 1.00 25.97 58 VAL B C 1
ATOM 2068 O O . VAL B 1 58 ? 59.659 22.164 18.179 1.00 26.84 58 VAL B O 1
ATOM 2072 N N . ALA B 1 59 ? 58.984 21.297 20.167 1.00 23.79 59 ALA B N 1
ATOM 2073 C CA . ALA B 1 59 ? 60.019 21.969 20.973 1.00 22.74 59 ALA B CA 1
ATOM 2074 C C . ALA B 1 59 ? 60.202 21.402 22.398 1.00 23.42 59 ALA B C 1
ATOM 2075 O O . ALA B 1 59 ? 59.295 20.753 22.955 1.00 23.37 59 ALA B O 1
ATOM 2077 N N . ASP B 1 60 ? 61.392 21.663 22.951 1.00 20.23 60 ASP B N 1
ATOM 2078 C CA . ASP B 1 60 ? 61.784 21.338 24.306 1.00 19.06 60 ASP B CA 1
ATOM 2079 C C . ASP B 1 60 ? 61.778 22.671 25.064 1.00 20.10 60 ASP B C 1
ATOM 2080 O O . ASP B 1 60 ? 62.688 23.506 24.910 1.00 18.54 60 ASP B O 1
ATOM 2085 N N . VAL B 1 61 ? 60.745 22.878 25.884 1.00 19.53 61 VAL B N 1
ATOM 2086 C CA . VAL B 1 61 ? 60.587 24.174 26.554 1.00 20.53 61 VAL B CA 1
ATOM 2087 C C . VAL B 1 61 ? 61.544 24.420 27.750 1.00 22.92 61 VAL B C 1
ATOM 2088 O O . VAL B 1 61 ? 61.506 25.488 28.365 1.00 23.13 61 VAL B O 1
ATOM 2092 N N . SER B 1 62 ? 62.398 23.435 28.055 1.00 23.99 62 SER B N 1
ATOM 2093 C CA . SER B 1 62 ? 63.545 23.651 28.971 1.00 26.64 62 SER B CA 1
ATOM 2094 C C . SER B 1 62 ? 64.778 24.262 28.293 1.00 26.77 62 SER B C 1
ATOM 2095 O O . SER B 1 62 ? 65.739 24.590 28.980 1.00 28.37 62 SER B O 1
ATOM 2098 N N . ASP B 1 63 ? 64.743 24.413 26.966 1.00 26.46 63 ASP B N 1
ATOM 2099 C CA . ASP B 1 63 ? 65.853 24.988 26.190 1.00 25.49 63 ASP B CA 1
ATOM 2100 C C . ASP B 1 63 ? 65.559 26.446 25.880 1.00 23.07 63 ASP B C 1
ATOM 2101 O O . ASP B 1 63 ? 64.602 26.724 25.169 1.00 24.71 63 ASP B O 1
ATOM 2106 N N . PRO B 1 64 ? 66.382 27.385 26.401 1.00 23.78 64 PRO B N 1
ATOM 2107 C CA . PRO B 1 64 ? 66.107 28.826 26.240 1.00 22.94 64 PRO B CA 1
ATOM 2108 C C . PRO B 1 64 ? 65.945 29.304 24.780 1.00 25.60 64 PRO B C 1
ATOM 2109 O O . PRO B 1 64 ? 65.143 30.208 24.520 1.00 26.03 64 PRO B O 1
ATOM 2113 N N . LYS B 1 65 ? 66.693 28.705 23.851 1.00 25.81 65 LYS B N 1
ATOM 2114 C CA . LYS B 1 65 ? 66.589 29.052 22.434 1.00 29.21 65 LYS B CA 1
ATOM 2115 C C . LYS B 1 65 ? 65.289 28.552 21.800 1.00 27.67 65 LYS B C 1
ATOM 2116 O O . LYS B 1 65 ? 64.712 29.241 20.958 1.00 29.80 65 LYS B O 1
ATOM 2122 N N . ALA B 1 66 ? 64.835 27.366 22.210 1.00 24.32 66 ALA B N 1
ATOM 2123 C CA . ALA B 1 66 ? 63.618 26.777 21.660 1.00 24.37 66 ALA B CA 1
ATOM 2124 C C . ALA B 1 66 ? 62.368 27.532 22.128 1.00 23.70 66 ALA B C 1
ATOM 2125 O O . ALA B 1 66 ? 61.431 27.717 21.354 1.00 24.10 66 ALA B O 1
ATOM 2127 N N . VAL B 1 67 ? 62.368 27.974 23.387 1.00 23.11 67 VAL B N 1
ATOM 2128 C CA . VAL B 1 67 ? 61.301 28.842 23.941 1.00 21.69 67 VAL B CA 1
ATOM 2129 C C . VAL B 1 67 ? 61.200 30.168 23.171 1.00 22.22 67 VAL B C 1
ATOM 2130 O O . VAL B 1 67 ? 60.102 30.610 22.833 1.00 19.36 67 VAL B O 1
ATOM 2134 N N . GLU B 1 68 ? 62.362 30.784 22.919 1.00 22.20 68 GLU B N 1
ATOM 2135 C CA . GLU B 1 68 ? 62.503 32.000 22.123 1.00 24.87 68 GLU B CA 1
ATOM 2136 C C . GLU B 1 68 ? 61.901 31.788 20.723 1.00 23.74 68 GLU B C 1
ATOM 2137 O O . GLU B 1 68 ? 61.130 32.639 20.247 1.00 21.54 68 GLU B O 1
ATOM 2143 N N . ALA B 1 69 ? 62.242 30.651 20.092 1.00 21.38 69 ALA B N 1
ATOM 2144 C CA . ALA B 1 69 ? 61.684 30.246 18.784 1.00 21.77 69 ALA B CA 1
ATOM 2145 C C . ALA B 1 69 ? 60.157 30.009 18.792 1.00 20.51 69 ALA B C 1
ATOM 2146 O O . ALA B 1 69 ? 59.450 30.502 17.913 1.00 22.21 69 ALA B O 1
ATOM 2148 N N . VAL B 1 70 ? 59.665 29.274 19.789 1.00 21.05 70 VAL B N 1
ATOM 2149 C CA . VAL B 1 70 ? 58.226 29.009 19.987 1.00 19.72 70 VAL B CA 1
ATOM 2150 C C . VAL B 1 70 ? 57.339 30.263 20.018 1.00 20.07 70 VAL B C 1
ATOM 2151 O O . VAL B 1 70 ? 56.331 30.336 19.297 1.00 21.64 70 VAL B O 1
ATOM 2155 N N . PHE B 1 71 ? 57.709 31.240 20.840 1.00 17.35 71 PHE B N 1
ATOM 2156 C CA . PHE B 1 71 ? 56.930 32.464 20.967 1.00 17.35 71 PHE B CA 1
ATOM 2157 C C . PHE B 1 71 ? 57.001 33.394 19.733 1.00 17.73 71 PHE B C 1
ATOM 2158 O O . PHE B 1 71 ? 56.007 34.081 19.406 1.00 16.32 71 PHE B O 1
ATOM 2166 N N . ALA B 1 72 ? 58.158 33.406 19.063 1.00 16.98 72 ALA B N 1
ATOM 2167 C CA . ALA B 1 72 ? 58.324 34.120 17.793 1.00 19.02 72 ALA B CA 1
ATOM 2168 C C . ALA B 1 72 ? 57.409 33.552 16.680 1.00 19.09 72 ALA B C 1
ATOM 2169 O O . ALA B 1 72 ? 56.780 34.315 15.937 1.00 19.38 72 ALA B O 1
ATOM 2171 N N . GLU B 1 73 ? 57.328 32.224 16.578 1.00 20.09 73 GLU B N 1
ATOM 2172 C CA . GLU B 1 73 ? 56.440 31.561 15.604 1.00 23.52 73 GLU B CA 1
ATOM 2173 C C . GLU B 1 73 ? 54.963 31.867 15.858 1.00 22.52 73 GLU B C 1
ATOM 2174 O O . GLU B 1 73 ? 54.220 32.133 14.907 1.00 23.89 73 GLU B O 1
ATOM 2180 N N . ALA B 1 74 ? 54.553 31.841 17.132 1.00 19.60 74 ALA B N 1
ATOM 2181 C CA . ALA B 1 74 ? 53.195 32.211 17.545 1.00 19.97 74 ALA B CA 1
ATOM 2182 C C . ALA B 1 74 ? 52.790 33.615 17.115 1.00 18.31 74 ALA B C 1
ATOM 2183 O O . ALA B 1 74 ? 51.676 33.825 16.632 1.00 19.73 74 ALA B O 1
ATOM 2185 N N . LEU B 1 75 ? 53.686 34.576 17.326 1.00 17.86 75 LEU B N 1
ATOM 2186 C CA . LEU B 1 75 ? 53.438 35.980 16.983 1.00 18.35 75 LEU B CA 1
ATOM 2187 C C . LEU B 1 75 ? 53.465 36.201 15.466 1.00 17.90 75 LEU B C 1
ATOM 2188 O O . LEU B 1 75 ? 52.638 36.930 14.934 1.00 17.00 75 LEU B O 1
ATOM 2193 N N . GLU B 1 76 ? 54.402 35.551 14.783 1.00 18.61 76 GLU B N 1
ATOM 2194 C CA . GLU B 1 76 ? 54.437 35.556 13.311 1.00 22.14 76 GLU B CA 1
ATOM 2195 C C . GLU B 1 76 ? 53.117 35.041 12.665 1.00 19.51 76 GLU B C 1
ATOM 2196 O O . GLU B 1 76 ? 52.636 35.629 11.697 1.00 18.35 76 GLU B O 1
ATOM 2202 N N . GLU B 1 77 ? 52.537 33.970 13.217 1.00 17.79 77 GLU B N 1
ATOM 2203 C CA . GLU B 1 77 ? 51.308 33.370 12.657 1.00 17.53 77 GLU B CA 1
ATOM 2204 C C . GLU B 1 77 ? 50.015 34.150 12.946 1.00 17.11 77 GLU B C 1
ATOM 2205 O O . GLU B 1 77 ? 49.217 34.387 12.044 1.00 15.70 77 GLU B O 1
ATOM 2211 N N . PHE B 1 78 ? 49.820 34.531 14.212 1.00 18.03 78 PHE B N 1
ATOM 2212 C CA . PHE B 1 78 ? 48.565 35.118 14.676 1.00 15.75 78 PHE B CA 1
ATOM 2213 C C . PHE B 1 78 ? 48.663 36.586 15.113 1.00 15.97 78 PHE B C 1
ATOM 2214 O O . PHE B 1 78 ? 47.655 37.183 15.481 1.00 15.07 78 PHE B O 1
ATOM 2222 N N . GLY B 1 79 ? 49.869 37.158 15.075 1.00 16.50 79 GLY B N 1
ATOM 2223 C CA . GLY B 1 79 ? 50.094 38.582 15.357 1.00 20.69 79 GLY B CA 1
ATOM 2224 C C . GLY B 1 79 ? 50.158 39.028 16.822 1.00 24.15 79 GLY B C 1
ATOM 2225 O O . GLY B 1 79 ? 50.947 39.921 17.173 1.00 24.84 79 GLY B O 1
ATOM 2226 N N . ARG B 1 80 ? 49.340 38.403 17.666 1.00 22.64 80 ARG B N 1
ATOM 2227 C CA . ARG B 1 80 ? 49.092 38.841 19.042 1.00 22.81 80 ARG B CA 1
ATOM 2228 C C . ARG B 1 80 ? 48.771 37.596 19.900 1.00 21.46 80 ARG B C 1
ATOM 2229 O O . ARG B 1 80 ? 48.068 36.697 19.443 1.00 20.02 80 ARG B O 1
ATOM 2232 N N . LEU B 1 81 ? 49.298 37.547 21.126 1.00 20.40 81 LEU B N 1
ATOM 2233 C CA . LEU B 1 81 ? 49.043 36.435 22.042 1.00 17.79 81 LEU B CA 1
ATOM 2234 C C . LEU B 1 81 ? 48.277 36.918 23.273 1.00 16.43 81 LEU B C 1
ATOM 2235 O O . LEU B 1 81 ? 48.701 37.858 23.934 1.00 14.69 81 LEU B O 1
ATOM 2240 N N . HIS B 1 82 ? 47.162 36.246 23.557 1.00 14.53 82 HIS B N 1
ATOM 2241 C CA . HIS B 1 82 ? 46.251 36.588 24.643 1.00 14.39 82 HIS B CA 1
ATOM 2242 C C . HIS B 1 82 ? 46.390 35.716 25.901 1.00 13.12 82 HIS B C 1
ATOM 2243 O O . HIS B 1 82 ? 46.091 36.171 27.007 1.00 13.75 82 HIS B O 1
ATOM 2250 N N . GLY B 1 83 ? 46.839 34.473 25.736 1.00 13.11 83 GLY B N 1
ATOM 2251 C CA . GLY B 1 83 ? 47.033 33.574 26.877 1.00 13.12 83 GLY B CA 1
ATOM 2252 C C . GLY B 1 83 ? 48.068 32.493 26.644 1.00 13.18 83 GLY B C 1
ATOM 2253 O O . GLY B 1 83 ? 48.419 32.192 25.505 1.00 14.08 83 GLY B O 1
ATOM 2254 N N . VAL B 1 84 ? 48.550 31.920 27.744 1.00 12.50 84 VAL B N 1
ATOM 2255 C CA . VAL B 1 84 ? 49.512 30.833 27.751 1.00 9.79 84 VAL B CA 1
ATOM 2256 C C . VAL B 1 84 ? 49.053 29.873 28.845 1.00 12.24 84 VAL B C 1
ATOM 2257 O O . VAL B 1 84 ? 48.894 30.271 30.021 1.00 12.85 84 VAL B O 1
ATOM 2261 N N . ALA B 1 85 ? 48.816 28.624 28.462 1.00 10.95 85 ALA B N 1
ATOM 2262 C CA . ALA B 1 85 ? 48.508 27.578 29.424 1.00 10.72 85 ALA B CA 1
ATOM 2263 C C . ALA B 1 85 ? 49.681 26.605 29.402 1.00 13.19 85 ALA B C 1
ATOM 2264 O O . ALA B 1 85 ? 49.881 25.888 28.399 1.00 10.05 85 ALA B O 1
ATOM 2266 N N . HIS B 1 86 ? 50.467 26.612 30.492 1.00 13.29 86 HIS B N 1
ATOM 2267 C CA . HIS B 1 86 ? 51.736 25.862 30.564 1.00 12.13 86 HIS B CA 1
ATOM 2268 C C . HIS B 1 86 ? 51.611 24.491 31.248 1.00 15.21 86 HIS B C 1
ATOM 2269 O O . HIS B 1 86 ? 51.943 24.330 32.440 1.00 13.65 86 HIS B O 1
ATOM 2276 N N . PHE B 1 87 ? 51.154 23.502 30.476 1.00 15.16 87 PHE B N 1
ATOM 2277 C CA . PHE B 1 87 ? 50.945 22.152 31.007 1.00 17.15 87 PHE B CA 1
ATOM 2278 C C . PHE B 1 87 ? 52.202 21.282 31.088 1.00 18.41 87 PHE B C 1
ATOM 2279 O O . PHE B 1 87 ? 52.172 20.238 31.739 1.00 20.27 87 PHE B O 1
ATOM 2287 N N . ALA B 1 88 ? 53.296 21.697 30.447 1.00 16.70 88 ALA B N 1
ATOM 2288 C CA . ALA B 1 88 ? 54.566 20.961 30.562 1.00 18.33 88 ALA B CA 1
ATOM 2289 C C . ALA B 1 88 ? 55.176 21.087 31.977 1.00 19.63 88 ALA B C 1
ATOM 2290 O O . ALA B 1 88 ? 56.118 20.370 32.322 1.00 18.15 88 ALA B O 1
ATOM 2292 N N . GLY B 1 89 ? 54.636 21.999 32.795 1.00 22.14 89 GLY B N 1
ATOM 2293 C CA . GLY B 1 89 ? 55.009 22.100 34.214 1.00 22.75 89 GLY B CA 1
ATOM 2294 C C . GLY B 1 89 ? 54.650 20.842 34.994 1.00 25.12 89 GLY B C 1
ATOM 2295 O O . GLY B 1 89 ? 55.136 20.641 36.104 1.00 26.65 89 GLY B O 1
ATOM 2296 N N . VAL B 1 90 ? 53.801 19.999 34.403 1.00 27.89 90 VAL B N 1
ATOM 2297 C CA . VAL B 1 90 ? 53.400 18.701 34.973 1.00 33.70 90 VAL B CA 1
ATOM 2298 C C . VAL B 1 90 ? 53.795 17.517 34.047 1.00 35.66 90 VAL B C 1
ATOM 2299 O O . VAL B 1 90 ? 53.186 16.445 34.099 1.00 37.88 90 VAL B O 1
ATOM 2303 N N . ALA B 1 91 ? 54.826 17.714 33.221 1.00 36.93 91 ALA B N 1
ATOM 2304 C CA . ALA B 1 91 ? 55.282 16.693 32.255 1.00 38.56 91 ALA B CA 1
ATOM 2305 C C . ALA B 1 91 ? 55.886 15.469 32.935 1.00 38.78 91 ALA B C 1
ATOM 2306 O O . ALA B 1 91 ? 56.695 15.603 33.856 1.00 41.75 91 ALA B O 1
ATOM 2308 N N . TRP B 1 104 ? 63.262 10.926 39.542 1.00 52.72 104 TRP B N 1
ATOM 2309 C CA . TRP B 1 104 ? 62.180 11.894 39.740 1.00 52.25 104 TRP B CA 1
ATOM 2310 C C . TRP B 1 104 ? 62.714 13.261 40.179 1.00 53.04 104 TRP B C 1
ATOM 2311 O O . TRP B 1 104 ? 62.035 14.279 40.011 1.00 53.77 104 TRP B O 1
ATOM 2314 N N . GLU B 1 105 ? 63.925 13.274 40.743 1.00 52.17 105 GLU B N 1
ATOM 2315 C CA . GLU B 1 105 ? 64.566 14.499 41.219 1.00 50.51 105 GLU B CA 1
ATOM 2316 C C . GLU B 1 105 ? 64.988 15.399 40.061 1.00 50.24 105 GLU B C 1
ATOM 2317 O O . GLU B 1 105 ? 64.707 16.604 40.074 1.00 49.63 105 GLU B O 1
ATOM 2319 N N . LYS B 1 106 ? 65.651 14.809 39.065 1.00 49.41 106 LYS B N 1
ATOM 2320 C CA . LYS B 1 106 ? 66.160 15.563 37.920 1.00 48.61 106 LYS B CA 1
ATOM 2321 C C . LYS B 1 106 ? 65.034 16.056 37.019 1.00 47.25 106 LYS B C 1
ATOM 2322 O O . LYS B 1 106 ? 65.131 17.152 36.461 1.00 46.54 106 LYS B O 1
ATOM 2324 N N . VAL B 1 107 ? 63.975 15.254 36.897 1.00 46.30 107 VAL B N 1
ATOM 2325 C CA . VAL B 1 107 ? 62.817 15.592 36.055 1.00 46.06 107 VAL B CA 1
ATOM 2326 C C . VAL B 1 107 ? 62.082 16.829 36.601 1.00 44.12 107 VAL B C 1
ATOM 2327 O O . VAL B 1 107 ? 61.659 17.688 35.821 1.00 44.30 107 VAL B O 1
ATOM 2331 N N . LEU B 1 108 ? 61.960 16.911 37.930 1.00 41.80 108 LEU B N 1
ATOM 2332 C CA . LEU B 1 108 ? 61.334 18.054 38.612 1.00 39.67 108 LEU B CA 1
ATOM 2333 C C . LEU B 1 108 ? 62.132 19.341 38.400 1.00 37.80 108 LEU B C 1
ATOM 2334 O O . LEU B 1 108 ? 61.546 20.418 38.214 1.00 35.06 108 LEU B O 1
ATOM 2339 N N . ARG B 1 109 ? 63.462 19.212 38.422 1.00 35.15 109 ARG B N 1
ATOM 2340 C CA . ARG B 1 109 ? 64.360 20.347 38.228 1.00 34.19 109 ARG B CA 1
ATOM 2341 C C . ARG B 1 109 ? 64.248 20.921 36.813 1.00 31.84 109 ARG B C 1
ATOM 2342 O O . ARG B 1 109 ? 64.273 22.150 36.627 1.00 30.02 109 ARG B O 1
ATOM 2350 N N . VAL B 1 110 ? 64.132 20.021 35.832 1.00 28.27 110 VAL B N 1
ATOM 2351 C CA . VAL B 1 110 ? 64.014 20.383 34.410 1.00 26.24 110 VAL B CA 1
ATOM 2352 C C . VAL B 1 110 ? 62.660 21.050 34.112 1.00 25.62 110 VAL B C 1
ATOM 2353 O O . VAL B 1 110 ? 62.608 22.019 33.346 1.00 25.88 110 VAL B O 1
ATOM 2357 N N . ASN B 1 111 ? 61.585 20.530 34.719 1.00 24.21 111 ASN B N 1
ATOM 2358 C CA . ASN B 1 111 ? 60.260 21.160 34.669 1.00 23.40 111 ASN B CA 1
ATOM 2359 C C . ASN B 1 111 ? 60.264 22.578 35.266 1.00 23.11 111 ASN B C 1
ATOM 2360 O O . ASN B 1 111 ? 59.618 23.487 34.730 1.00 24.21 111 ASN B O 1
ATOM 2365 N N . LEU B 1 112 ? 60.997 22.768 36.366 1.00 20.68 112 LEU B N 1
ATOM 2366 C CA . LEU B 1 112 ? 61.086 24.090 36.992 1.00 20.03 112 LEU B CA 1
ATOM 2367 C C . LEU B 1 112 ? 61.794 25.082 36.061 1.00 19.77 112 LEU B C 1
ATOM 2368 O O . LEU B 1 112 ? 61.360 26.238 35.930 1.00 20.82 112 LEU B O 1
ATOM 2373 N N . THR B 1 113 ? 62.871 24.620 35.419 1.00 18.60 113 THR B N 1
ATOM 2374 C CA . THR B 1 113 ? 63.607 25.399 34.408 1.00 19.02 113 THR B CA 1
ATOM 2375 C C . THR B 1 113 ? 62.706 25.811 33.225 1.00 17.40 113 THR B C 1
ATOM 2376 O O . THR B 1 113 ? 62.731 26.961 32.799 1.00 17.91 113 THR B O 1
ATOM 2380 N N . GLY B 1 114 ? 61.919 24.869 32.710 1.00 17.00 114 GLY B N 1
ATOM 2381 C CA . GLY B 1 114 ? 60.933 25.165 31.667 1.00 17.91 114 GLY B CA 1
ATOM 2382 C C . GLY B 1 114 ? 59.830 26.145 32.078 1.00 17.15 114 GLY B C 1
ATOM 2383 O O . GLY B 1 114 ? 59.417 26.975 31.274 1.00 19.40 114 GLY B O 1
ATOM 2384 N N . SER B 1 115 ? 59.347 26.031 33.318 1.00 15.05 115 SER B N 1
ATOM 2385 C CA . SER B 1 115 ? 58.341 26.950 33.877 1.00 14.90 115 SER B CA 1
ATOM 2386 C C . SER B 1 115 ? 58.877 28.372 33.962 1.00 15.10 115 SER B C 1
ATOM 2387 O O . SER B 1 115 ? 58.181 29.328 33.610 1.00 14.96 115 SER B O 1
ATOM 2390 N N . PHE B 1 116 ? 60.114 28.502 34.434 1.00 15.10 116 PHE B N 1
ATOM 2391 C CA . PHE B 1 116 ? 60.786 29.790 34.475 1.00 17.47 116 PHE B CA 1
ATOM 2392 C C . PHE B 1 116 ? 60.913 30.425 33.076 1.00 17.15 116 PHE B C 1
ATOM 2393 O O . PHE B 1 116 ? 60.496 31.562 32.865 1.00 18.36 116 PHE B O 1
ATOM 2401 N N . LEU B 1 117 ? 61.468 29.681 32.126 1.00 17.29 117 LEU B N 1
ATOM 2402 C CA . LEU B 1 117 ? 61.667 30.169 30.746 1.00 16.25 117 LEU B CA 1
ATOM 2403 C C . LEU B 1 117 ? 60.356 30.494 29.999 1.00 15.65 117 LEU B C 1
ATOM 2404 O O . LEU B 1 117 ? 60.242 31.532 29.351 1.00 16.13 117 LEU B O 1
ATOM 2409 N N . VAL B 1 118 ? 59.360 29.616 30.081 1.00 13.75 118 VAL B N 1
ATOM 2410 C CA . VAL B 1 118 ? 58.060 29.935 29.449 1.00 14.49 118 VAL B CA 1
ATOM 2411 C C . VAL B 1 118 ? 57.374 31.158 30.122 1.00 14.58 118 VAL B C 1
ATOM 2412 O O . VAL B 1 118 ? 56.837 32.032 29.431 1.00 16.13 118 VAL B O 1
ATOM 2416 N N . ALA B 1 119 ? 57.421 31.220 31.456 1.00 15.21 119 ALA B N 1
ATOM 2417 C CA . ALA B 1 119 ? 56.808 32.326 32.216 1.00 16.43 119 ALA B CA 1
ATOM 2418 C C . ALA B 1 119 ? 57.425 33.686 31.912 1.00 16.60 119 ALA B C 1
ATOM 2419 O O . ALA B 1 119 ? 56.700 34.663 31.690 1.00 17.73 119 ALA B O 1
ATOM 2421 N N . ARG B 1 120 ? 58.754 33.755 31.921 1.00 17.41 120 ARG B N 1
ATOM 2422 C CA . ARG B 1 120 ? 59.451 34.999 31.587 1.00 20.98 120 ARG B CA 1
ATOM 2423 C C . ARG B 1 120 ? 59.187 35.454 30.153 1.00 19.32 120 ARG B C 1
ATOM 2424 O O . ARG B 1 120 ? 58.902 36.634 29.940 1.00 18.34 120 ARG B O 1
ATOM 2432 N N . LYS B 1 121 ? 59.257 34.532 29.184 1.00 19.02 121 LYS B N 1
ATOM 2433 C CA . LYS B 1 121 ? 58.920 34.873 27.790 1.00 17.21 121 LYS B CA 1
ATOM 2434 C C . LYS B 1 121 ? 57.450 35.279 27.613 1.00 16.13 121 LYS B C 1
ATOM 2435 O O . LYS B 1 121 ? 57.154 36.247 26.885 1.00 16.00 121 LYS B O 1
ATOM 2441 N N . ALA B 1 122 ? 56.530 34.553 28.258 1.00 13.80 122 ALA B N 1
ATOM 2442 C CA . ALA B 1 122 ? 55.110 34.960 28.243 1.00 15.15 122 ALA B CA 1
ATOM 2443 C C . ALA B 1 122 ? 54.967 36.371 28.811 1.00 13.63 122 ALA B C 1
ATOM 2444 O O . ALA B 1 122 ? 54.222 37.193 28.283 1.00 13.94 122 ALA B O 1
ATOM 2446 N N . GLY B 1 123 ? 55.703 36.655 29.877 1.00 14.36 123 GLY B N 1
ATOM 2447 C CA . GLY B 1 123 ? 55.633 37.970 30.500 1.00 17.30 123 GLY B CA 1
ATOM 2448 C C . GLY B 1 123 ? 56.013 39.111 29.578 1.00 17.14 123 GLY B C 1
ATOM 2449 O O . GLY B 1 123 ? 55.392 40.165 29.601 1.00 17.65 123 GLY B O 1
ATOM 2450 N N . GLU B 1 124 ? 57.036 38.920 28.760 1.00 19.79 124 GLU B N 1
ATOM 2451 C CA . GLU B 1 124 ? 57.441 40.017 27.867 1.00 24.67 124 GLU B CA 1
ATOM 2452 C C . GLU B 1 124 ? 56.520 40.199 26.664 1.00 22.05 124 GLU B C 1
ATOM 2453 O O . GLU B 1 124 ? 56.302 41.321 26.217 1.00 24.34 124 GLU B O 1
ATOM 2459 N N . VAL B 1 125 ? 55.962 39.090 26.186 1.00 19.99 125 VAL B N 1
ATOM 2460 C CA . VAL B 1 125 ? 55.200 39.015 24.928 1.00 19.69 125 VAL B CA 1
ATOM 2461 C C . VAL B 1 125 ? 53.673 39.224 25.072 1.00 19.39 125 VAL B C 1
ATOM 2462 O O . VAL B 1 125 ? 53.008 39.685 24.131 1.00 18.04 125 VAL B O 1
ATOM 2466 N N . LEU B 1 126 ? 53.115 38.883 26.234 1.00 18.85 126 LEU B N 1
ATOM 2467 C CA . LEU B 1 126 ? 51.665 38.980 26.435 1.00 19.38 126 LEU B CA 1
ATOM 2468 C C . LEU B 1 126 ? 51.190 40.433 26.528 1.00 21.92 126 LEU B C 1
ATOM 2469 O O . LEU B 1 126 ? 51.826 41.290 27.154 1.00 20.77 126 LEU B O 1
ATOM 2474 N N . GLU B 1 127 ? 50.064 40.699 25.885 1.00 25.97 127 GLU B N 1
ATOM 2475 C CA . GLU B 1 127 ? 49.494 42.042 25.896 1.00 31.64 127 GLU B CA 1
ATOM 2476 C C . GLU B 1 127 ? 48.576 42.291 27.113 1.00 29.87 127 GLU B C 1
ATOM 2477 O O . GLU B 1 127 ? 48.169 41.345 27.806 1.00 27.19 127 GLU B O 1
ATOM 2483 N N . GLU B 1 128 ? 48.272 43.568 27.348 1.00 27.58 128 GLU B N 1
ATOM 2484 C CA . GLU B 1 128 ? 47.353 44.017 28.388 1.00 25.64 128 GLU B CA 1
ATOM 2485 C C . GLU B 1 128 ? 46.038 43.229 28.429 1.00 24.36 128 GLU B C 1
ATOM 2486 O O . GLU B 1 128 ? 45.371 43.077 27.404 1.00 24.60 128 GLU B O 1
ATOM 2488 N N . GLY B 1 129 ? 45.677 42.750 29.626 1.00 22.44 129 GLY B N 1
ATOM 2489 C CA . GLY B 1 129 ? 44.523 41.856 29.821 1.00 19.33 129 GLY B CA 1
ATOM 2490 C C . GLY B 1 129 ? 44.842 40.387 29.540 1.00 19.09 129 GLY B C 1
ATOM 2491 O O . GLY B 1 129 ? 43.949 39.539 29.586 1.00 23.01 129 GLY B O 1
ATOM 2492 N N . GLY B 1 130 ? 46.104 40.080 29.240 1.00 11.75 130 GLY B N 1
ATOM 2493 C CA . GLY B 1 130 ? 46.514 38.720 28.908 1.00 12.40 130 GLY B CA 1
ATOM 2494 C C . GLY B 1 130 ? 46.543 37.859 30.148 1.00 14.08 130 GLY B C 1
ATOM 2495 O O . GLY B 1 130 ? 46.411 38.372 31.264 1.00 13.85 130 GLY B O 1
ATOM 2496 N N . SER B 1 131 ? 46.705 36.552 29.960 1.00 13.05 131 SER B N 1
ATOM 2497 C CA . SER B 1 131 ? 46.602 35.617 31.072 1.00 10.74 131 SER B CA 1
ATOM 2498 C C . SER B 1 131 ? 47.583 34.466 30.948 1.00 10.63 131 SER B C 1
ATOM 2499 O O . SER B 1 131 ? 47.600 33.758 29.942 1.00 10.49 131 SER B O 1
ATOM 2502 N N . LEU B 1 132 ? 48.409 34.304 31.979 1.00 11.17 132 LEU B N 1
ATOM 2503 C CA . LEU B 1 132 ? 49.381 33.219 32.076 1.00 10.87 132 LEU B CA 1
ATOM 2504 C C . LEU B 1 132 ? 48.958 32.226 33.175 1.00 10.97 132 LEU B C 1
ATOM 2505 O O . LEU B 1 132 ? 48.808 32.598 34.330 1.00 9.25 132 LEU B O 1
ATOM 2510 N N . VAL B 1 133 ? 48.755 30.968 32.782 1.00 12.16 133 VAL B N 1
ATOM 2511 C CA . VAL B 1 133 ? 48.400 29.888 33.686 1.00 8.54 133 VAL B CA 1
ATOM 2512 C C . VAL B 1 133 ? 49.566 28.924 33.711 1.00 10.30 133 VAL B C 1
ATOM 2513 O O . VAL B 1 133 ? 49.873 28.292 32.687 1.00 12.67 133 VAL B O 1
ATOM 2517 N N . LEU B 1 134 ? 50.214 28.813 34.871 1.00 9.61 134 LEU B N 1
ATOM 2518 C CA . LEU B 1 134 ? 51.272 27.850 35.091 1.00 11.51 134 LEU B CA 1
ATOM 2519 C C . LEU B 1 134 ? 50.690 26.628 35.802 1.00 13.57 134 LEU B C 1
ATOM 2520 O O . LEU B 1 134 ? 49.568 26.693 36.301 1.00 12.29 134 LEU B O 1
ATOM 2525 N N . THR B 1 135 ? 51.457 25.530 35.852 1.00 14.18 135 THR B N 1
ATOM 2526 C CA . THR B 1 135 ? 51.045 24.284 36.522 1.00 16.73 135 THR B CA 1
ATOM 2527 C C . THR B 1 135 ? 52.108 23.703 37.466 1.00 20.08 135 THR B C 1
ATOM 2528 O O . THR B 1 135 ? 53.313 23.866 37.243 1.00 20.14 135 THR B O 1
ATOM 2532 N N . GLY B 1 136 ? 51.648 22.999 38.502 1.00 23.03 136 GLY B N 1
ATOM 2533 C CA . GLY B 1 136 ? 52.543 22.332 39.460 1.00 27.33 136 GLY B CA 1
ATOM 2534 C C . GLY B 1 136 ? 52.036 20.981 39.955 1.00 29.35 136 GLY B C 1
ATOM 2535 O O . GLY B 1 136 ? 50.826 20.727 39.964 1.00 30.96 136 GLY B O 1
ATOM 2536 N N . LYS B 1 153 ? 56.216 31.063 48.363 1.00 30.93 153 LYS B N 1
ATOM 2537 C CA . LYS B 1 153 ? 57.414 31.854 48.086 1.00 29.75 153 LYS B CA 1
ATOM 2538 C C . LYS B 1 153 ? 58.416 31.092 47.234 1.00 26.66 153 LYS B C 1
ATOM 2539 O O . LYS B 1 153 ? 59.236 31.698 46.546 1.00 27.33 153 LYS B O 1
ATOM 2545 N N . LEU B 1 154 ? 58.320 29.766 47.279 1.00 23.44 154 LEU B N 1
ATOM 2546 C CA . LEU B 1 154 ? 59.240 28.858 46.597 1.00 22.43 154 LEU B CA 1
ATOM 2547 C C . LEU B 1 154 ? 58.527 28.064 45.484 1.00 20.43 154 LEU B C 1
ATOM 2548 O O . LEU B 1 154 ? 57.294 27.999 45.455 1.00 19.99 154 LEU B O 1
ATOM 2553 N N . GLY B 1 155 ? 59.302 27.475 44.570 1.00 15.97 155 GLY B N 1
ATOM 2554 C CA . GLY B 1 155 ? 58.755 26.668 43.476 1.00 14.70 155 GLY B CA 1
ATOM 2555 C C . GLY B 1 155 ? 57.895 27.447 42.474 1.00 15.27 155 GLY B C 1
ATOM 2556 O O . GLY B 1 155 ? 58.028 28.673 42.315 1.00 13.10 155 GLY B O 1
ATOM 2557 N N . VAL B 1 156 ? 57.006 26.721 41.807 1.00 15.68 156 VAL B N 1
ATOM 2558 C CA . VAL B 1 156 ? 56.111 27.278 40.783 1.00 17.27 156 VAL B CA 1
ATOM 2559 C C . VAL B 1 156 ? 55.143 28.346 41.330 1.00 17.08 156 VAL B C 1
ATOM 2560 O O . VAL B 1 156 ? 54.856 29.323 40.648 1.00 17.01 156 VAL B O 1
ATOM 2564 N N . VAL B 1 157 ? 54.663 28.158 42.562 1.00 18.99 157 VAL B N 1
ATOM 2565 C CA . VAL B 1 157 ? 53.771 29.123 43.226 1.00 18.11 157 VAL B CA 1
ATOM 2566 C C . VAL B 1 157 ? 54.506 30.453 43.523 1.00 18.62 157 VAL B C 1
ATOM 2567 O O . VAL B 1 157 ? 53.970 31.539 43.275 1.00 17.27 157 VAL B O 1
ATOM 2571 N N . GLY B 1 158 ? 55.734 30.355 44.033 1.00 18.78 158 GLY B N 1
ATOM 2572 C CA . GLY B 1 158 ? 56.558 31.533 44.292 1.00 17.31 158 GLY B CA 1
ATOM 2573 C C . GLY B 1 158 ? 56.896 32.261 43.010 1.00 19.39 158 GLY B C 1
ATOM 2574 O O . GLY B 1 158 ? 56.917 33.492 42.990 1.00 19.59 158 GLY B O 1
ATOM 2575 N N . LEU B 1 159 ? 57.170 31.503 41.940 1.00 18.39 159 LEU B N 1
ATOM 2576 C CA . LEU B 1 159 ? 57.411 32.109 40.630 1.00 18.36 159 LEU B CA 1
ATOM 2577 C C . LEU B 1 159 ? 56.168 32.862 40.135 1.00 16.73 159 LEU B C 1
ATOM 2578 O O . LEU B 1 159 ? 56.268 34.009 39.681 1.00 16.83 159 LEU B O 1
ATOM 2583 N N . ALA B 1 160 ? 55.006 32.215 40.222 1.00 14.32 160 ALA B N 1
ATOM 2584 C CA . ALA B 1 160 ? 53.760 32.828 39.760 1.00 15.07 160 ALA B CA 1
ATOM 2585 C C . ALA B 1 160 ? 53.451 34.127 40.522 1.00 12.73 160 ALA B C 1
ATOM 2586 O O . ALA B 1 160 ? 53.114 35.128 39.913 1.00 16.04 160 ALA B O 1
ATOM 2588 N N . ARG B 1 161 ? 53.613 34.120 41.838 1.00 11.72 161 ARG B N 1
ATOM 2589 C CA . ARG B 1 161 ? 53.308 35.289 42.669 1.00 14.98 161 ARG B CA 1
ATOM 2590 C C . ARG B 1 161 ? 54.266 36.466 42.447 1.00 18.01 161 ARG B C 1
ATOM 2591 O O . ARG B 1 161 ? 53.837 37.632 42.447 1.00 18.25 161 ARG B O 1
ATOM 2599 N N . THR B 1 162 ? 55.545 36.148 42.228 1.00 17.24 162 THR B N 1
ATOM 2600 C CA . THR B 1 162 ? 56.575 37.134 41.873 1.00 18.66 162 THR B CA 1
ATOM 2601 C C . THR B 1 162 ? 56.295 37.764 40.514 1.00 14.95 162 THR B C 1
ATOM 2602 O O . THR B 1 162 ? 56.385 38.963 40.374 1.00 14.43 162 THR B O 1
ATOM 2606 N N . LEU B 1 163 ? 55.962 36.947 39.517 1.00 15.21 163 LEU B N 1
ATOM 2607 C CA . LEU B 1 163 ? 55.613 37.470 38.199 1.00 14.70 163 LEU B CA 1
ATOM 2608 C C . LEU B 1 163 ? 54.242 38.186 38.203 1.00 15.14 163 LEU B C 1
ATOM 2609 O O . LEU B 1 163 ? 54.047 39.153 37.484 1.00 16.81 163 LEU B O 1
ATOM 2614 N N . ALA B 1 164 ? 53.299 37.718 39.017 1.00 14.96 164 ALA B N 1
ATOM 2615 C CA . ALA B 1 164 ? 52.012 38.408 39.163 1.00 15.97 164 ALA B CA 1
ATOM 2616 C C . ALA B 1 164 ? 52.234 39.889 39.552 1.00 16.64 164 ALA B C 1
ATOM 2617 O O . ALA B 1 164 ? 51.584 40.776 38.998 1.00 15.09 164 ALA B O 1
ATOM 2619 N N . LEU B 1 165 ? 53.163 40.130 40.486 1.00 17.47 165 LEU B N 1
ATOM 2620 C CA . LEU B 1 165 ? 53.536 41.489 40.932 1.00 19.10 165 LEU B CA 1
ATOM 2621 C C . LEU B 1 165 ? 54.282 42.310 39.869 1.00 19.85 165 LEU B C 1
ATOM 2622 O O . LEU B 1 165 ? 53.988 43.495 39.686 1.00 20.40 165 LEU B O 1
ATOM 2627 N N . GLU B 1 166 ? 55.228 41.679 39.177 1.00 20.70 166 GLU B N 1
ATOM 2628 C CA . GLU B 1 166 ? 56.000 42.349 38.120 1.00 23.76 166 GLU B CA 1
ATOM 2629 C C . GLU B 1 166 ? 55.110 42.780 36.951 1.00 21.20 166 GLU B C 1
ATOM 2630 O O . GLU B 1 166 ? 55.251 43.893 36.447 1.00 21.81 166 GLU B O 1
ATOM 2636 N N . LEU B 1 167 ? 54.186 41.902 36.548 1.00 20.24 167 LEU B N 1
ATOM 2637 C CA . LEU B 1 167 ? 53.377 42.071 35.318 1.00 19.00 167 LEU B CA 1
ATOM 2638 C C . LEU B 1 167 ? 52.001 42.735 35.462 1.00 19.68 167 LEU B C 1
ATOM 2639 O O . LEU B 1 167 ? 51.281 42.906 34.462 1.00 20.29 167 LEU B O 1
ATOM 2644 N N . ALA B 1 168 ? 51.623 43.091 36.686 1.00 19.69 168 ALA B N 1
ATOM 2645 C CA . ALA B 1 168 ? 50.327 43.723 36.929 1.00 20.97 168 ALA B CA 1
ATOM 2646 C C . ALA B 1 168 ? 50.256 45.116 36.287 1.00 23.13 168 ALA B C 1
ATOM 2647 O O . ALA B 1 168 ? 49.166 45.595 35.954 1.00 22.29 168 ALA B O 1
ATOM 2649 N N . ARG B 1 169 ? 51.429 45.733 36.102 1.00 27.45 169 ARG B N 1
ATOM 2650 C CA . ARG B 1 169 ? 51.586 47.030 35.410 1.00 33.07 169 ARG B CA 1
ATOM 2651 C C . ARG B 1 169 ? 51.094 46.956 33.976 1.00 33.52 169 ARG B C 1
ATOM 2652 O O . ARG B 1 169 ? 50.423 47.878 33.494 1.00 35.87 169 ARG B O 1
ATOM 2656 N N . LYS B 1 170 ? 51.437 45.856 33.303 1.00 33.96 170 LYS B N 1
ATOM 2657 C CA . LYS B 1 170 ? 50.929 45.547 31.957 1.00 35.19 170 LYS B CA 1
ATOM 2658 C C . LYS B 1 170 ? 49.471 45.073 31.968 1.00 31.78 170 LYS B C 1
ATOM 2659 O O . LYS B 1 170 ? 48.866 44.954 30.924 1.00 33.39 170 LYS B O 1
ATOM 2665 N N . GLY B 1 171 ? 48.906 44.800 33.140 1.00 29.30 171 GLY B N 1
ATOM 2666 C CA . GLY B 1 171 ? 47.569 44.197 33.227 1.00 25.72 171 GLY B CA 1
ATOM 2667 C C . GLY B 1 171 ? 47.557 42.673 33.032 1.00 23.75 171 GLY B C 1
ATOM 2668 O O . GLY B 1 171 ? 46.494 42.054 33.046 1.00 24.75 171 GLY B O 1
ATOM 2669 N N . VAL B 1 172 ? 48.734 42.069 32.856 1.00 19.83 172 VAL B N 1
ATOM 2670 C CA . VAL B 1 172 ? 48.855 40.615 32.684 1.00 18.11 172 VAL B CA 1
ATOM 2671 C C . VAL B 1 172 ? 48.702 39.896 34.034 1.00 17.21 172 VAL B C 1
ATOM 2672 O O . VAL B 1 172 ? 49.351 40.252 35.027 1.00 18.06 172 VAL B O 1
ATOM 2676 N N . ARG B 1 173 ? 47.826 38.892 34.035 1.00 14.10 173 ARG B N 1
ATOM 2677 C CA . ARG B 1 173 ? 47.489 38.108 35.199 1.00 12.32 173 ARG B CA 1
ATOM 2678 C C . ARG B 1 173 ? 48.301 36.833 35.170 1.00 11.29 173 ARG B C 1
ATOM 2679 O O . ARG B 1 173 ? 48.529 36.278 34.098 1.00 11.69 173 ARG B O 1
ATOM 2687 N N . VAL B 1 174 ? 48.743 36.380 36.341 1.00 8.00 174 VAL B N 1
ATOM 2688 C CA . VAL B 1 174 ? 49.529 35.155 36.446 1.00 9.42 174 VAL B CA 1
ATOM 2689 C C . VAL B 1 174 ? 48.952 34.288 37.563 1.00 13.07 174 VAL B C 1
ATOM 2690 O O . VAL B 1 174 ? 48.841 34.731 38.698 1.00 15.34 174 VAL B O 1
ATOM 2694 N N . ASN B 1 175 ? 48.579 33.054 37.227 1.00 12.85 175 ASN B N 1
ATOM 2695 C CA . ASN B 1 175 ? 47.929 32.146 38.171 1.00 10.38 175 ASN B CA 1
ATOM 2696 C C . ASN B 1 175 ? 48.454 30.730 37.990 1.00 10.33 175 ASN B C 1
ATOM 2697 O O . ASN B 1 175 ? 49.052 30.413 36.942 1.00 9.88 175 ASN B O 1
ATOM 2702 N N . VAL B 1 176 ? 48.248 29.886 39.003 1.00 10.89 176 VAL B N 1
ATOM 2703 C CA . VAL B 1 176 ? 48.742 28.495 38.975 1.00 11.57 176 VAL B CA 1
ATOM 2704 C C . VAL B 1 176 ? 47.659 27.493 39.340 1.00 10.84 176 VAL B C 1
ATOM 2705 O O . VAL B 1 176 ? 46.883 27.696 40.268 1.00 13.87 176 VAL B O 1
ATOM 2709 N N . LEU B 1 177 ? 47.622 26.430 38.550 1.00 12.24 177 LEU B N 1
ATOM 2710 C CA . LEU B 1 177 ? 46.731 25.306 38.676 1.00 11.77 177 LEU B CA 1
ATOM 2711 C C . LEU B 1 177 ? 47.565 24.154 39.225 1.00 15.07 177 LEU B C 1
ATOM 2712 O O . LEU B 1 177 ? 48.667 23.889 38.707 1.00 14.75 177 LEU B O 1
ATOM 2717 N N . LEU B 1 178 ? 47.046 23.477 40.251 1.00 13.07 178 LEU B N 1
ATOM 2718 C CA . LEU B 1 178 ? 47.721 22.334 40.876 1.00 12.60 178 LEU B CA 1
ATOM 2719 C C . LEU B 1 178 ? 46.776 21.117 40.847 1.00 11.97 178 LEU B C 1
ATOM 2720 O O . LEU B 1 178 ? 45.979 20.922 41.772 1.00 13.50 178 LEU B O 1
ATOM 2725 N N . PRO B 1 179 ? 46.825 20.318 39.756 1.00 12.16 179 PRO B N 1
ATOM 2726 C CA . PRO B 1 179 ? 45.986 19.099 39.706 1.00 12.45 179 PRO B CA 1
ATOM 2727 C C . PRO B 1 179 ? 46.380 18.091 40.762 1.00 14.22 179 PRO B C 1
ATOM 2728 O O . PRO B 1 179 ? 47.529 18.053 41.166 1.00 15.52 179 PRO B O 1
ATOM 2732 N N . GLY B 1 180 ? 45.426 17.292 41.219 1.00 16.43 180 GLY B N 1
ATOM 2733 C CA . GLY B 1 180 ? 45.730 16.190 42.135 1.00 15.75 180 GLY B CA 1
ATOM 2734 C C . GLY B 1 180 ? 45.972 14.982 41.254 1.00 18.29 180 GLY B C 1
ATOM 2735 O O . GLY B 1 180 ? 46.636 15.109 40.232 1.00 14.98 180 GLY B O 1
ATOM 2736 N N . LEU B 1 181 ? 45.431 13.822 41.641 1.00 18.73 181 LEU B N 1
ATOM 2737 C CA . LEU B 1 181 ? 45.579 12.610 40.851 1.00 21.97 181 LEU B CA 1
ATOM 2738 C C . LEU B 1 181 ? 44.564 12.626 39.732 1.00 20.63 181 LEU B C 1
ATOM 2739 O O . LEU B 1 181 ? 43.374 12.629 39.979 1.00 21.32 181 LEU B O 1
ATOM 2744 N N . ILE B 1 182 ? 45.054 12.644 38.498 1.00 24.88 182 ILE B N 1
ATOM 2745 C CA . ILE B 1 182 ? 44.220 12.720 37.295 1.00 25.17 182 ILE B CA 1
ATOM 2746 C C . ILE B 1 182 ? 44.270 11.366 36.570 1.00 28.63 182 ILE B C 1
ATOM 2747 O O . ILE B 1 182 ? 45.351 10.798 36.373 1.00 28.95 182 ILE B O 1
ATOM 2752 N N . GLN B 1 183 ? 43.094 10.870 36.188 1.00 32.78 183 GLN B N 1
ATOM 2753 C CA . GLN B 1 183 ? 42.920 9.568 35.537 1.00 38.60 183 GLN B CA 1
ATOM 2754 C C . GLN B 1 183 ? 43.738 9.417 34.251 1.00 38.61 183 GLN B C 1
ATOM 2755 O O . GLN B 1 183 ? 43.420 10.014 33.224 1.00 40.24 183 GLN B O 1
ATOM 2761 N N . ALA B 1 194 ? 40.463 -1.574 41.091 1.00 52.09 194 ALA B N 1
ATOM 2762 C CA . ALA B 1 194 ? 40.903 -0.512 40.179 1.00 52.63 194 ALA B CA 1
ATOM 2763 C C . ALA B 1 194 ? 40.100 0.776 40.382 1.00 52.86 194 ALA B C 1
ATOM 2764 O O . ALA B 1 194 ? 40.658 1.813 40.759 1.00 53.34 194 ALA B O 1
ATOM 2766 N N . TRP B 1 195 ? 38.794 0.708 40.128 1.00 52.28 195 TRP B N 1
ATOM 2767 C CA . TRP B 1 195 ? 37.894 1.826 40.407 1.00 52.56 195 TRP B CA 1
ATOM 2768 C C . TRP B 1 195 ? 37.807 2.064 41.912 1.00 51.75 195 TRP B C 1
ATOM 2769 O O . TRP B 1 195 ? 37.515 3.180 42.366 1.00 52.71 195 TRP B O 1
ATOM 2771 N N . GLU B 1 196 ? 38.070 1.000 42.672 1.00 48.49 196 GLU B N 1
ATOM 2772 C CA . GLU B 1 196 ? 37.980 1.017 44.123 1.00 44.66 196 GLU B CA 1
ATOM 2773 C C . GLU B 1 196 ? 39.183 1.728 44.721 1.00 41.32 196 GLU B C 1
ATOM 2774 O O . GLU B 1 196 ? 39.045 2.516 45.644 1.00 40.19 196 GLU B O 1
ATOM 2780 N N . GLN B 1 197 ? 40.361 1.446 44.176 1.00 38.65 197 GLN B N 1
ATOM 2781 C CA . GLN B 1 197 ? 41.593 2.096 44.598 1.00 37.94 197 GLN B CA 1
ATOM 2782 C C . GLN B 1 197 ? 41.552 3.623 44.373 1.00 35.64 197 GLN B C 1
ATOM 2783 O O . GLN B 1 197 ? 42.174 4.366 45.130 1.00 34.80 197 GLN B O 1
ATOM 2789 N N . GLU B 1 198 ? 40.818 4.070 43.349 1.00 32.87 198 GLU B N 1
ATOM 2790 C CA . GLU B 1 198 ? 40.668 5.508 43.048 1.00 32.32 198 GLU B CA 1
ATOM 2791 C C . GLU B 1 198 ? 39.813 6.267 44.079 1.00 30.03 198 GLU B C 1
ATOM 2792 O O . GLU B 1 198 ? 39.943 7.473 44.198 1.00 27.22 198 GLU B O 1
ATOM 2798 N N . VAL B 1 199 ? 38.964 5.545 44.814 1.00 29.36 199 VAL B N 1
ATOM 2799 C CA . VAL B 1 199 ? 38.165 6.092 45.922 1.00 30.54 199 VAL B CA 1
ATOM 2800 C C . VAL B 1 199 ? 39.037 6.826 46.966 1.00 29.85 199 VAL B C 1
ATOM 2801 O O . VAL B 1 199 ? 38.624 7.866 47.505 1.00 30.74 199 VAL B O 1
ATOM 2805 N N . GLY B 1 200 ? 40.236 6.301 47.226 1.00 26.70 200 GLY B N 1
ATOM 2806 C CA . GLY B 1 200 ? 41.153 6.886 48.211 1.00 23.35 200 GLY B CA 1
ATOM 2807 C C . GLY B 1 200 ? 42.038 8.016 47.695 1.00 24.07 200 GLY B C 1
ATOM 2808 O O . GLY B 1 200 ? 42.944 8.473 48.417 1.00 23.20 200 GLY B O 1
ATOM 2809 N N . ALA B 1 201 ? 41.793 8.460 46.455 1.00 21.11 201 ALA B N 1
ATOM 2810 C CA . ALA B 1 201 ? 42.589 9.526 45.826 1.00 20.87 201 ALA B CA 1
ATOM 2811 C C . ALA B 1 201 ? 42.296 10.914 46.415 1.00 19.54 201 ALA B C 1
ATOM 2812 O O . ALA B 1 201 ? 43.181 11.769 46.445 1.00 18.11 201 ALA B O 1
ATOM 2814 N N . SER B 1 202 ? 41.065 11.122 46.885 1.00 17.58 202 SER B N 1
ATOM 2815 C CA . SER B 1 202 ? 40.633 12.419 47.407 1.00 17.57 202 SER B CA 1
ATOM 2816 C C . SER B 1 202 ? 39.404 12.267 48.277 1.00 18.59 202 SER B C 1
ATOM 2817 O O . SER B 1 202 ? 38.677 11.266 48.137 1.00 20.19 202 SER B O 1
ATOM 2820 N N . PRO B 1 203 ? 39.148 13.253 49.176 1.00 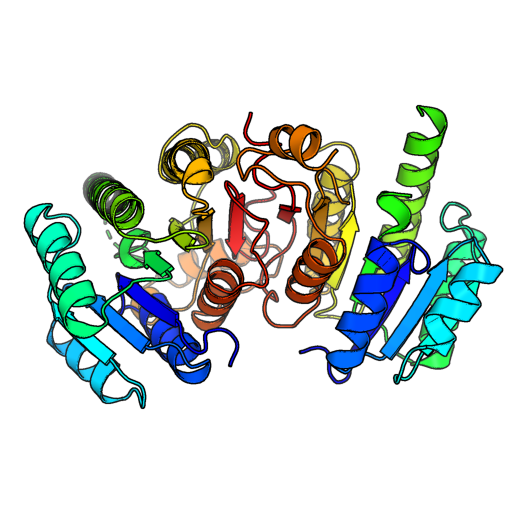18.25 203 PRO B N 1
ATOM 2821 C CA . PRO B 1 203 ? 37.884 13.251 49.941 1.00 16.75 203 PRO B CA 1
ATOM 2822 C C . PRO B 1 203 ? 36.628 13.019 49.086 1.00 16.24 203 PRO B C 1
ATOM 2823 O O . PRO B 1 203 ? 35.710 12.349 49.542 1.00 17.94 203 PRO B O 1
ATOM 2827 N N . LEU B 1 204 ? 36.579 13.552 47.862 1.00 16.81 204 LEU B N 1
ATOM 2828 C CA . LEU B 1 204 ? 35.419 13.333 46.982 1.00 17.41 204 LEU B CA 1
ATOM 2829 C C . LEU B 1 204 ? 35.290 11.888 46.468 1.00 18.73 204 LEU B C 1
ATOM 2830 O O . LEU B 1 204 ? 34.348 11.574 45.763 1.00 18.66 204 LEU B O 1
ATOM 2835 N N . GLY B 1 205 ? 36.240 11.020 46.816 1.00 19.02 205 GLY B N 1
ATOM 2836 C CA . GLY B 1 205 ? 36.138 9.594 46.500 1.00 20.42 205 GLY B CA 1
ATOM 2837 C C . GLY B 1 205 ? 36.319 9.241 45.031 1.00 19.35 205 GLY B C 1
ATOM 2838 O O . GLY B 1 205 ? 35.656 8.328 44.526 1.00 17.81 205 GLY B O 1
ATOM 2839 N N . ARG B 1 206 ? 37.204 9.971 44.349 1.00 18.22 206 ARG B N 1
ATOM 2840 C CA . ARG B 1 206 ? 37.543 9.704 42.937 1.00 17.32 206 ARG B CA 1
ATOM 2841 C C . ARG B 1 206 ? 38.789 10.472 42.522 1.00 17.05 206 ARG B C 1
ATOM 2842 O O . ARG B 1 206 ? 39.221 11.406 43.216 1.00 18.11 206 ARG B O 1
ATOM 2850 N N . ALA B 1 207 ? 39.362 10.050 41.398 1.00 17.29 207 ALA B N 1
ATOM 2851 C CA . ALA B 1 207 ? 40.409 10.773 40.697 1.00 13.91 207 ALA B CA 1
ATOM 2852 C C . ALA B 1 207 ? 39.749 11.818 39.814 1.00 13.96 207 ALA B C 1
ATOM 2853 O O . ALA B 1 207 ? 38.562 11.698 39.468 1.00 14.93 207 ALA B O 1
ATOM 2855 N N . GLY B 1 208 ? 40.503 12.851 39.446 1.00 13.87 208 GLY B N 1
ATOM 2856 C CA . GLY B 1 208 ? 40.011 13.840 38.475 1.00 14.52 208 GLY B CA 1
ATOM 2857 C C . GLY B 1 208 ? 40.102 13.402 37.027 1.00 14.80 208 GLY B C 1
ATOM 2858 O O . GLY B 1 208 ? 40.784 12.427 36.702 1.00 17.68 208 GLY B O 1
ATOM 2859 N N . ARG B 1 209 ? 39.410 14.126 36.159 1.00 15.98 209 ARG B N 1
ATOM 2860 C CA . ARG B 1 209 ? 39.459 13.900 34.721 1.00 19.78 209 ARG B CA 1
ATOM 2861 C C . ARG B 1 209 ? 40.252 15.038 34.091 1.00 16.84 209 ARG B C 1
ATOM 2862 O O . ARG B 1 209 ? 40.161 16.163 34.565 1.00 18.27 209 ARG B O 1
ATOM 2870 N N . PRO B 1 210 ? 41.038 14.749 33.024 1.00 17.66 210 PRO B N 1
ATOM 2871 C CA . PRO B 1 210 ? 41.835 15.751 32.275 1.00 14.47 210 PRO B CA 1
ATOM 2872 C C . PRO B 1 210 ? 41.005 16.962 31.857 1.00 15.19 210 PRO B C 1
ATOM 2873 O O . PRO B 1 210 ? 41.479 18.097 31.931 1.00 12.06 210 PRO B O 1
ATOM 2877 N N . GLU B 1 211 ? 39.763 16.704 31.437 1.00 17.42 211 GLU B N 1
ATOM 2878 C CA . GLU B 1 211 ? 38.799 17.735 31.073 1.00 18.53 211 GLU B CA 1
ATOM 2879 C C . GLU B 1 211 ? 38.495 18.723 32.216 1.00 19.26 211 GLU B C 1
ATOM 2880 O O . GLU B 1 211 ? 38.104 19.865 31.940 1.00 18.40 211 GLU B O 1
ATOM 2886 N N . GLU B 1 212 ? 38.660 18.290 33.476 1.00 15.58 212 GLU B N 1
ATOM 2887 C CA . GLU B 1 212 ? 38.329 19.135 34.643 1.00 16.80 212 GLU B CA 1
ATOM 2888 C C . GLU B 1 212 ? 39.437 20.143 34.921 1.00 16.38 212 GLU B C 1
ATOM 2889 O O . GLU B 1 212 ? 39.167 21.281 35.295 1.00 18.01 212 GLU B O 1
ATOM 2895 N N . VAL B 1 213 ? 40.683 19.714 34.747 1.00 14.28 213 VAL B N 1
ATOM 2896 C CA . VAL B 1 213 ? 41.824 20.611 34.802 1.00 11.87 213 VAL B CA 1
ATOM 2897 C C . VAL B 1 213 ? 41.723 21.627 33.645 1.00 11.72 213 VAL B C 1
ATOM 2898 O O . VAL B 1 213 ? 41.960 22.806 33.856 1.00 9.27 213 VAL B O 1
ATOM 2902 N N . ALA B 1 214 ? 41.358 21.158 32.443 1.00 10.01 214 ALA B N 1
ATOM 2903 C CA . ALA B 1 214 ? 41.185 22.010 31.251 1.00 12.41 214 ALA B CA 1
ATOM 2904 C C . ALA B 1 214 ? 40.121 23.107 31.444 1.00 15.46 214 ALA B C 1
ATOM 2905 O O . ALA B 1 214 ? 40.249 24.243 30.952 1.00 14.86 214 ALA B O 1
ATOM 2907 N N . GLN B 1 215 ? 39.074 22.739 32.172 1.00 15.47 215 GLN B N 1
ATOM 2908 C CA . GLN B 1 215 ? 37.968 23.617 32.514 1.00 16.09 215 GLN B CA 1
ATOM 2909 C C . GLN B 1 215 ? 38.388 24.732 33.492 1.00 14.45 215 GLN B C 1
ATOM 2910 O O . GLN B 1 215 ? 37.940 25.884 33.373 1.00 13.09 215 GLN B O 1
ATOM 2916 N N . ALA B 1 216 ? 39.258 24.391 34.444 1.00 9.89 216 ALA B N 1
ATOM 2917 C CA . ALA B 1 216 ? 39.807 25.365 35.389 1.00 9.29 216 ALA B CA 1
ATOM 2918 C C . ALA B 1 216 ? 40.674 26.363 34.643 1.00 7.95 216 ALA B C 1
ATOM 2919 O O . ALA B 1 216 ? 40.627 27.554 34.930 1.00 4.68 216 ALA B O 1
ATOM 2921 N N . ALA B 1 217 ? 41.462 25.854 33.692 1.00 6.49 217 ALA B N 1
ATOM 2922 C CA . ALA B 1 217 ? 42.359 26.675 32.874 1.00 10.57 217 ALA B CA 1
ATOM 2923 C C . ALA B 1 217 ? 41.575 27.657 31.995 1.00 11.09 217 ALA B C 1
ATOM 2924 O O . ALA B 1 217 ? 41.977 28.804 31.846 1.00 14.18 217 ALA B O 1
ATOM 2926 N N . LEU B 1 218 ? 40.447 27.210 31.446 1.00 11.24 218 LEU B N 1
ATOM 2927 C CA . LEU B 1 218 ? 39.565 28.054 30.628 1.00 11.24 218 LEU B CA 1
ATOM 2928 C C . LEU B 1 218 ? 39.044 29.245 31.440 1.00 12.13 218 LEU B C 1
ATOM 2929 O O . LEU B 1 218 ? 39.085 30.395 30.980 1.00 11.07 218 LEU B O 1
ATOM 2934 N N . PHE B 1 219 ? 38.552 28.964 32.650 1.00 12.82 219 PHE B N 1
ATOM 2935 C CA . PHE B 1 219 ? 38.106 30.015 33.561 1.00 9.07 219 PHE B CA 1
ATOM 2936 C C . PHE B 1 219 ? 39.184 31.093 33.706 1.00 11.09 219 PHE B C 1
ATOM 2937 O O . PHE B 1 219 ? 38.898 32.290 33.537 1.00 10.21 219 PHE B O 1
ATOM 2945 N N . LEU B 1 220 ? 40.419 30.656 33.990 1.00 10.40 220 LEU B N 1
ATOM 2946 C CA . LEU B 1 220 ? 41.545 31.565 34.276 1.00 11.76 220 LEU B CA 1
ATOM 2947 C C . LEU B 1 220 ? 42.084 32.330 33.046 1.00 13.28 220 LEU B C 1
ATOM 2948 O O . LEU B 1 220 ? 42.653 33.412 33.169 1.00 14.31 220 LEU B O 1
ATOM 2953 N N . LEU B 1 221 ? 41.907 31.758 31.862 1.00 13.91 221 LEU B N 1
ATOM 2954 C CA . LEU B 1 221 ? 42.311 32.412 30.617 1.00 13.13 221 LEU B CA 1
ATOM 2955 C C . LEU B 1 221 ? 41.254 33.397 30.101 1.00 13.22 221 LEU B C 1
ATOM 2956 O O . LEU B 1 221 ? 41.594 34.395 29.473 1.00 13.62 221 LEU B O 1
ATOM 2961 N N . SER B 1 222 ? 39.981 33.097 30.367 1.00 13.34 222 SER B N 1
ATOM 2962 C CA . SER B 1 222 ? 38.838 33.875 29.881 1.00 13.21 222 SER B CA 1
ATOM 2963 C C . SER B 1 222 ? 38.723 35.247 30.562 1.00 13.95 222 SER B C 1
ATOM 2964 O O . SER B 1 222 ? 39.416 35.521 31.554 1.00 12.23 222 SER B O 1
ATOM 2967 N N . GLU B 1 223 ? 37.844 36.099 30.031 1.00 13.41 223 GLU B N 1
ATOM 2968 C CA . GLU B 1 223 ? 37.544 37.410 30.643 1.00 16.47 223 GLU B CA 1
ATOM 2969 C C . GLU B 1 223 ? 36.658 37.315 31.909 1.00 14.40 223 GLU B C 1
ATOM 2970 O O . GLU B 1 223 ? 36.379 38.329 32.538 1.00 14.28 223 GLU B O 1
ATOM 2980 N N . GLU B 1 224 ? 36.227 36.109 32.268 1.00 13.59 224 GLU B N 1
ATOM 2981 C CA . GLU B 1 224 ? 35.449 35.849 33.498 1.00 15.57 224 GLU B CA 1
ATOM 2982 C C . GLU B 1 224 ? 36.330 35.939 34.755 1.00 13.81 224 GLU B C 1
ATOM 2983 O O . GLU B 1 224 ? 35.823 35.930 35.870 1.00 15.38 224 GLU B O 1
ATOM 2989 N N . SER B 1 225 ? 37.648 36.005 34.588 1.00 10.82 225 SER B N 1
ATOM 2990 C CA . SER B 1 225 ? 38.552 36.022 35.730 1.00 10.85 225 SER B CA 1
ATOM 2991 C C . SER B 1 225 ? 39.533 37.201 35.682 1.00 11.69 225 SER B C 1
ATOM 2992 O O . SER B 1 225 ? 40.639 37.110 36.232 1.00 11.26 225 SER B O 1
ATOM 2995 N N . ALA B 1 226 ? 39.121 38.294 35.029 1.00 11.51 226 ALA B N 1
ATOM 2996 C CA . ALA B 1 226 ? 39.961 39.506 34.828 1.00 12.52 226 ALA B CA 1
ATOM 2997 C C . ALA B 1 226 ? 40.548 40.140 36.093 1.00 11.50 226 ALA B C 1
ATOM 2998 O O . ALA B 1 226 ? 41.537 40.852 36.015 1.00 12.85 226 ALA B O 1
ATOM 3000 N N . TYR B 1 227 ? 39.954 39.889 37.250 1.00 10.82 227 TYR B N 1
ATOM 3001 C CA . TYR B 1 227 ? 40.438 40.519 38.491 1.00 11.41 227 TYR B CA 1
ATOM 3002 C C . TYR B 1 227 ? 41.108 39.517 39.425 1.00 10.17 227 TYR B C 1
ATOM 3003 O O . TYR B 1 227 ? 41.208 39.766 40.628 1.00 11.81 227 TYR B O 1
ATOM 3012 N N . ILE B 1 228 ? 41.579 38.400 38.868 1.00 8.05 228 ILE B N 1
ATOM 3013 C CA . ILE B 1 228 ? 42.167 37.305 39.649 1.00 7.49 228 ILE B CA 1
ATOM 3014 C C . ILE B 1 228 ? 43.588 37.086 39.175 1.00 7.11 228 ILE B C 1
ATOM 3015 O O . ILE B 1 228 ? 43.828 36.645 38.054 1.00 5.68 228 ILE B O 1
ATOM 3020 N N . THR B 1 229 ? 44.540 37.399 40.040 1.00 7.87 229 THR B N 1
ATOM 3021 C CA . THR B 1 229 ? 45.942 37.193 39.724 1.00 8.54 229 THR B CA 1
ATOM 3022 C C . THR B 1 229 ? 46.630 36.790 41.016 1.00 9.03 229 THR B C 1
ATOM 3023 O O . THR B 1 229 ? 46.132 37.141 42.089 1.00 8.31 229 TH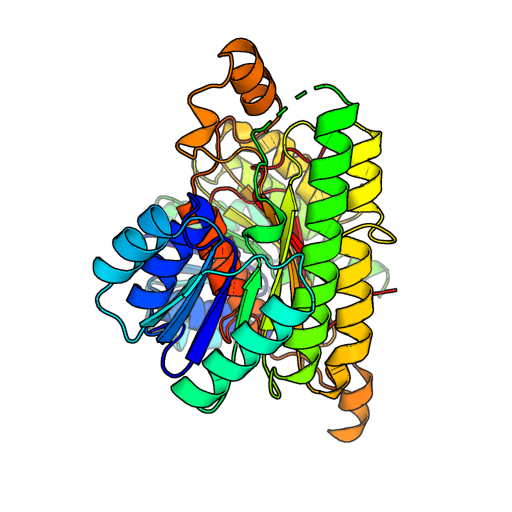R B O 1
ATOM 3027 N N . GLY B 1 230 ? 47.733 36.033 40.890 1.00 8.82 230 GLY B N 1
ATOM 3028 C CA . GLY B 1 230 ? 48.525 35.471 42.009 1.00 7.16 230 GLY B CA 1
ATOM 3029 C C . GLY B 1 230 ? 47.958 34.239 42.724 1.00 9.68 230 GLY B C 1
ATOM 3030 O O . GLY 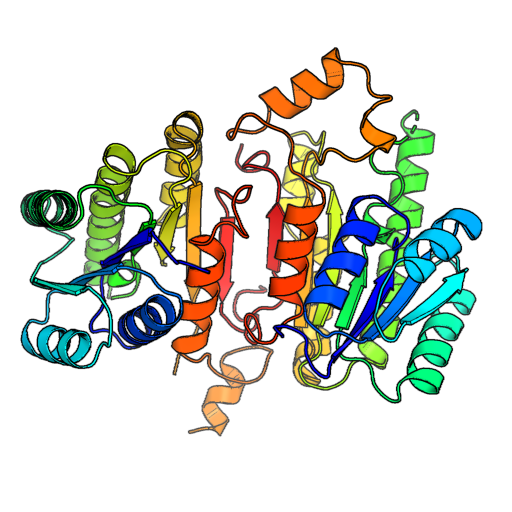B 1 230 ? 48.462 33.824 43.771 1.00 7.95 230 GLY B O 1
ATOM 3031 N N . GLN B 1 231 ? 46.917 33.644 42.153 1.00 9.81 231 GLN B N 1
ATOM 3032 C CA . GLN B 1 231 ? 46.142 32.570 42.790 1.00 9.10 231 GLN B CA 1
ATOM 3033 C C . GLN B 1 231 ? 46.703 31.168 42.477 1.00 10.52 231 GLN B C 1
ATOM 3034 O O . GLN B 1 231 ? 47.131 30.904 41.352 1.00 9.60 231 GLN B O 1
ATOM 3040 N N . ALA B 1 232 ? 46.702 30.298 43.490 1.00 9.74 232 ALA B N 1
ATOM 3041 C CA . ALA B 1 232 ? 47.049 28.897 43.358 1.00 9.70 232 ALA B CA 1
ATOM 3042 C C . ALA B 1 232 ? 45.741 28.170 43.517 1.00 11.79 232 ALA B C 1
ATOM 3043 O O . ALA B 1 232 ? 45.134 28.253 44.576 1.00 13.59 232 ALA B O 1
ATOM 3045 N N . LEU B 1 233 ? 45.282 27.500 42.459 1.00 13.90 233 LEU B N 1
ATOM 3046 C CA . LEU B 1 233 ? 43.979 26.830 42.474 1.00 14.52 233 LEU B CA 1
ATOM 3047 C C . LEU B 1 233 ? 44.183 25.333 42.326 1.00 14.54 233 LEU B C 1
ATOM 3048 O O . LEU B 1 233 ? 44.640 24.851 41.276 1.00 10.29 233 LEU B O 1
ATOM 3053 N N . TYR B 1 234 ? 43.858 24.609 43.394 1.00 15.80 234 TYR B N 1
ATOM 3054 C CA . TYR B 1 234 ? 43.973 23.165 43.415 1.00 17.89 234 TYR B CA 1
ATOM 3055 C C . TYR B 1 234 ? 42.782 22.485 42.733 1.00 16.95 234 TYR B C 1
ATOM 3056 O O . TYR B 1 234 ? 41.632 22.778 43.058 1.00 18.28 234 TYR B O 1
ATOM 3065 N N . VAL B 1 235 ? 43.057 21.579 41.791 1.00 15.31 235 VAL B N 1
ATOM 3066 C CA . VAL B 1 235 ? 41.987 20.782 41.139 1.00 13.21 235 VAL B CA 1
ATOM 3067 C C . VAL B 1 235 ? 42.219 19.321 41.540 1.00 14.22 235 VAL B C 1
ATOM 3068 O O . VAL B 1 235 ? 42.672 18.499 40.742 1.00 14.30 235 VAL B O 1
ATOM 3072 N N . ASP B 1 236 ? 41.897 19.011 42.800 1.00 13.19 236 ASP B N 1
ATOM 3073 C CA . ASP B 1 236 ? 42.374 17.777 43.438 1.00 11.77 236 ASP B CA 1
ATOM 3074 C C . ASP B 1 236 ? 41.344 17.060 44.333 1.00 12.25 236 ASP B C 1
ATOM 3075 O O . ASP B 1 236 ? 41.718 16.191 45.113 1.00 11.29 236 ASP B O 1
ATOM 3080 N N . GLY B 1 237 ? 40.070 17.434 44.225 1.00 11.49 237 GLY B N 1
ATOM 3081 C CA . GLY B 1 237 ? 39.006 16.796 45.009 1.00 11.82 237 GLY B CA 1
ATOM 3082 C C . GLY B 1 237 ? 39.136 16.961 46.521 1.00 11.66 237 GLY B C 1
ATOM 3083 O O . GLY B 1 237 ? 38.484 16.248 47.262 1.00 10.90 237 GLY B O 1
ATOM 3084 N N . GLY B 1 238 ? 39.967 17.910 46.964 1.00 10.52 238 GLY B N 1
ATOM 3085 C CA . GLY B 1 238 ? 40.234 18.139 48.379 1.00 10.78 238 GLY B CA 1
ATOM 3086 C C . GLY B 1 238 ? 41.482 17.458 48.932 1.00 13.76 238 GLY B C 1
ATOM 3087 O O . GLY B 1 238 ? 41.759 17.531 50.149 1.00 13.75 238 GLY B O 1
ATOM 3088 N N . ARG B 1 239 ? 42.235 16.792 48.056 1.00 15.78 239 ARG B N 1
ATOM 3089 C CA . ARG B 1 239 ? 43.417 15.990 48.461 1.00 19.34 239 ARG B CA 1
ATOM 3090 C C . ARG B 1 239 ? 44.434 16.735 49.355 1.00 19.30 239 ARG B C 1
ATOM 3091 O O . ARG B 1 239 ? 44.969 16.160 50.316 1.00 20.31 239 ARG B O 1
ATOM 3099 N N . SER B 1 240 ? 44.674 18.006 49.026 1.00 18.42 240 SER B N 1
ATOM 3100 C CA . SER B 1 240 ? 45.654 18.875 49.705 1.00 20.00 240 SER B CA 1
ATOM 3101 C C . SER B 1 240 ? 45.159 19.574 50.980 1.00 19.81 240 SER B C 1
ATOM 3102 O O . SER B 1 240 ? 45.930 20.301 51.632 1.00 20.04 240 SER B O 1
ATOM 3105 N N . ILE B 1 241 ? 43.889 19.368 51.338 1.00 20.13 241 ILE B N 1
ATOM 3106 C CA . ILE B 1 241 ? 43.321 19.942 52.567 1.00 20.86 241 ILE B CA 1
ATOM 3107 C C . ILE B 1 241 ? 43.943 19.183 53.758 1.00 26.02 241 ILE B C 1
ATOM 3108 O O . ILE B 1 241 ? 43.397 18.177 54.240 1.00 26.21 241 ILE B O 1
ATOM 3113 N N . VAL B 1 242 ? 45.107 19.661 54.198 1.00 30.59 242 VAL B N 1
ATOM 3114 C CA . VAL B 1 242 ? 45.861 19.030 55.294 1.00 35.08 242 VAL B CA 1
ATOM 3115 C C . VAL B 1 242 ? 46.235 20.010 56.407 1.00 37.13 242 VAL B C 1
ATOM 3116 O O . VAL B 1 242 ? 46.590 19.587 57.508 1.00 40.22 242 VAL B O 1
#

Radius of gyration: 21.77 Å; Cα contacts (8 Å, |Δi|>4): 985; chains: 2; bounding box: 58×60×56 Å

Foldseek 3Di:
DLQAPAEEEEEPCLFFLNLLLLQVCLVVHYAYEYEYQDDVSQVVSVVPGPHNYDYDHAQLLDLVRLVVSVVVSCVRRVAHAEYAYPLLCPCVLHPPVRVVVSNVSSLSSLVNNLVVCLVGHAALGEYEAEDEPEPDDDVSLVVVVVQCDGPLVVQLVSQVVSVVRNYAGEYEYEYAEDTPSCVPDDPVSLQVRLVLAPQNDGHYSNVSSVVVSCRGGCVCSPDHSYYHYNRNCNSVD/DQAPAEEEFEPCLDQLNLLLQAVNLVVHYAYEYEYQDPVSQVVSQVPGPHHYDYQHAQLLDLVRLVVSVVVSCVVSVAHAEYAYPLLVVVVVSNVSSQSSLLSNLVVCLVRHAALGEYEAEPVDTNLVSQQVSCVVRVVRLYAGEYEYEFAEDVLQVQLPQAPQGHHHYSNQSSVVVCCRGDPVCSPDHSYYHYNRNHNPVD